Protein 1YW4 (pdb70)

InterPro domains:
  IPR007036 AstE/AspA barrel-sandwich hybrid domain [PF04952] (254-327)
  IPR016681 Succinylglutamate desuccinylase [MF_00767] (1-333)
  IPR016681 Succinylglutamate desuccinylase [NF003706] (4-329)
  IPR016681 Succinylglutamate desuccinylase [PIRSF017020] (3-329)
  IPR016681 Succinylglutamate desuccinylase [TIGR03242] (7-325)
  IPR016681 Succinylglutamate desuccinylase [cd03855] (6-242)
  IPR050178 AspA/AstE family [PTHR15162] (35-318)
  IPR055438 Succinylglutamate desuccinylase/Aspartoacylase, catalytic domain [PF24827] (48-231)

CATH classification: 3.40.630.10

Sequence (620 aa):
THSPSFLQHALSSSDTRAEWPLPGGLAARWLAPGCVELNGDARGADSVLLSCGVHGNETAPIEVVDGLTDIAAGQLALNCRLLVFANLDAIRQGVRYGNYDNRLFNGAHARHPELPESVRAAELETLAAEFFAGARARKLHYDLHTAIRGSVFEKFAIYPFLHRTHKREQLAWLQRCGIEAVLLHTQPANTFSYFTSQYCEADAFTLELGKARPFGQNDLSRFSGIDGALRGLLSNPQANVPDLDEDKLPLFRAKYDLVKHSFKLNLADSVENFTLLPDGLIAATGGEERILFPNPAVKPGLRAGIVVEPARLPSSPSFLQHALSSSDTRAEWPLPGGLAARWLAPGCVELNGDARGADSVLLSCGVHGNETAPIEVVDGLTDIAAGQLALNCRLLVFANLDAIRQGVRYGNYDNRLFNGAHARHPELPESVRAAELETLAAEFFAGARARKLHYDLHTAIRGSVFEKFAIYPFLHDGRTHKREQLAWLQRCGIEAVLLHTQPANTFSYFTSQYCEADAFTLELGKARPFGQNDLSRFSGIDGALRGLLSNPQANVPDLDEDKLPLFRAKYDLVLNLADSVENFTLLPDGLIARYQATGGEERILFPNPAGIVVEPARLP

Foldseek 3Di:
DADLFLLVCLLVVPDFFDKDAWPPRWIWTRPGRFKIKTNLVQAPFAEEEEEEQLFQQQCLVVVLVRVNSCRRVVNFPFRHTYMYHQQSVRNNVNGGDDPDHLQQAPPNLVVPVVDPSSVSNVVVLVVLLVSLVRHDYAYEYEYEGEEAFAAPFFKAKEFAADPVPQDQQVVLLCVQQRHQEYEYENDHGRHPQSSCCPVVVHRGMYIHQHHGHRPPPDPNVSRVRNSVSVSCCRRPVPPGGPGGDCVRYWYKYFDDFAFAEPDDDPDPPRDHAQQFDAADVPCPHDRFKGWHQAARPVRDRGGRTTIMGTDDDPD/DLFLLVCLLVVPDAFDWAQFPPRKIWTRPGRFKIKIPLVLQAFAAEEEEEQLFQQFCLVVVLVRVNSCRRVVNFAFRHTYMYHQQSVRVVVNGGHDPDHLQLAPPVLVVVVPDPSNVSNVVVLVVLLVSLVSYNYAFEYEYEGAEAFAAPFQKAKEFQCEPLCPVPDQLVVLLVVQLVHQEYEYEPDAGRHPQSSCCPVSVHRGMYIHQHHGHRPPPDPNVSRCSVSVSVSCCRRDVPDGGPGHPVVRYWYKYFDDDPFPPDDPRDHAFQFQQAFVGCVDTDHDRAWGWHPVVCNTTIMGTDDRD

Structure (mmCIF, N/CA/C/O backbone):
data_1YW4
#
_entry.id   1YW4
#
_cell.length_a   62.950
_cell.length_b   39.435
_cell.length_c   131.585
_cell.angle_alpha   90.00
_cell.angle_beta   94.74
_cell.angle_gamma   90.00
#
_symmetry.space_group_name_H-M   'P 1 21 1'
#
loop_
_entity.id
_entity.type
_entity.pdbx_description
1 polymer 'Succinylglutamate desuccinylase'
2 non-polymer 'ZINC ION'
3 water water
#
loop_
_atom_site.group_PDB
_atom_site.id
_atom_site.type_symbol
_atom_site.label_atom_id
_atom_site.label_alt_id
_atom_site.label_comp_id
_atom_site.label_asym_id
_atom_site.label_entity_id
_atom_site.label_seq_id
_atom_site.pdbx_PDB_ins_code
_atom_site.Cartn_x
_atom_site.Cartn_y
_atom_site.Cartn_z
_atom_site.occupancy
_atom_site.B_iso_or_equiv
_atom_site.auth_seq_id
_atom_site.auth_comp_id
_atom_site.auth_asym_id
_atom_site.auth_atom_id
_atom_site.pdbx_PDB_model_num
ATOM 1 N N . THR A 1 2 ? 15.968 17.003 137.956 1.00 26.82 2 THR A N 1
ATOM 2 C CA . THR A 1 2 ? 16.158 17.083 136.479 1.00 28.04 2 THR A CA 1
ATOM 3 C C . THR A 1 2 ? 17.657 17.032 136.162 1.00 26.95 2 THR A C 1
ATOM 4 O O . THR A 1 2 ? 18.484 16.988 137.075 1.00 24.78 2 THR A O 1
ATOM 8 N N . HIS A 1 3 ? 18.004 17.036 134.877 1.00 26.43 3 HIS A N 1
ATOM 9 C CA . HIS A 1 3 ? 19.406 17.007 134.466 1.00 25.90 3 HIS A CA 1
ATOM 10 C C . HIS A 1 3 ? 19.703 18.136 133.486 1.00 25.63 3 HIS A C 1
ATOM 11 O O . HIS A 1 3 ? 18.799 18.667 132.841 1.00 26.19 3 HIS A O 1
ATOM 18 N N . SER A 1 4 ? 20.978 18.492 133.377 1.00 24.23 4 SER A N 1
ATOM 19 C CA . SER A 1 4 ? 21.410 19.564 132.489 1.00 23.63 4 SER A CA 1
ATOM 20 C C . SER A 1 4 ? 21.054 19.294 131.033 1.00 23.96 4 SER A C 1
ATOM 21 O O . SER A 1 4 ? 21.135 18.159 130.560 1.00 24.12 4 SER A O 1
ATOM 24 N N . PRO A 1 5 ? 20.639 20.342 130.303 1.00 23.91 5 PRO A N 1
ATOM 25 C CA . PRO A 1 5 ? 20.281 20.182 128.888 1.00 22.29 5 PRO A CA 1
ATOM 26 C C . PRO A 1 5 ? 21.551 19.962 128.066 1.00 22.23 5 PRO A C 1
ATOM 27 O O . PRO A 1 5 ? 21.507 19.517 126.916 1.00 22.07 5 PRO A O 1
ATOM 31 N N . SER A 1 6 ? 22.684 20.277 128.687 1.00 18.91 6 SER A N 1
ATOM 32 C CA . SER A 1 6 ? 23.987 20.119 128.066 1.00 16.81 6 SER A CA 1
ATOM 33 C C . SER A 1 6 ? 24.641 18.815 128.515 1.00 15.29 6 SER A C 1
ATOM 34 O O . SER A 1 6 ? 24.871 18.604 129.706 1.00 15.59 6 SER A O 1
ATOM 37 N N . PHE A 1 7 ? 24.947 17.953 127.551 1.00 15.20 7 PHE A N 1
ATOM 38 C CA . PHE A 1 7 ? 25.594 16.684 127.836 1.00 13.52 7 PHE A CA 1
ATOM 39 C C . PHE A 1 7 ? 26.977 16.984 128.410 1.00 13.75 7 PHE A C 1
ATOM 40 O O . PHE A 1 7 ? 27.416 16.349 129.368 1.00 13.50 7 PHE A O 1
ATOM 48 N N . LEU A 1 8 ? 27.644 17.980 127.836 1.00 13.17 8 LEU A N 1
ATOM 49 C CA . LEU A 1 8 ? 28.975 18.364 128.276 1.00 14.55 8 LEU A CA 1
ATOM 50 C C . LEU A 1 8 ? 29.009 18.782 129.742 1.00 13.77 8 LEU A C 1
ATOM 51 O O . LEU A 1 8 ? 29.836 18.295 130.518 1.00 11.99 8 LEU A O 1
ATOM 56 N N . GLN A 1 9 ? 28.099 19.671 130.127 1.00 13.85 9 GLN A N 1
ATOM 57 C CA . GLN A 1 9 ? 28.050 20.154 131.502 1.00 15.15 9 GLN A CA 1
ATOM 58 C C . GLN A 1 9 ? 27.724 19.029 132.482 1.00 15.48 9 GLN A C 1
ATOM 59 O O . GLN A 1 9 ? 28.220 19.007 133.610 1.00 14.64 9 GLN A O 1
ATOM 65 N N . HIS A 1 10 ? 26.876 18.100 132.057 1.00 14.40 10 HIS A N 1
ATOM 66 C CA . HIS A 1 10 ? 26.525 16.980 132.915 1.00 16.16 10 HIS A CA 1
ATOM 67 C C . HIS A 1 10 ? 27.799 16.200 133.215 1.00 15.40 10 HIS A C 1
ATOM 68 O O . HIS A 1 10 ? 28.051 15.829 134.356 1.00 16.74 10 HIS A O 1
ATOM 75 N N . ALA A 1 11 ? 28.587 15.958 132.167 1.00 17.21 11 ALA A N 1
ATOM 76 C CA . ALA A 1 11 ? 29.849 15.226 132.262 1.00 18.29 11 ALA A CA 1
ATOM 77 C C . ALA A 1 11 ? 30.854 15.944 133.161 1.00 20.42 11 ALA A C 1
ATOM 78 O O . ALA A 1 11 ? 31.552 15.312 133.955 1.00 20.18 11 ALA A O 1
ATOM 80 N N . LEU A 1 12 ? 30.933 17.263 133.026 1.00 18.95 12 LEU A N 1
ATOM 81 C CA . LEU A 1 12 ? 31.853 18.044 133.843 1.00 23.60 12 LEU A CA 1
ATOM 82 C C . LEU A 1 12 ? 31.369 18.151 135.284 1.00 25.94 12 LEU A C 1
ATOM 83 O O . LEU A 1 12 ? 32.150 17.985 136.220 1.00 23.80 12 LEU A O 1
ATOM 88 N N . SER A 1 13 ? 30.080 18.427 135.457 1.00 28.69 13 SER A N 1
ATOM 89 C CA . SER A 1 13 ? 29.501 18.571 136.791 1.00 35.27 13 SER A CA 1
ATOM 90 C C . SER A 1 13 ? 29.203 17.226 137.431 1.00 39.10 13 SER A C 1
ATOM 91 O O . SER A 1 13 ? 28.707 17.161 138.556 1.00 39.67 13 SER A O 1
ATOM 94 N N . SER A 1 14 ? 29.514 16.162 136.695 1.00 44.02 14 SER A N 1
ATOM 95 C CA . SER A 1 14 ? 29.315 14.789 137.150 1.00 47.65 14 SER A CA 1
ATOM 96 C C . SER A 1 14 ? 28.092 14.641 138.043 1.00 49.81 14 SER A C 1
ATOM 97 O O . SER A 1 14 ? 28.193 14.156 139.170 1.00 49.81 14 SER A O 1
ATOM 100 N N . SER A 1 15 ? 26.936 15.060 137.539 1.00 52.72 15 SER A N 1
ATOM 101 C CA . SER A 1 15 ? 25.704 14.964 138.310 1.00 55.99 15 SER A CA 1
ATOM 102 C C . SER A 1 15 ? 25.467 13.531 138.768 1.00 56.72 15 SER A C 1
ATOM 103 O O . SER A 1 15 ? 25.130 13.287 139.929 1.00 58.13 15 SER A O 1
ATOM 106 N N . ASP A 1 16 ? 25.651 12.584 137.856 1.00 56.61 16 ASP A N 1
ATOM 107 C CA . ASP A 1 16 ? 25.468 11.173 138.176 1.00 55.53 16 ASP A CA 1
ATOM 108 C C . ASP A 1 16 ? 26.712 10.410 137.736 1.00 54.34 16 ASP A C 1
ATOM 109 O O . ASP A 1 16 ? 27.832 10.800 138.071 1.00 54.35 16 ASP A O 1
ATOM 114 N N . THR A 1 17 ? 26.509 9.329 136.987 1.00 51.42 17 THR A N 1
ATOM 115 C CA . THR A 1 17 ? 27.608 8.508 136.489 1.00 48.77 17 THR A CA 1
ATOM 116 C C . THR A 1 17 ? 27.194 7.614 135.315 1.00 45.98 17 THR A C 1
ATOM 117 O O . THR A 1 17 ? 27.725 7.744 134.211 1.00 45.41 17 THR A O 1
ATOM 121 N N . ARG A 1 18 ? 26.254 6.707 135.559 1.00 42.13 18 ARG A N 1
ATOM 122 C CA . ARG A 1 18 ? 25.777 5.791 134.528 1.00 39.23 18 ARG A CA 1
ATOM 123 C C . ARG A 1 18 ? 24.270 5.894 134.319 1.00 35.33 18 ARG A C 1
ATOM 124 O O . ARG A 1 18 ? 23.592 4.895 134.076 1.00 34.40 18 ARG A O 1
ATOM 132 N N . ALA A 1 19 ? 23.749 7.110 134.409 1.00 32.07 19 ALA A N 1
ATOM 133 C CA . ALA A 1 19 ? 22.320 7.343 134.234 1.00 27.39 19 ALA A CA 1
ATOM 134 C C . ALA A 1 19 ? 21.914 7.209 132.770 1.00 23.73 19 ALA A C 1
ATOM 135 O O . ALA A 1 19 ? 22.755 7.270 131.872 1.00 20.34 19 ALA A O 1
ATOM 137 N N . GLU A 1 20 ? 20.622 7.004 132.535 1.00 20.97 20 GLU A N 1
ATOM 138 C CA . GLU A 1 20 ? 20.104 6.904 131.174 1.00 18.72 20 GLU A CA 1
ATOM 139 C C . GLU A 1 20 ? 19.025 7.962 131.001 1.00 18.86 20 GLU A C 1
ATOM 140 O O . GLU A 1 20 ? 18.161 8.123 131.865 1.00 17.40 20 GLU A O 1
ATOM 146 N N . TRP A 1 21 ? 19.088 8.682 129.884 1.00 16.97 21 TRP A N 1
ATOM 147 C CA . TRP A 1 21 ? 18.121 9.730 129.580 1.00 19.08 21 TRP A CA 1
ATOM 148 C C . TRP A 1 21 ? 17.251 9.319 128.401 1.00 20.97 21 TRP A C 1
ATOM 149 O O . TRP A 1 21 ? 17.742 8.786 127.404 1.00 20.96 21 TRP A O 1
ATOM 160 N N . PRO A 1 22 ? 15.942 9.563 128.496 1.00 22.86 22 PRO A N 1
ATOM 161 C CA . PRO A 1 22 ? 15.065 9.195 127.384 1.00 24.47 22 PRO A CA 1
ATOM 162 C C . PRO A 1 22 ? 15.278 10.131 126.193 1.00 25.39 22 PRO A C 1
ATOM 163 O O . PRO A 1 22 ? 15.499 11.333 126.365 1.00 26.50 22 PRO A O 1
ATOM 167 N N . LEU A 1 23 ? 15.227 9.574 124.989 1.00 26.48 23 LEU A N 1
ATOM 168 C CA . LEU A 1 23 ? 15.379 10.362 123.771 1.00 28.10 23 LEU A CA 1
ATOM 169 C C . LEU A 1 23 ? 14.099 10.271 122.951 1.00 30.05 23 LEU A C 1
ATOM 170 O O . LEU A 1 23 ? 13.425 9.240 122.946 1.00 29.81 23 LEU A O 1
ATOM 175 N N . PRO A 1 24 ? 13.752 11.348 122.240 1.00 30.58 24 PRO A N 1
ATOM 176 C CA . PRO A 1 24 ? 12.536 11.337 121.426 1.00 32.39 24 PRO A CA 1
ATOM 177 C C . PRO A 1 24 ? 12.532 10.160 120.455 1.00 31.77 24 PRO A C 1
ATOM 178 O O . PRO A 1 24 ? 13.529 9.893 119.784 1.00 33.30 24 PRO A O 1
ATOM 182 N N . GLY A 1 25 ? 11.411 9.448 120.402 1.00 31.68 25 GLY A N 1
ATOM 183 C CA . GLY A 1 25 ? 11.306 8.301 119.519 1.00 29.87 25 GLY A CA 1
ATOM 184 C C . GLY A 1 25 ? 11.486 6.998 120.274 1.00 28.28 25 GLY A C 1
ATOM 185 O O . GLY A 1 25 ? 11.618 5.936 119.667 1.00 29.01 25 GLY A O 1
ATOM 186 N N . GLY A 1 26 ? 11.488 7.083 121.601 1.00 28.63 26 GLY A N 1
ATOM 187 C CA . GLY A 1 26 ? 11.654 5.902 122.434 1.00 27.60 26 GLY A CA 1
ATOM 188 C C . GLY A 1 26 ? 13.102 5.471 122.590 1.00 26.94 26 GLY A C 1
ATOM 189 O O . GLY A 1 26 ? 13.396 4.439 123.205 1.00 28.10 26 GLY A O 1
ATOM 190 N N . LEU A 1 27 ? 14.011 6.267 122.040 1.00 23.73 27 LEU A N 1
ATOM 191 C CA . LEU A 1 27 ? 15.429 5.963 122.103 1.00 22.38 27 LEU A CA 1
ATOM 192 C C . LEU A 1 27 ? 16.009 6.374 123.456 1.00 21.92 27 LEU A C 1
ATOM 193 O O . LEU A 1 27 ? 15.313 6.957 124.293 1.00 21.87 27 LEU A O 1
ATOM 198 N N . ALA A 1 28 ? 17.279 6.073 123.685 1.00 19.37 28 ALA A N 1
ATOM 199 C CA . ALA A 1 28 ? 17.864 6.426 124.967 1.00 19.94 28 ALA A CA 1
ATOM 200 C C . ALA A 1 28 ? 19.338 6.791 124.891 1.00 18.16 28 ALA A C 1
ATOM 201 O O . ALA A 1 28 ? 20.055 6.369 123.987 1.00 15.18 28 ALA A O 1
ATOM 203 N N . ALA A 1 29 ? 19.777 7.582 125.859 1.00 17.58 29 ALA A N 1
ATOM 204 C CA . ALA A 1 29 ? 21.169 7.991 125.936 1.00 17.50 29 ALA A CA 1
ATOM 205 C C . ALA A 1 29 ? 21.691 7.355 127.218 1.00 15.76 29 ALA A C 1
ATOM 206 O O . ALA A 1 29 ? 21.160 7.607 128.304 1.00 17.22 29 ALA A O 1
ATOM 208 N N . ARG A 1 30 ? 22.714 6.514 127.084 1.00 12.77 30 ARG A N 1
ATOM 209 C CA . ARG A 1 30 ? 23.289 5.818 128.229 1.00 13.05 30 ARG A CA 1
ATOM 210 C C . ARG A 1 30 ? 24.689 6.297 128.559 1.00 12.23 30 ARG A C 1
ATOM 211 O O . ARG A 1 30 ? 25.577 6.266 127.710 1.00 11.51 30 ARG A O 1
ATOM 219 N N . TRP A 1 31 ? 24.881 6.766 129.788 1.00 13.34 31 TRP A N 1
ATOM 220 C CA . TRP A 1 31 ? 26.205 7.192 130.217 1.00 13.86 31 TRP A CA 1
ATOM 221 C C . TRP A 1 31 ? 26.940 5.925 130.615 1.00 14.73 31 TRP A C 1
ATOM 222 O O . TRP A 1 31 ? 26.564 5.256 131.582 1.00 19.25 31 TRP A O 1
ATOM 233 N N . LEU A 1 32 ? 27.975 5.594 129.852 1.00 14.88 32 LEU A N 1
ATOM 234 C CA . LEU A 1 32 ? 28.757 4.386 130.076 1.00 15.66 32 LEU A CA 1
ATOM 235 C C . LEU A 1 32 ? 29.907 4.607 131.041 1.00 16.71 32 LEU A C 1
ATOM 236 O O . LEU A 1 32 ? 30.409 3.659 131.633 1.00 19.36 32 LEU A O 1
ATOM 241 N N . ALA A 1 33 ? 30.319 5.862 131.186 1.00 15.12 33 ALA A N 1
ATOM 242 C CA . ALA A 1 33 ? 31.415 6.241 132.076 1.00 16.28 33 ALA A CA 1
ATOM 243 C C . ALA A 1 33 ? 31.415 7.757 132.090 1.00 15.46 33 ALA A C 1
ATOM 244 O O . ALA A 1 33 ? 30.617 8.371 131.390 1.00 15.74 33 ALA A O 1
ATOM 246 N N . PRO A 1 34 ? 32.291 8.380 132.897 1.00 16.88 34 PRO A N 1
ATOM 247 C CA . PRO A 1 34 ? 32.319 9.843 132.930 1.00 15.57 34 PRO A CA 1
ATOM 248 C C . PRO A 1 34 ? 32.595 10.390 131.538 1.00 14.65 34 PRO A C 1
ATOM 249 O O . PRO A 1 34 ? 33.516 9.947 130.856 1.00 15.86 34 PRO A O 1
ATOM 253 N N . GLY A 1 35 ? 31.779 11.340 131.099 1.00 11.44 35 GLY A N 1
ATOM 254 C CA . GLY A 1 35 ? 31.984 11.907 129.779 1.00 11.21 35 GLY A CA 1
ATOM 255 C C . GLY A 1 35 ? 31.788 10.977 128.592 1.00 8.66 35 GLY A C 1
ATOM 256 O O . GLY A 1 35 ? 32.124 11.356 127.471 1.00 11.22 35 GLY A O 1
ATOM 257 N N . CYS A 1 36 ? 31.272 9.768 128.807 1.00 9.10 36 CYS A N 1
ATOM 258 C CA . CYS A 1 36 ? 31.033 8.857 127.689 1.00 10.26 36 CYS A CA 1
ATOM 259 C C . CYS A 1 36 ? 29.554 8.520 127.652 1.00 10.02 36 CYS A C 1
ATOM 260 O O . CYS A 1 36 ? 29.026 7.958 128.610 1.00 8.50 36 CYS A O 1
ATOM 263 N N . VAL A 1 37 ? 28.896 8.856 126.542 1.00 11.64 37 VAL A N 1
ATOM 264 C CA . VAL A 1 37 ? 27.468 8.611 126.395 1.00 12.40 37 VAL A CA 1
ATOM 265 C C . VAL A 1 37 ? 27.113 7.993 125.032 1.00 14.37 37 VAL A C 1
ATOM 266 O O . VAL A 1 37 ? 27.529 8.470 123.969 1.00 13.46 37 VAL A O 1
ATOM 270 N N . GLU A 1 38 ? 26.355 6.905 125.092 1.00 12.51 38 GLU A N 1
ATOM 271 C CA . GLU A 1 38 ? 25.939 6.176 123.908 1.00 12.65 38 GLU A CA 1
ATOM 272 C C . GLU A 1 38 ? 24.463 6.435 123.614 1.00 12.00 38 GLU A C 1
ATOM 273 O O . GLU A 1 38 ? 23.614 6.261 124.491 1.00 12.00 38 GLU A O 1
ATOM 279 N N . LEU A 1 39 ? 24.162 6.844 122.384 1.00 12.93 39 LEU A N 1
ATOM 280 C CA . LEU A 1 39 ? 22.782 7.124 121.987 1.00 13.72 39 LEU A CA 1
ATOM 281 C C . LEU A 1 39 ? 22.363 6.177 120.862 1.00 10.54 39 LEU A C 1
ATOM 282 O O . LEU A 1 39 ? 23.139 5.917 119.947 1.00 12.07 39 LEU A O 1
ATOM 287 N N . ASN A 1 40 ? 21.146 5.647 120.946 1.00 14.39 40 ASN A N 1
ATOM 288 C CA . ASN A 1 40 ? 20.624 4.735 119.920 1.00 15.11 40 ASN A CA 1
ATOM 289 C C . ASN A 1 40 ? 21.537 3.521 119.731 1.00 17.35 40 ASN A C 1
ATOM 290 O O . ASN A 1 40 ? 21.639 2.961 118.634 1.00 15.75 40 ASN A O 1
ATOM 295 N N . GLY A 1 41 ? 22.201 3.118 120.809 1.00 17.28 41 GLY A N 1
ATOM 296 C CA . GLY A 1 41 ? 23.097 1.975 120.744 1.00 18.61 41 GLY A CA 1
ATOM 297 C C . GLY A 1 41 ? 22.435 0.666 120.330 1.00 19.29 41 GLY A C 1
ATOM 298 O O . GLY A 1 41 ? 23.066 -0.181 119.696 1.00 13.82 41 GLY A O 1
ATOM 299 N N . ASP A 1 42 ? 21.165 0.493 120.687 1.00 21.53 42 ASP A N 1
ATOM 300 C CA . ASP A 1 42 ? 20.443 -0.726 120.345 1.00 24.45 42 ASP A CA 1
ATOM 301 C C . ASP A 1 42 ? 20.015 -0.815 118.881 1.00 26.02 42 ASP A C 1
ATOM 302 O O . ASP A 1 42 ? 19.394 -1.799 118.477 1.00 26.07 42 ASP A O 1
ATOM 307 N N . ALA A 1 43 ? 20.351 0.202 118.088 1.00 26.77 43 ALA A N 1
ATOM 308 C CA . ALA A 1 43 ? 19.995 0.225 116.667 1.00 28.83 43 ALA A CA 1
ATOM 309 C C . ALA A 1 43 ? 20.818 -0.777 115.867 1.00 31.50 43 ALA A C 1
ATOM 310 O O . ALA A 1 43 ? 21.882 -0.448 115.335 1.00 30.28 43 ALA A O 1
ATOM 312 N N . ARG A 1 44 ? 20.315 -2.004 115.783 1.00 34.26 44 ARG A N 1
ATOM 313 C CA . ARG A 1 44 ? 20.995 -3.061 115.045 1.00 36.90 44 ARG A CA 1
ATOM 314 C C . ARG A 1 44 ? 21.048 -2.766 113.550 1.00 36.95 44 ARG A C 1
ATOM 315 O O . ARG A 1 44 ? 20.109 -2.204 112.985 1.00 39.10 44 ARG A O 1
ATOM 323 N N . GLY A 1 45 ? 22.154 -3.145 112.919 1.00 36.44 45 GLY A N 1
ATOM 324 C CA . GLY A 1 45 ? 22.303 -2.924 111.496 1.00 34.15 45 GLY A CA 1
ATOM 325 C C . GLY A 1 45 ? 22.581 -1.492 111.080 1.00 32.63 45 GLY A C 1
ATOM 326 O O . GLY A 1 45 ? 22.813 -1.229 109.901 1.00 34.57 45 GLY A O 1
ATOM 327 N N . ALA A 1 46 ? 22.559 -0.561 112.029 1.00 30.38 46 ALA A N 1
ATOM 328 C CA . ALA A 1 46 ? 22.817 0.843 111.709 1.00 27.90 46 ALA A CA 1
ATOM 329 C C . ALA A 1 46 ? 24.311 1.162 111.763 1.00 26.32 46 ALA A C 1
ATOM 330 O O . ALA A 1 46 ? 25.070 0.499 112.469 1.00 27.36 46 ALA A O 1
ATOM 332 N N . ASP A 1 47 ? 24.738 2.169 111.006 1.00 25.80 47 ASP A N 1
ATOM 333 C CA . ASP A 1 47 ? 26.147 2.553 111.011 1.00 23.77 47 ASP A CA 1
ATOM 334 C C . ASP A 1 47 ? 26.518 3.000 112.411 1.00 21.93 47 ASP A C 1
ATOM 335 O O . ASP A 1 47 ? 25.704 3.595 113.111 1.00 22.11 47 ASP A O 1
ATOM 340 N N . SER A 1 48 ? 27.754 2.724 112.812 1.00 20.95 48 SER A N 1
ATOM 341 C CA . SER A 1 48 ? 28.215 3.091 114.142 1.00 17.52 48 SER A CA 1
ATOM 342 C C . SER A 1 48 ? 29.202 4.241 114.072 1.00 17.45 48 SER A C 1
ATOM 343 O O . SER A 1 48 ? 30.215 4.166 113.378 1.00 17.02 48 SER A O 1
ATOM 346 N N . VAL A 1 49 ? 28.904 5.306 114.804 1.00 14.36 49 VAL A N 1
ATOM 347 C CA . VAL A 1 49 ? 29.754 6.482 114.790 1.00 13.99 49 VAL A CA 1
ATOM 348 C C . VAL A 1 49 ? 30.337 6.821 116.150 1.00 11.41 49 VAL A C 1
ATOM 349 O O . VAL A 1 49 ? 29.617 6.897 117.134 1.00 11.26 49 VAL A O 1
ATOM 353 N N . LEU A 1 50 ? 31.657 6.997 116.195 1.00 12.08 50 LEU A N 1
ATOM 354 C CA . LEU A 1 50 ? 32.350 7.367 117.425 1.00 10.67 50 LEU A CA 1
ATOM 355 C C . LEU A 1 50 ? 32.906 8.773 117.239 1.00 10.64 50 LEU A C 1
ATOM 356 O O . LEU A 1 50 ? 33.713 9.007 116.342 1.00 12.45 50 LEU A O 1
ATOM 361 N N . LEU A 1 51 ? 32.450 9.713 118.057 1.00 9.96 51 LEU A N 1
ATOM 362 C CA . LEU A 1 51 ? 32.958 11.075 117.991 1.00 8.81 51 LEU A CA 1
ATOM 363 C C . LEU A 1 51 ? 33.658 11.356 119.318 1.00 10.81 51 LEU A C 1
ATOM 364 O O . LEU A 1 51 ? 33.043 11.310 120.385 1.00 11.81 51 LEU A O 1
ATOM 369 N N . SER A 1 52 ? 34.949 11.627 119.253 1.00 10.22 52 SER A N 1
ATOM 370 C CA . SER A 1 52 ? 35.673 11.938 120.466 1.00 10.37 52 SER A CA 1
ATOM 371 C C . SER A 1 52 ? 36.182 13.369 120.333 1.00 9.78 52 SER A C 1
ATOM 372 O O . SER A 1 52 ? 36.578 13.804 119.249 1.00 10.14 52 SER A O 1
ATOM 375 N N . CYS A 1 53 ? 36.118 14.115 121.430 1.00 9.93 53 CYS A N 1
ATOM 376 C CA . CYS A 1 53 ? 36.575 15.498 121.438 1.00 10.98 53 CYS A CA 1
ATOM 377 C C . CYS A 1 53 ? 37.168 15.785 122.800 1.00 11.40 53 CYS A C 1
ATOM 378 O O . CYS A 1 53 ? 36.949 15.028 123.741 1.00 10.53 53 CYS A O 1
ATOM 381 N N . GLY A 1 54 ? 37.932 16.864 122.916 1.00 11.38 54 GLY A N 1
ATOM 382 C CA . GLY A 1 54 ? 38.512 17.164 124.207 1.00 11.17 54 GLY A CA 1
ATOM 383 C C . GLY A 1 54 ? 39.612 16.199 124.619 1.00 12.89 54 GLY A C 1
ATOM 384 O O . GLY A 1 54 ? 39.866 16.045 125.810 1.00 12.50 54 GLY A O 1
ATOM 385 N N . VAL A 1 55 ? 40.233 15.510 123.661 1.00 13.29 55 VAL A N 1
ATOM 386 C CA . VAL A 1 55 ? 41.354 14.633 123.999 1.00 13.51 55 VAL A CA 1
ATOM 387 C C . VAL A 1 55 ? 42.360 15.610 124.613 1.00 12.39 55 VAL A C 1
ATOM 388 O O . VAL A 1 55 ? 43.081 15.282 125.563 1.00 11.82 55 VAL A O 1
ATOM 392 N N . HIS A 1 56 ? 42.380 16.817 124.048 1.00 8.66 56 HIS A N 1
ATOM 393 C CA . HIS A 1 56 ? 43.201 17.918 124.536 1.00 11.99 56 HIS A CA 1
ATOM 394 C C . HIS A 1 56 ? 42.150 18.902 125.071 1.00 11.19 56 HIS A C 1
ATOM 395 O O . HIS A 1 56 ? 41.268 19.348 124.335 1.00 11.05 56 HIS A O 1
ATOM 402 N N . GLY A 1 57 ? 42.217 19.184 126.370 1.00 12.61 57 GLY A N 1
ATOM 403 C CA . GLY A 1 57 ? 41.244 20.053 127.017 1.00 11.71 57 GLY A CA 1
ATOM 404 C C . GLY A 1 57 ? 41.104 21.496 126.578 1.00 13.97 57 GLY A C 1
ATOM 405 O O . GLY A 1 57 ? 40.089 22.130 126.879 1.00 15.45 57 GLY A O 1
ATOM 406 N N . ASN A 1 58 ? 42.096 22.021 125.867 1.00 13.92 58 ASN A N 1
ATOM 407 C CA . ASN A 1 58 ? 42.058 23.412 125.415 1.00 14.27 58 ASN A CA 1
ATOM 408 C C . ASN A 1 58 ? 41.487 23.565 124.005 1.00 14.20 58 ASN A C 1
ATOM 409 O O . ASN A 1 58 ? 41.354 24.681 123.514 1.00 13.76 58 ASN A O 1
ATOM 414 N N . GLU A 1 59 ? 41.148 22.452 123.356 1.00 13.24 59 GLU A N 1
ATOM 415 C CA . GLU A 1 59 ? 40.596 22.496 121.992 1.00 12.92 59 GLU A CA 1
ATOM 416 C C . GLU A 1 59 ? 39.081 22.340 122.122 1.00 11.86 59 GLU A C 1
ATOM 417 O O . GLU A 1 59 ? 38.519 21.279 121.860 1.00 12.47 59 GLU A O 1
ATOM 423 N N . THR A 1 60 ? 38.434 23.438 122.507 1.00 12.62 60 THR A N 1
ATOM 424 C CA . THR A 1 60 ? 37.004 23.461 122.784 1.00 13.55 60 THR A CA 1
ATOM 425 C C . THR A 1 60 ? 36.013 23.598 121.633 1.00 13.87 60 THR A C 1
ATOM 426 O O . THR A 1 60 ? 34.864 23.205 121.777 1.00 16.43 60 THR A O 1
ATOM 430 N N . ALA A 1 61 ? 36.437 24.146 120.501 1.00 13.47 61 ALA A N 1
ATOM 431 C CA . ALA A 1 61 ? 35.524 24.303 119.377 1.00 12.75 61 ALA A CA 1
ATOM 432 C C . ALA A 1 61 ? 34.773 22.997 119.074 1.00 12.22 61 ALA A C 1
ATOM 433 O O . ALA A 1 61 ? 33.539 22.971 119.078 1.00 12.07 61 ALA A O 1
ATOM 435 N N . PRO A 1 62 ? 35.498 21.892 118.812 1.00 10.84 62 PRO A N 1
ATOM 436 C CA . PRO A 1 62 ? 34.787 20.639 118.521 1.00 12.63 62 PRO A CA 1
ATOM 437 C C . PRO A 1 62 ? 33.856 20.203 119.654 1.00 14.02 62 PRO A C 1
ATOM 438 O O . PRO A 1 62 ? 32.805 19.600 119.415 1.00 12.76 62 PRO A O 1
ATOM 442 N N . ILE A 1 63 ? 34.252 20.502 120.891 1.00 14.77 63 ILE A N 1
ATOM 443 C CA . ILE A 1 63 ? 33.455 20.152 122.070 1.00 14.51 63 ILE A CA 1
ATOM 444 C C . ILE A 1 63 ? 32.075 20.828 122.020 1.00 14.11 63 ILE A C 1
ATOM 445 O O . ILE A 1 63 ? 31.046 20.174 122.226 1.00 14.17 63 ILE A O 1
ATOM 450 N N . GLU A 1 64 ? 32.054 22.130 121.733 1.00 14.59 64 GLU A N 1
ATOM 451 C CA . GLU A 1 64 ? 30.796 22.876 121.651 1.00 14.20 64 GLU A CA 1
ATOM 452 C C . GLU A 1 64 ? 29.936 22.372 120.493 1.00 13.75 64 GLU A C 1
ATOM 453 O O . GLU A 1 64 ? 28.719 22.287 120.625 1.00 16.14 64 GLU A O 1
ATOM 459 N N . VAL A 1 65 ? 30.565 22.036 119.366 1.00 14.05 65 VAL A N 1
ATOM 460 C CA . VAL A 1 65 ? 29.829 21.540 118.202 1.00 14.12 65 VAL A CA 1
ATOM 461 C C . VAL A 1 65 ? 29.175 20.191 118.504 1.00 15.35 65 VAL A C 1
ATOM 462 O O . VAL A 1 65 ? 28.027 19.944 118.127 1.00 14.41 65 VAL A O 1
ATOM 466 N N . VAL A 1 66 ? 29.907 19.318 119.187 1.00 16.36 66 VAL A N 1
ATOM 467 C CA . VAL A 1 66 ? 29.355 18.019 119.541 1.00 16.32 66 VAL A CA 1
ATOM 468 C C . VAL A 1 66 ? 28.221 18.214 120.541 1.00 15.87 66 VAL A C 1
ATOM 469 O O . VAL A 1 66 ? 27.121 17.699 120.350 1.00 18.25 66 VAL A O 1
ATOM 473 N N . ASP A 1 67 ? 28.486 18.970 121.598 1.00 14.90 67 ASP A N 1
ATOM 474 C CA . ASP A 1 67 ? 27.477 19.208 122.620 1.00 15.50 67 ASP A CA 1
ATOM 475 C C . ASP A 1 67 ? 26.191 19.810 122.035 1.00 16.19 67 ASP A C 1
ATOM 476 O O . ASP A 1 67 ? 25.091 19.462 122.464 1.00 17.05 67 ASP A O 1
ATOM 481 N N . GLY A 1 68 ? 26.335 20.708 121.064 1.00 16.14 68 GLY A N 1
ATOM 482 C CA . GLY A 1 68 ? 25.172 21.310 120.436 1.00 17.18 68 GLY A CA 1
ATOM 483 C C . GLY A 1 68 ? 24.320 20.262 119.732 1.00 16.92 68 GLY A C 1
ATOM 484 O O . GLY A 1 68 ? 23.090 20.289 119.814 1.00 17.46 68 GLY A O 1
ATOM 493 N N . LEU A 1 70 ? 24.173 17.034 120.440 1.00 17.18 70 LEU A N 1
ATOM 494 C CA . LEU A 1 70 ? 23.515 16.188 121.435 1.00 17.32 70 LEU A CA 1
ATOM 495 C C . LEU A 1 70 ? 22.268 16.857 122.006 1.00 18.43 70 LEU A C 1
ATOM 496 O O . LEU A 1 70 ? 21.239 16.210 122.210 1.00 18.44 70 LEU A O 1
ATOM 501 N N . THR A 1 71 ? 22.359 18.155 122.268 1.00 18.60 71 THR A N 1
ATOM 502 C CA . THR A 1 71 ? 21.212 18.875 122.801 1.00 19.86 71 THR A CA 1
ATOM 503 C C . THR A 1 71 ? 20.072 18.876 121.780 1.00 20.57 71 THR A C 1
ATOM 504 O O . THR A 1 71 ? 18.905 18.711 122.142 1.00 21.27 71 THR A O 1
ATOM 508 N N . ASP A 1 72 ? 20.405 19.041 120.502 1.00 22.57 72 ASP A N 1
ATOM 509 C CA . ASP A 1 72 ? 19.371 19.035 119.467 1.00 23.61 72 ASP A CA 1
ATOM 510 C C . ASP A 1 72 ? 18.706 17.672 119.347 1.00 23.79 72 ASP A C 1
ATOM 511 O O . ASP A 1 72 ? 17.497 17.577 119.121 1.00 21.99 72 ASP A O 1
ATOM 516 N N . ILE A 1 73 ? 19.494 16.615 119.501 1.00 23.57 73 ILE A N 1
ATOM 517 C CA . ILE A 1 73 ? 18.947 15.268 119.419 1.00 23.74 73 ILE A CA 1
ATOM 518 C C . ILE A 1 73 ? 17.977 15.044 120.575 1.00 25.09 73 ILE A C 1
ATOM 519 O O . ILE A 1 73 ? 16.857 14.567 120.378 1.00 25.58 73 ILE A O 1
ATOM 524 N N . ALA A 1 74 ? 18.412 15.398 121.780 1.00 24.83 74 ALA A N 1
ATOM 525 C CA . ALA A 1 74 ? 17.588 15.243 122.972 1.00 27.12 74 ALA A CA 1
ATOM 526 C C . ALA A 1 74 ? 16.372 16.169 122.936 1.00 30.03 74 ALA A C 1
ATOM 527 O O . ALA A 1 74 ? 15.394 15.953 123.652 1.00 29.77 74 ALA A O 1
ATOM 529 N N . ALA A 1 75 ? 16.441 17.202 122.103 1.00 31.56 75 ALA A N 1
ATOM 530 C CA . ALA A 1 75 ? 15.346 18.156 121.977 1.00 33.41 75 ALA A CA 1
ATOM 531 C C . ALA A 1 75 ? 14.377 17.730 120.875 1.00 34.33 75 ALA A C 1
ATOM 532 O O . ALA A 1 75 ? 13.220 18.145 120.863 1.00 36.85 75 ALA A O 1
ATOM 534 N N . GLY A 1 76 ? 14.852 16.895 119.957 1.00 34.25 76 GLY A N 1
ATOM 535 C CA . GLY A 1 76 ? 14.009 16.444 118.866 1.00 35.21 76 GLY A CA 1
ATOM 536 C C . GLY A 1 76 ? 14.204 17.303 117.632 1.00 36.00 76 GLY A C 1
ATOM 537 O O . GLY A 1 76 ? 13.457 17.191 116.661 1.00 36.07 76 GLY A O 1
ATOM 538 N N . GLN A 1 77 ? 15.217 18.164 117.680 1.00 36.69 77 GLN A N 1
ATOM 539 C CA . GLN A 1 77 ? 15.549 19.066 116.581 1.00 37.98 77 GLN A CA 1
ATOM 540 C C . GLN A 1 77 ? 16.366 18.326 115.523 1.00 38.09 77 GLN A C 1
ATOM 541 O O . GLN A 1 77 ? 16.343 18.680 114.343 1.00 38.24 77 GLN A O 1
ATOM 547 N N . LEU A 1 78 ? 17.102 17.306 115.958 1.00 36.97 78 LEU A N 1
ATOM 548 C CA . LEU A 1 78 ? 17.933 16.511 115.059 1.00 34.41 78 LEU A CA 1
ATOM 549 C C . LEU A 1 78 ? 17.594 15.033 115.213 1.00 34.30 78 LEU A C 1
ATOM 550 O O . LEU A 1 78 ? 17.426 14.536 116.327 1.00 35.33 78 LEU A O 1
ATOM 555 N N . ALA A 1 79 ? 17.490 14.335 114.089 1.00 32.68 79 ALA A N 1
ATOM 556 C CA . ALA A 1 79 ? 17.167 12.915 114.104 1.00 31.70 79 ALA A CA 1
ATOM 557 C C . ALA A 1 79 ? 18.439 12.078 114.180 1.00 30.30 79 ALA A C 1
ATOM 558 O O . ALA A 1 79 ? 19.475 12.455 113.630 1.00 30.11 79 ALA A O 1
ATOM 560 N N . LEU A 1 80 ? 18.353 10.941 114.861 1.00 28.40 80 LEU A N 1
ATOM 561 C CA . LEU A 1 80 ? 19.499 10.050 115.003 1.00 27.53 80 LEU A CA 1
ATOM 562 C C . LEU A 1 80 ? 19.177 8.664 114.468 1.00 28.01 80 LEU A C 1
ATOM 563 O O . LEU A 1 80 ? 18.294 7.979 114.987 1.00 27.20 80 LEU A O 1
ATOM 568 N N . ASN A 1 81 ? 19.896 8.252 113.428 1.00 28.45 81 ASN A N 1
ATOM 569 C CA . ASN A 1 81 ? 19.682 6.942 112.830 1.00 28.95 81 ASN A CA 1
ATOM 570 C C . ASN A 1 81 ? 20.946 6.103 112.769 1.00 28.23 81 ASN A C 1
ATOM 571 O O . ASN A 1 81 ? 21.096 5.250 111.899 1.00 29.47 81 ASN A O 1
ATOM 576 N N . CYS A 1 82 ? 21.858 6.348 113.701 1.00 26.94 82 CYS A N 1
ATOM 577 C CA . CYS A 1 82 ? 23.098 5.588 113.768 1.00 25.96 82 CYS A CA 1
ATOM 578 C C . CYS A 1 82 ? 23.384 5.257 115.223 1.00 22.64 82 CYS A C 1
ATOM 579 O O . CYS A 1 82 ? 22.806 5.851 116.131 1.00 19.80 82 CYS A O 1
ATOM 582 N N . ARG A 1 83 ? 24.276 4.298 115.437 1.00 21.03 83 ARG A N 1
ATOM 583 C CA . ARG A 1 83 ? 24.700 3.959 116.786 1.00 20.51 83 ARG A CA 1
ATOM 584 C C . ARG A 1 83 ? 25.750 5.036 117.037 1.00 18.19 83 ARG A C 1
ATOM 585 O O . ARG A 1 83 ? 26.756 5.086 116.338 1.00 19.83 83 ARG A O 1
ATOM 593 N N . LEU A 1 84 ? 25.513 5.890 118.027 1.00 17.38 84 LEU A N 1
ATOM 594 C CA . LEU A 1 84 ? 26.426 6.981 118.333 1.00 14.08 84 LEU A CA 1
ATOM 595 C C . LEU A 1 84 ? 27.043 6.937 119.726 1.00 14.27 84 LEU A C 1
ATOM 596 O O . LEU A 1 84 ? 26.340 6.831 120.731 1.00 15.32 84 LEU A O 1
ATOM 601 N N . LEU A 1 85 ? 28.363 7.028 119.780 1.00 11.58 85 LEU A N 1
ATOM 602 C CA . LEU A 1 85 ? 29.059 7.084 121.057 1.00 11.24 85 LEU A CA 1
ATOM 603 C C . LEU A 1 85 ? 29.848 8.396 121.088 1.00 10.05 85 LEU A C 1
ATOM 604 O O . LEU A 1 85 ? 30.699 8.628 120.240 1.00 13.26 85 LEU A O 1
ATOM 609 N N . VAL A 1 86 ? 29.539 9.258 122.052 1.00 12.21 86 VAL A N 1
ATOM 610 C CA . VAL A 1 86 ? 30.244 10.523 122.203 1.00 11.54 86 VAL A CA 1
ATOM 611 C C . VAL A 1 86 ? 31.171 10.425 123.410 1.00 11.99 86 VAL A C 1
ATOM 612 O O . VAL A 1 86 ? 30.770 9.952 124.482 1.00 10.34 86 VAL A O 1
ATOM 624 N N . PHE A 1 88 ? 33.841 12.753 125.721 1.00 9.41 88 PHE A N 1
ATOM 625 C CA . PHE A 1 88 ? 34.488 13.997 126.120 1.00 10.79 88 PHE A CA 1
ATOM 626 C C . PHE A 1 88 ? 35.697 13.334 126.789 1.00 12.29 88 PHE A C 1
ATOM 627 O O . PHE A 1 88 ? 35.649 12.953 127.957 1.00 10.61 88 PHE A O 1
ATOM 635 N N . ALA A 1 89 ? 36.761 13.183 126.008 1.00 12.56 89 ALA A N 1
ATOM 636 C CA . ALA A 1 89 ? 37.964 12.455 126.404 1.00 10.31 89 ALA A CA 1
ATOM 637 C C . ALA A 1 89 ? 38.736 12.784 127.662 1.00 10.50 89 ALA A C 1
ATOM 638 O O . ALA A 1 89 ? 38.783 11.969 128.590 1.00 12.57 89 ALA A O 1
ATOM 640 N N . ASN A 1 90 ? 39.366 13.945 127.700 1.00 12.68 90 ASN A N 1
ATOM 641 C CA . ASN A 1 90 ? 40.142 14.307 128.869 1.00 14.94 90 ASN A CA 1
ATOM 642 C C . ASN A 1 90 ? 39.331 15.280 129.710 1.00 14.89 90 ASN A C 1
ATOM 643 O O . ASN A 1 90 ? 39.507 16.489 129.606 1.00 16.93 90 ASN A O 1
ATOM 648 N N . LEU A 1 91 ? 38.449 14.750 130.555 1.00 17.95 91 LEU A N 1
ATOM 649 C CA . LEU A 1 91 ? 37.585 15.591 131.387 1.00 19.44 91 LEU A CA 1
ATOM 650 C C . LEU A 1 91 ? 38.299 16.593 132.279 1.00 18.89 91 LEU A C 1
ATOM 651 O O . LEU A 1 91 ? 37.927 17.770 132.321 1.00 15.77 91 LEU A O 1
ATOM 656 N N . ASP A 1 92 ? 39.308 16.127 133.006 1.00 19.86 92 ASP A N 1
ATOM 657 C CA . ASP A 1 92 ? 40.067 16.998 133.895 1.00 21.36 92 ASP A CA 1
ATOM 658 C C . ASP A 1 92 ? 40.703 18.143 133.124 1.00 19.07 92 ASP A C 1
ATOM 659 O O . ASP A 1 92 ? 40.646 19.301 133.554 1.00 19.73 92 ASP A O 1
ATOM 664 N N . ALA A 1 93 ? 41.294 17.822 131.975 1.00 16.22 93 ALA A N 1
ATOM 665 C CA . ALA A 1 93 ? 41.929 18.840 131.148 1.00 13.83 93 ALA A CA 1
ATOM 666 C C . ALA A 1 93 ? 40.885 19.820 130.618 1.00 12.32 93 ALA A C 1
ATOM 667 O O . ALA A 1 93 ? 41.133 21.024 130.534 1.00 13.31 93 ALA A O 1
ATOM 669 N N . ILE A 1 94 ? 39.717 19.309 130.250 1.00 11.91 94 ILE A N 1
ATOM 670 C CA . ILE A 1 94 ? 38.661 20.189 129.752 1.00 10.46 94 ILE A CA 1
ATOM 671 C C . ILE A 1 94 ? 38.224 21.130 130.871 1.00 12.70 94 ILE A C 1
ATOM 672 O O . ILE A 1 94 ? 38.167 22.344 130.689 1.00 14.12 94 ILE A O 1
ATOM 677 N N . ARG A 1 95 ? 37.931 20.571 132.036 1.00 15.26 95 ARG A N 1
ATOM 678 C CA . ARG A 1 95 ? 37.509 21.383 133.161 1.00 19.10 95 ARG A CA 1
ATOM 679 C C . ARG A 1 95 ? 38.573 22.450 133.514 1.00 21.07 95 ARG A C 1
ATOM 680 O O . ARG A 1 95 ? 38.225 23.566 133.902 1.00 19.53 95 ARG A O 1
ATOM 688 N N . GLN A 1 96 ? 39.855 22.126 133.333 1.00 22.06 96 GLN A N 1
ATOM 689 C CA . GLN A 1 96 ? 40.941 23.071 133.640 1.00 24.08 96 GLN A CA 1
ATOM 690 C C . GLN A 1 96 ? 41.337 23.987 132.474 1.00 23.08 96 GLN A C 1
ATOM 691 O O . GLN A 1 96 ? 42.046 24.980 132.665 1.00 21.77 96 GLN A O 1
ATOM 697 N N . GLY A 1 97 ? 40.882 23.654 131.272 1.00 21.58 97 GLY A N 1
ATOM 698 C CA . GLY A 1 97 ? 41.211 24.453 130.107 1.00 20.11 97 GLY A CA 1
ATOM 699 C C . GLY A 1 97 ? 42.639 24.258 129.622 1.00 19.77 97 GLY A C 1
ATOM 700 O O . GLY A 1 97 ? 43.208 25.131 128.959 1.00 18.74 97 GLY A O 1
ATOM 701 N N . VAL A 1 98 ? 43.225 23.109 129.939 1.00 17.94 98 VAL A N 1
ATOM 702 C CA . VAL A 1 98 ? 44.597 22.831 129.532 1.00 17.39 98 VAL A CA 1
ATOM 703 C C . VAL A 1 98 ? 44.685 21.663 128.545 1.00 15.99 98 VAL A C 1
ATOM 704 O O . VAL A 1 98 ? 43.779 20.848 128.468 1.00 11.21 98 VAL A O 1
ATOM 708 N N . ARG A 1 99 ? 45.785 21.596 127.798 1.00 15.01 99 ARG A N 1
ATOM 709 C CA . ARG A 1 99 ? 45.988 20.530 126.826 1.00 16.92 99 ARG A CA 1
ATOM 710 C C . ARG A 1 99 ? 45.989 19.184 127.551 1.00 17.03 99 ARG A C 1
ATOM 711 O O . ARG A 1 99 ? 45.363 18.218 127.100 1.00 12.60 99 ARG A O 1
ATOM 719 N N . TYR A 1 100 ? 46.696 19.132 128.678 1.00 16.10 100 TYR A N 1
ATOM 720 C CA . TYR A 1 100 ? 46.770 17.927 129.504 1.00 16.63 100 TYR A CA 1
ATOM 721 C C . TYR A 1 100 ? 47.328 18.273 130.876 1.00 18.73 100 TYR A C 1
ATOM 722 O O . TYR A 1 100 ? 47.927 19.331 131.056 1.00 18.29 100 TYR A O 1
ATOM 731 N N . GLY A 1 101 ? 47.121 17.385 131.843 1.00 20.36 101 GLY A N 1
ATOM 732 C CA . GLY A 1 101 ? 47.610 17.638 133.183 1.00 22.05 101 GLY A CA 1
ATOM 733 C C . GLY A 1 101 ? 49.014 17.117 133.432 1.00 23.34 101 GLY A C 1
ATOM 734 O O . GLY A 1 101 ? 49.884 17.857 133.884 1.00 26.19 101 GLY A O 1
ATOM 735 N N . ASN A 1 102 ? 49.241 15.846 133.123 1.00 23.52 102 ASN A N 1
ATOM 736 C CA . ASN A 1 102 ? 50.540 15.228 133.346 1.00 24.06 102 ASN A CA 1
ATOM 737 C C . ASN A 1 102 ? 51.204 14.738 132.072 1.00 23.74 102 ASN A C 1
ATOM 738 O O . ASN A 1 102 ? 52.411 14.885 131.902 1.00 23.50 102 ASN A O 1
ATOM 743 N N . TYR A 1 103 ? 50.402 14.159 131.182 1.00 21.88 103 TYR A N 1
ATOM 744 C CA . TYR A 1 103 ? 50.902 13.606 129.928 1.00 19.76 103 TYR A CA 1
ATOM 745 C C . TYR A 1 103 ? 49.855 13.736 128.812 1.00 18.52 103 TYR A C 1
ATOM 746 O O . TYR A 1 103 ? 48.654 13.584 129.055 1.00 16.21 103 TYR A O 1
ATOM 755 N N . ASP A 1 104 ? 50.326 14.023 127.602 1.00 17.42 104 ASP A N 1
ATOM 756 C CA . ASP A 1 104 ? 49.474 14.168 126.421 1.00 17.43 104 ASP A CA 1
ATOM 757 C C . ASP A 1 104 ? 48.701 12.862 126.205 1.00 17.56 104 ASP A C 1
ATOM 758 O O . ASP A 1 104 ? 49.290 11.833 125.860 1.00 16.04 104 ASP A O 1
ATOM 771 N N . ASN A 1 106 ? 46.828 11.987 123.823 1.00 16.81 106 ASN A N 1
ATOM 772 C CA . ASN A 1 106 ? 46.911 11.424 122.488 1.00 17.43 106 ASN A CA 1
ATOM 773 C C . ASN A 1 106 ? 48.272 10.823 122.193 1.00 18.40 106 ASN A C 1
ATOM 774 O O . ASN A 1 106 ? 48.660 10.642 121.040 1.00 18.48 106 ASN A O 1
ATOM 779 N N . ARG A 1 107 ? 48.994 10.526 123.263 1.00 19.24 107 ARG A N 1
ATOM 780 C CA . ARG A 1 107 ? 50.283 9.864 123.163 1.00 20.28 107 ARG A CA 1
ATOM 781 C C . ARG A 1 107 ? 50.172 8.639 124.076 1.00 18.52 107 ARG A C 1
ATOM 782 O O . ARG A 1 107 ? 51.139 7.899 124.254 1.00 19.71 107 ARG A O 1
ATOM 790 N N . LEU A 1 108 ? 48.989 8.429 124.654 1.00 15.12 108 LEU A N 1
ATOM 791 C CA . LEU A 1 108 ? 48.779 7.298 125.562 1.00 15.78 108 LEU A CA 1
ATOM 792 C C . LEU A 1 108 ? 47.885 6.169 125.046 1.00 14.97 108 LEU A C 1
ATOM 793 O O . LEU A 1 108 ? 47.609 5.207 125.775 1.00 14.16 108 LEU A O 1
ATOM 798 N N . PHE A 1 109 ? 47.422 6.287 123.806 1.00 12.11 109 PHE A N 1
ATOM 799 C CA . PHE A 1 109 ? 46.594 5.247 123.216 1.00 14.42 109 PHE A CA 1
ATOM 800 C C . PHE A 1 109 ? 47.476 4.184 122.553 1.00 16.44 109 PHE A C 1
ATOM 801 O O . PHE A 1 109 ? 48.707 4.265 122.604 1.00 15.25 109 PHE A O 1
ATOM 809 N N . ASN A 1 110 ? 46.837 3.196 121.930 1.00 17.49 110 ASN A N 1
ATOM 810 C CA . ASN A 1 110 ? 47.541 2.090 121.280 1.00 18.96 110 ASN A CA 1
ATOM 811 C C . ASN A 1 110 ? 48.328 1.318 122.332 1.00 18.80 110 ASN A C 1
ATOM 812 O O . ASN A 1 110 ? 49.369 0.729 122.042 1.00 17.35 110 ASN A O 1
ATOM 817 N N . GLY A 1 111 ? 47.819 1.341 123.562 1.00 18.58 111 GLY A N 1
ATOM 818 C CA . GLY A 1 111 ? 48.454 0.626 124.657 1.00 20.56 111 GLY A CA 1
ATOM 819 C C . GLY A 1 111 ? 49.576 1.358 125.370 1.00 21.09 111 GLY A C 1
ATOM 820 O O . GLY A 1 111 ? 50.084 0.872 126.376 1.00 19.88 111 GLY A O 1
ATOM 821 N N . ALA A 1 112 ? 49.960 2.524 124.861 1.00 21.02 112 ALA A N 1
ATOM 822 C CA . ALA A 1 112 ? 51.039 3.302 125.453 1.00 21.97 112 ALA A CA 1
ATOM 823 C C . ALA A 1 112 ? 50.785 3.727 126.901 1.00 23.05 112 ALA A C 1
ATOM 824 O O . ALA A 1 112 ? 51.723 4.084 127.626 1.00 22.50 112 ALA A O 1
ATOM 826 N N . HIS A 1 113 ? 49.523 3.691 127.324 1.00 22.45 113 HIS A N 1
ATOM 827 C CA . HIS A 1 113 ? 49.167 4.067 128.688 1.00 22.27 113 HIS A CA 1
ATOM 828 C C . HIS A 1 113 ? 49.831 3.125 129.703 1.00 24.42 113 HIS A C 1
ATOM 829 O O . HIS A 1 113 ? 50.056 3.493 130.855 1.00 23.13 113 HIS A O 1
ATOM 836 N N . ALA A 1 114 ? 50.147 1.909 129.270 1.00 26.20 114 ALA A N 1
ATOM 837 C CA . ALA A 1 114 ? 50.778 0.939 130.157 1.00 29.50 114 ALA A CA 1
ATOM 838 C C . ALA A 1 114 ? 52.111 1.449 130.705 1.00 31.50 114 ALA A C 1
ATOM 839 O O . ALA A 1 114 ? 52.452 1.181 131.856 1.00 32.89 114 ALA A O 1
ATOM 841 N N . ARG A 1 115 ? 52.853 2.192 129.888 1.00 33.30 115 ARG A N 1
ATOM 842 C CA . ARG A 1 115 ? 54.147 2.737 130.299 1.00 34.90 115 ARG A CA 1
ATOM 843 C C . ARG A 1 115 ? 54.066 3.728 131.460 1.00 35.73 115 ARG A C 1
ATOM 844 O O . ARG A 1 115 ? 55.057 3.956 132.157 1.00 35.11 115 ARG A O 1
ATOM 852 N N . HIS A 1 116 ? 52.893 4.320 131.669 1.00 33.47 116 HIS A N 1
ATOM 853 C CA . HIS A 1 116 ? 52.719 5.290 132.747 1.00 32.11 116 HIS A CA 1
ATOM 854 C C . HIS A 1 116 ? 51.455 5.004 133.553 1.00 30.36 116 HIS A C 1
ATOM 855 O O . HIS A 1 116 ? 50.570 5.851 133.652 1.00 26.53 116 HIS A O 1
ATOM 862 N N . PRO A 1 117 ? 51.373 3.814 134.171 1.00 30.51 117 PRO A N 1
ATOM 863 C CA . PRO A 1 117 ? 50.203 3.428 134.963 1.00 31.11 117 PRO A CA 1
ATOM 864 C C . PRO A 1 117 ? 49.920 4.335 136.152 1.00 31.11 117 PRO A C 1
ATOM 865 O O . PRO A 1 117 ? 48.813 4.339 136.689 1.00 31.68 117 PRO A O 1
ATOM 869 N N . GLU A 1 118 ? 50.918 5.113 136.551 1.00 32.55 118 GLU A N 1
ATOM 870 C CA . GLU A 1 118 ? 50.766 6.018 137.685 1.00 33.55 118 GLU A CA 1
ATOM 871 C C . GLU A 1 118 ? 50.008 7.291 137.306 1.00 31.82 118 GLU A C 1
ATOM 872 O O . GLU A 1 118 ? 49.744 8.139 138.165 1.00 33.31 118 GLU A O 1
ATOM 878 N N . LEU A 1 119 ? 49.654 7.425 136.029 1.00 27.65 119 LEU A N 1
ATOM 879 C CA . LEU A 1 119 ? 48.949 8.620 135.570 1.00 25.01 119 LEU A CA 1
ATOM 880 C C . LEU A 1 119 ? 47.457 8.422 135.337 1.00 23.05 119 LEU A C 1
ATOM 881 O O . LEU A 1 119 ? 47.039 7.486 134.667 1.00 21.38 119 LEU A O 1
ATOM 886 N N . PRO A 1 120 ? 46.634 9.317 135.897 1.00 23.70 120 PRO A N 1
ATOM 887 C CA . PRO A 1 120 ? 45.180 9.241 135.740 1.00 22.38 120 PRO A CA 1
ATOM 888 C C . PRO A 1 120 ? 44.811 9.301 134.256 1.00 21.45 120 PRO A C 1
ATOM 889 O O . PRO A 1 120 ? 43.832 8.688 133.825 1.00 21.55 120 PRO A O 1
ATOM 893 N N . GLU A 1 121 ? 45.600 10.034 133.469 1.00 19.67 121 GLU A N 1
ATOM 894 C CA . GLU A 1 121 ? 45.326 10.131 132.034 1.00 17.28 121 GLU A CA 1
ATOM 895 C C . GLU A 1 121 ? 45.577 8.801 131.321 1.00 15.77 121 GLU A C 1
ATOM 896 O O . GLU A 1 121 ? 45.015 8.540 130.245 1.00 11.34 121 GLU A O 1
ATOM 902 N N . SER A 1 122 ? 46.396 7.948 131.935 1.00 13.31 122 SER A N 1
ATOM 903 C CA . SER A 1 122 ? 46.684 6.630 131.376 1.00 14.48 122 SER A CA 1
ATOM 904 C C . SER A 1 122 ? 45.517 5.699 131.690 1.00 13.02 122 SER A C 1
ATOM 905 O O . SER A 1 122 ? 45.114 4.890 130.861 1.00 15.51 122 SER A O 1
ATOM 908 N N . VAL A 1 123 ? 44.985 5.808 132.902 1.00 15.11 123 VAL A N 1
ATOM 909 C CA . VAL A 1 123 ? 43.847 4.986 133.287 1.00 14.20 123 VAL A CA 1
ATOM 910 C C . VAL A 1 123 ? 42.657 5.366 132.393 1.00 15.26 123 VAL A C 1
ATOM 911 O O . VAL A 1 123 ? 41.915 4.506 131.920 1.00 12.67 123 VAL A O 1
ATOM 915 N N . ARG A 1 124 ? 42.490 6.664 132.165 1.00 13.69 124 ARG A N 1
ATOM 916 C CA . ARG A 1 124 ? 41.401 7.154 131.339 1.00 12.72 124 ARG A CA 1
ATOM 917 C C . ARG A 1 124 ? 41.557 6.691 129.887 1.00 12.17 124 ARG A C 1
ATOM 918 O O . ARG A 1 124 ? 40.595 6.260 129.251 1.00 12.75 124 ARG A O 1
ATOM 926 N N . ALA A 1 125 ? 42.772 6.774 129.359 1.00 11.03 125 ALA A N 1
ATOM 927 C CA . ALA A 1 125 ? 43.024 6.335 127.999 1.00 10.82 125 ALA A CA 1
ATOM 928 C C . ALA A 1 125 ? 42.640 4.855 127.834 1.00 13.22 125 ALA A C 1
ATOM 929 O O . ALA A 1 125 ? 42.006 4.479 126.841 1.00 10.54 125 ALA A O 1
ATOM 931 N N . ALA A 1 126 ? 43.031 4.014 128.797 1.00 12.55 126 ALA A N 1
ATOM 932 C CA . ALA A 1 126 ? 42.717 2.582 128.732 1.00 12.85 126 ALA A CA 1
ATOM 933 C C . ALA A 1 126 ? 41.211 2.338 128.785 1.00 11.50 126 ALA A C 1
ATOM 934 O O . ALA A 1 126 ? 40.684 1.458 128.104 1.00 10.53 126 ALA A O 1
ATOM 936 N N . GLU A 1 127 ? 40.521 3.139 129.588 1.00 12.78 127 GLU A N 1
ATOM 937 C CA . GLU A 1 127 ? 39.073 3.021 129.705 1.00 13.72 127 GLU A CA 1
ATOM 938 C C . GLU A 1 127 ? 38.413 3.374 128.367 1.00 13.09 127 GLU A C 1
ATOM 939 O O . GLU A 1 127 ? 37.487 2.693 127.918 1.00 11.20 127 GLU A O 1
ATOM 945 N N . LEU A 1 128 ? 38.900 4.434 127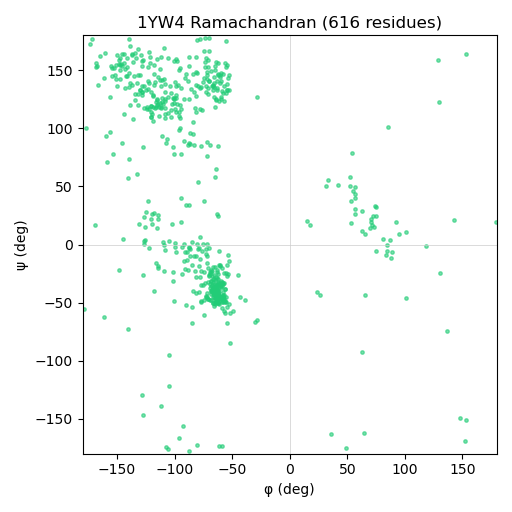.729 1.00 13.48 128 LEU A N 1
ATOM 946 C CA . LEU A 1 128 ? 38.352 4.875 126.449 1.00 12.32 128 LEU A CA 1
ATOM 947 C C . LEU A 1 128 ? 38.600 3.845 125.344 1.00 12.32 128 LEU A C 1
ATOM 948 O O . LEU A 1 128 ? 37.756 3.662 124.455 1.00 13.94 128 LEU A O 1
ATOM 953 N N . GLU A 1 129 ? 39.762 3.194 125.383 1.00 12.29 129 GLU A N 1
ATOM 954 C CA . GLU A 1 129 ? 40.096 2.159 124.399 1.00 11.85 129 GLU A CA 1
ATOM 955 C C . GLU A 1 129 ? 39.093 1.020 124.543 1.00 9.61 129 GLU A C 1
ATOM 956 O O . GLU A 1 129 ? 38.479 0.571 123.578 1.00 11.42 129 GLU A O 1
ATOM 962 N N . THR A 1 130 ? 38.922 0.561 125.773 1.00 11.19 130 THR A N 1
ATOM 963 C CA . THR A 1 130 ? 38.003 -0.538 126.052 1.00 12.16 130 THR A CA 1
ATOM 964 C C . THR A 1 130 ? 36.572 -0.216 125.611 1.00 11.32 130 THR A C 1
ATOM 965 O O . THR A 1 130 ? 35.938 -1.017 124.931 1.00 11.56 130 THR A O 1
ATOM 969 N N . LEU A 1 131 ? 36.067 0.952 126.008 1.00 12.42 131 LEU A N 1
ATOM 970 C CA . LEU A 1 131 ? 34.724 1.368 125.626 1.00 12.43 131 LEU A CA 1
ATOM 971 C C . LEU A 1 131 ? 34.570 1.401 124.104 1.00 12.86 131 LEU A C 1
ATOM 972 O O . LEU A 1 131 ? 33.585 0.906 123.571 1.00 13.80 131 LEU A O 1
ATOM 977 N N . ALA A 1 132 ? 35.545 1.979 123.408 1.00 13.42 132 ALA A N 1
ATOM 978 C CA . ALA A 1 132 ? 35.504 2.048 121.956 1.00 12.13 132 ALA A CA 1
ATOM 979 C C . ALA A 1 132 ? 35.522 0.645 121.379 1.00 13.12 132 ALA A C 1
ATOM 980 O O . ALA A 1 132 ? 34.769 0.348 120.457 1.00 11.88 132 ALA A O 1
ATOM 982 N N . ALA A 1 133 ? 36.374 -0.225 121.920 1.00 14.00 133 ALA A N 1
ATOM 983 C CA . ALA A 1 133 ? 36.446 -1.595 121.422 1.00 15.47 133 ALA A CA 1
ATOM 984 C C . ALA A 1 133 ? 35.100 -2.310 121.569 1.00 15.82 133 ALA A C 1
ATOM 985 O O . ALA A 1 133 ? 34.640 -2.962 120.634 1.00 15.63 133 ALA A O 1
ATOM 987 N N . GLU A 1 134 ? 34.471 -2.185 122.734 1.00 14.79 134 GLU A N 1
ATOM 988 C CA . GLU A 1 134 ? 33.189 -2.845 122.966 1.00 16.00 134 GLU A CA 1
ATOM 989 C C . GLU A 1 134 ? 32.098 -2.238 122.089 1.00 15.61 134 GLU A C 1
ATOM 990 O O . GLU A 1 134 ? 31.202 -2.936 121.620 1.00 13.39 134 GLU A O 1
ATOM 996 N N . PHE A 1 135 ? 32.186 -0.933 121.861 1.00 15.19 135 PHE A N 1
ATOM 997 C CA . PHE A 1 135 ? 31.215 -0.248 121.024 1.00 14.50 135 PHE A CA 1
ATOM 998 C C . PHE A 1 135 ? 31.272 -0.745 119.586 1.00 14.62 135 PHE A C 1
ATOM 999 O O . PHE A 1 135 ? 30.246 -1.060 118.982 1.00 13.99 135 PHE A O 1
ATOM 1007 N N . PHE A 1 136 ? 32.472 -0.799 119.027 1.00 14.59 136 PHE A N 1
ATOM 1008 C CA . PHE A 1 136 ? 32.596 -1.231 117.652 1.00 16.37 136 PHE A CA 1
ATOM 1009 C C . PHE A 1 136 ? 32.410 -2.725 117.451 1.00 16.97 136 PHE A C 1
ATOM 1010 O O . PHE A 1 136 ? 32.050 -3.167 116.361 1.00 16.24 136 PHE A O 1
ATOM 1018 N N . ALA A 1 137 ? 32.646 -3.503 118.498 1.00 18.76 137 ALA A N 1
ATOM 1019 C CA . ALA A 1 137 ? 32.488 -4.946 118.397 1.00 20.56 137 ALA A CA 1
ATOM 1020 C C . ALA A 1 137 ? 31.024 -5.280 118.094 1.00 21.34 137 ALA A C 1
ATOM 1021 O O . ALA A 1 137 ? 30.728 -6.297 117.463 1.00 21.94 137 ALA A O 1
ATOM 1023 N N . GLY A 1 138 ? 30.119 -4.413 118.541 1.00 21.14 138 GLY A N 1
ATOM 1024 C CA . GLY A 1 138 ? 28.699 -4.626 118.316 1.00 20.68 138 GLY A CA 1
ATOM 1025 C C . GLY A 1 138 ? 28.207 -4.067 116.998 1.00 21.95 138 GLY A C 1
ATOM 1026 O O . GLY A 1 138 ? 27.041 -4.227 116.637 1.00 22.86 138 GLY A O 1
ATOM 1027 N N . ALA A 1 139 ? 29.099 -3.415 116.265 1.00 22.68 139 ALA A N 1
ATOM 1028 C CA . ALA A 1 139 ? 28.740 -2.821 114.984 1.00 24.05 139 ALA A CA 1
ATOM 1029 C C . ALA A 1 139 ? 28.528 -3.868 113.890 1.00 25.13 139 ALA A C 1
ATOM 1030 O O . ALA A 1 139 ? 29.309 -4.808 113.756 1.00 24.37 139 ALA A O 1
ATOM 1032 N N . ARG A 1 140 ? 27.471 -3.696 113.106 1.00 26.57 140 ARG A N 1
ATOM 1033 C CA . ARG A 1 140 ? 27.178 -4.628 112.028 1.00 29.22 140 ARG A CA 1
ATOM 1034 C C . ARG A 1 140 ? 27.264 -3.936 110.679 1.00 29.79 140 ARG A C 1
ATOM 1035 O O . ARG A 1 140 ? 27.339 -4.589 109.641 1.00 31.90 140 ARG A O 1
ATOM 1043 N N . ALA A 1 141 ? 27.257 -2.609 110.706 1.00 28.03 141 ALA A N 1
ATOM 1044 C CA . ALA A 1 141 ? 27.352 -1.820 109.491 1.00 28.10 141 ALA A CA 1
ATOM 1045 C C . ALA A 1 141 ? 28.703 -1.115 109.493 1.00 27.28 141 ALA A C 1
ATOM 1046 O O . ALA A 1 141 ? 29.713 -1.704 109.881 1.00 28.70 141 ALA A O 1
ATOM 1048 N N . ARG A 1 142 ? 28.728 0.143 109.073 1.00 26.20 142 ARG A N 1
ATOM 1049 C CA . ARG A 1 142 ? 29.981 0.886 109.035 1.00 24.83 142 ARG A CA 1
ATOM 1050 C C . ARG A 1 142 ? 30.480 1.263 110.434 1.00 23.97 142 ARG A C 1
ATOM 1051 O O . ARG A 1 142 ? 29.692 1.471 111.354 1.00 21.28 142 ARG A O 1
ATOM 1059 N N . LYS A 1 143 ? 31.799 1.327 110.579 1.00 23.23 143 LYS A N 1
ATOM 1060 C CA . LYS A 1 143 ? 32.441 1.712 111.834 1.00 20.98 143 LYS A CA 1
ATOM 1061 C C . LYS A 1 143 ? 33.246 2.988 111.558 1.00 19.20 143 LYS A C 1
ATOM 1062 O O . LYS A 1 143 ? 34.301 2.945 110.924 1.00 18.08 143 LYS A O 1
ATOM 1068 N N . LEU A 1 144 ? 32.734 4.119 112.038 1.00 16.94 144 LEU A N 1
ATOM 1069 C CA . LEU A 1 144 ? 33.363 5.413 111.802 1.00 15.73 144 LEU A CA 1
ATOM 1070 C C . LEU A 1 144 ? 33.773 6.151 113.073 1.00 14.81 144 LEU A C 1
ATOM 1071 O O . LEU A 1 144 ? 32.983 6.296 114.001 1.00 14.79 144 LEU A O 1
ATOM 1076 N N . HIS A 1 145 ? 35.010 6.631 113.084 1.00 12.93 145 HIS A N 1
ATOM 1077 C CA . HIS A 1 145 ? 35.557 7.356 114.219 1.00 11.84 145 HIS A CA 1
ATOM 1078 C C . HIS A 1 145 ? 36.241 8.654 113.804 1.00 10.16 145 HIS A C 1
ATOM 1079 O O . HIS A 1 145 ? 37.192 8.639 113.029 1.00 11.53 145 HIS A O 1
ATOM 1086 N N . TYR A 1 146 ? 35.746 9.773 114.315 1.00 9.13 146 TYR A N 1
ATOM 1087 C CA . TYR A 1 146 ? 36.343 11.060 114.011 1.00 8.73 146 TYR A CA 1
ATOM 1088 C C . TYR A 1 146 ? 36.773 11.644 115.341 1.00 9.10 146 TYR A C 1
ATOM 1089 O O . TYR A 1 146 ? 35.953 11.913 116.226 1.00 9.45 146 TYR A O 1
ATOM 1098 N N . ASP A 1 147 ? 38.085 11.768 115.492 1.00 10.33 147 ASP A N 1
ATOM 1099 C CA . ASP A 1 147 ? 38.657 12.332 116.695 1.00 11.53 147 ASP A CA 1
ATOM 1100 C C . ASP A 1 147 ? 38.876 13.796 116.306 1.00 10.33 147 ASP A C 1
ATOM 1101 O O . ASP A 1 147 ? 39.718 14.113 115.467 1.00 12.96 147 ASP A O 1
ATOM 1106 N N . LEU A 1 148 ? 38.078 14.669 116.913 1.00 10.56 148 LEU A N 1
ATOM 1107 C CA . LEU A 1 148 ? 38.075 16.104 116.633 1.00 10.57 148 LEU A CA 1
ATOM 1108 C C . LEU A 1 148 ? 39.063 16.945 117.443 1.00 9.89 148 LEU A C 1
ATOM 1109 O O . LEU A 1 148 ? 39.037 16.929 118.665 1.00 9.68 148 LEU A O 1
ATOM 1114 N N . HIS A 1 149 ? 39.900 17.706 116.738 1.00 9.00 149 HIS A N 1
ATOM 1115 C CA . HIS A 1 149 ? 40.916 18.542 117.360 1.00 11.76 149 HIS A CA 1
ATOM 1116 C C . HIS A 1 149 ? 40.971 19.948 116.759 1.00 11.81 149 HIS A C 1
ATOM 1117 O O . HIS A 1 149 ? 40.401 20.209 115.697 1.00 11.64 149 HIS A O 1
ATOM 1124 N N . THR A 1 150 ? 41.637 20.854 117.467 1.00 13.98 150 THR A N 1
ATOM 1125 C CA . THR A 1 150 ? 41.902 22.210 116.981 1.00 14.68 150 THR A CA 1
ATOM 1126 C C . THR A 1 150 ? 43.342 22.433 117.442 1.00 16.60 150 THR A C 1
ATOM 1127 O O . THR A 1 150 ? 43.887 21.609 118.181 1.00 16.59 150 TH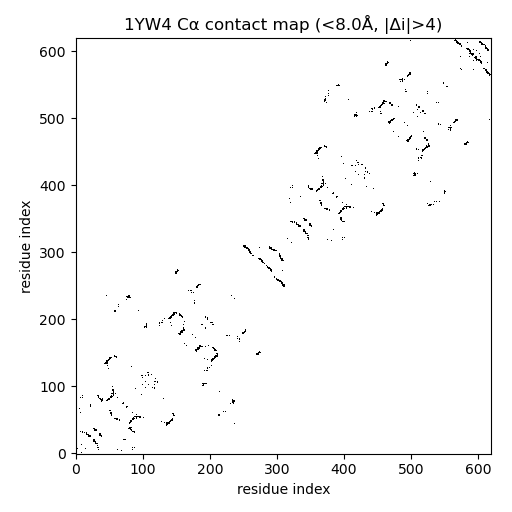R A O 1
ATOM 1131 N N . ALA A 1 151 ? 43.974 23.516 117.004 1.00 17.59 151 ALA A N 1
ATOM 1132 C CA . ALA A 1 151 ? 45.368 23.745 117.373 1.00 15.92 151 ALA A CA 1
ATOM 1133 C C . ALA A 1 151 ? 45.734 25.216 117.495 1.00 16.17 151 ALA A C 1
ATOM 1134 O O . ALA A 1 151 ? 45.060 26.070 116.941 1.00 13.57 151 ALA A O 1
ATOM 1136 N N . ILE A 1 152 ? 46.807 25.499 118.235 1.00 18.75 152 ILE A N 1
ATOM 1137 C CA . ILE A 1 152 ? 47.280 26.867 118.424 1.00 19.39 152 ILE A CA 1
ATOM 1138 C C . ILE A 1 152 ? 48.024 27.328 117.171 1.00 18.89 152 ILE A C 1
ATOM 1139 O O . ILE A 1 152 ? 47.769 28.415 116.662 1.00 18.99 152 ILE A O 1
ATOM 1144 N N . ARG A 1 153 ? 48.950 26.505 116.682 1.00 20.18 153 ARG A N 1
ATOM 1145 C CA . ARG A 1 153 ? 49.725 26.845 115.482 1.00 19.48 153 ARG A CA 1
ATOM 1146 C C . ARG A 1 153 ? 48.823 26.730 114.258 1.00 19.66 153 ARG A C 1
ATOM 1147 O O . ARG A 1 153 ? 48.122 25.731 114.090 1.00 19.67 153 ARG A O 1
ATOM 1155 N N . GLY A 1 154 ? 48.843 27.760 113.415 1.00 19.68 154 GLY A N 1
ATOM 1156 C CA . GLY A 1 154 ? 48.028 27.768 112.213 1.00 18.54 154 GLY A CA 1
ATOM 1157 C C . GLY A 1 154 ? 48.562 26.843 111.137 1.00 19.05 154 GLY A C 1
ATOM 1158 O O . GLY A 1 154 ? 49.615 26.221 111.297 1.00 20.07 154 GLY A O 1
ATOM 1159 N N . SER A 1 155 ? 47.848 26.759 110.024 1.00 18.33 155 SER A N 1
ATOM 1160 C CA . SER A 1 155 ? 48.261 25.880 108.946 1.00 21.32 155 SER A CA 1
ATOM 1161 C C . SER A 1 155 ? 47.896 26.400 107.556 1.00 21.46 155 SER A C 1
ATOM 1162 O O . SER A 1 155 ? 46.907 27.109 107.396 1.00 21.55 155 SER A O 1
ATOM 1165 N N . VAL A 1 156 ? 48.697 26.050 106.553 1.00 24.13 156 VAL A N 1
ATOM 1166 C CA . VAL A 1 156 ? 48.417 26.469 105.181 1.00 25.14 156 VAL A CA 1
ATOM 1167 C C . VAL A 1 156 ? 47.080 25.862 104.775 1.00 24.94 156 VAL A C 1
ATOM 1168 O O . VAL A 1 156 ? 46.316 26.456 104.011 1.00 24.10 156 VAL A O 1
ATOM 1172 N N . PHE A 1 157 ? 46.811 24.666 105.290 1.00 23.55 157 PHE A N 1
ATOM 1173 C CA . PHE A 1 157 ? 45.560 23.977 105.017 1.00 24.41 157 PHE A CA 1
ATOM 1174 C C . PHE A 1 157 ? 44.745 24.060 106.299 1.00 25.32 157 PHE A C 1
ATOM 1175 O O . PHE A 1 157 ? 44.825 23.178 107.152 1.00 26.36 157 PHE A O 1
ATOM 1183 N N . GLU A 1 158 ? 43.997 25.152 106.429 1.00 26.09 158 GLU A N 1
ATOM 1184 C CA . GLU A 1 158 ? 43.148 25.435 107.583 1.00 27.01 158 GLU A CA 1
ATOM 1185 C C . GLU A 1 158 ? 42.650 24.174 108.276 1.00 25.49 158 GLU A C 1
ATOM 1186 O O . GLU A 1 158 ? 42.992 23.902 109.424 1.00 24.51 158 GLU A O 1
ATOM 1192 N N . LYS A 1 159 ? 41.842 23.404 107.563 1.00 23.52 159 LYS A N 1
ATOM 1193 C CA . LYS A 1 159 ? 41.292 22.182 108.109 1.00 23.60 159 LYS A CA 1
ATOM 1194 C C . LYS A 1 159 ? 41.903 20.980 107.402 1.00 22.35 159 LYS A C 1
ATOM 1195 O O . LYS A 1 159 ? 41.887 20.904 106.173 1.00 19.25 159 LYS A O 1
ATOM 1201 N N . PHE A 1 160 ? 42.469 20.054 108.172 1.00 17.86 160 PHE A N 1
ATOM 1202 C CA . PHE A 1 160 ? 43.059 18.872 107.569 1.00 16.92 160 PHE A CA 1
ATOM 1203 C C . PHE A 1 160 ? 42.865 17.628 108.422 1.00 17.01 160 PHE A C 1
ATOM 1204 O O . PHE A 1 160 ? 42.508 17.711 109.598 1.00 15.48 160 PHE A O 1
ATOM 1212 N N . ALA A 1 161 ? 43.072 16.470 107.810 1.00 17.36 161 ALA A N 1
ATOM 1213 C CA . ALA A 1 161 ? 42.901 15.214 108.513 1.00 18.63 161 ALA A CA 1
ATOM 1214 C C . ALA A 1 161 ? 44.181 14.399 108.517 1.00 18.44 161 ALA A C 1
ATOM 1215 O O . ALA A 1 161 ? 45.045 14.564 107.656 1.00 18.06 161 ALA A O 1
ATOM 1217 N N . ILE A 1 162 ? 44.283 13.519 109.505 1.00 18.36 162 ILE A N 1
ATOM 1218 C CA . ILE A 1 162 ? 45.419 12.625 109.640 1.00 19.35 162 ILE A CA 1
ATOM 1219 C C . ILE A 1 162 ? 44.849 11.224 109.477 1.00 20.34 162 ILE A C 1
ATOM 1220 O O . ILE A 1 162 ? 43.941 10.834 110.215 1.00 18.75 162 ILE A O 1
ATOM 1225 N N . TYR A 1 163 ? 45.364 10.483 108.501 1.00 21.00 163 TYR A N 1
ATOM 1226 C CA . TYR A 1 163 ? 44.908 9.121 108.233 1.00 22.88 163 TYR A CA 1
ATOM 1227 C C . TYR A 1 163 ? 45.896 8.162 108.889 1.00 24.28 163 TYR A C 1
ATOM 1228 O O . TYR A 1 163 ? 47.061 8.087 108.497 1.00 25.41 163 TYR A O 1
ATOM 1237 N N . PRO A 1 164 ? 45.441 7.419 109.906 1.00 24.44 164 PRO A 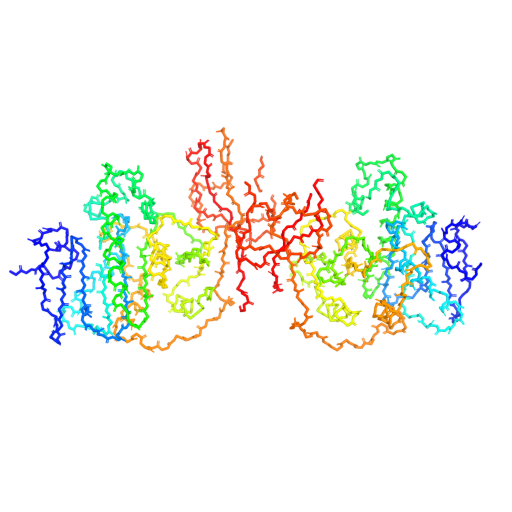N 1
ATOM 1238 C CA . PRO A 1 164 ? 46.293 6.464 110.619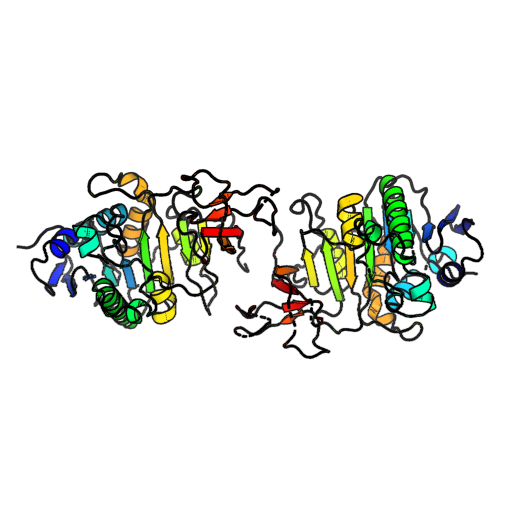 1.00 26.08 164 PRO A CA 1
ATOM 1239 C C . PRO A 1 164 ? 46.977 5.440 109.722 1.00 27.09 164 PRO A C 1
ATOM 1240 O O . PRO A 1 164 ? 46.498 5.126 108.627 1.00 26.11 164 PRO A O 1
ATOM 1244 N N . PHE A 1 165 ? 48.109 4.929 110.194 1.00 29.29 165 PHE A N 1
ATOM 1245 C CA . PHE A 1 165 ? 48.864 3.927 109.454 1.00 32.89 165 PHE A CA 1
ATOM 1246 C C . PHE A 1 165 ? 48.001 2.679 109.264 1.00 34.93 165 PHE A C 1
ATOM 1247 O O . PHE A 1 165 ? 47.508 2.103 110.234 1.00 36.26 165 PHE A O 1
ATOM 1255 N N . LEU A 1 166 ? 47.817 2.270 108.012 1.00 37.48 166 LEU A N 1
ATOM 1256 C CA . LEU A 1 166 ? 47.021 1.086 107.693 1.00 39.43 166 LEU A CA 1
ATOM 1257 C C . LEU A 1 166 ? 47.940 -0.083 107.345 1.00 41.36 166 LEU A C 1
ATOM 1258 O O . LEU A 1 166 ? 48.672 -0.030 106.355 1.00 42.22 166 LEU A O 1
ATOM 1263 N N . HIS A 1 167 ? 47.906 -1.135 108.157 1.00 43.27 167 HIS A N 1
ATOM 1264 C CA . HIS A 1 167 ? 48.744 -2.306 107.907 1.00 44.22 167 HIS A CA 1
ATOM 1265 C C . HIS A 1 167 ? 48.152 -3.169 106.794 1.00 45.70 167 HIS A C 1
ATOM 1266 O O . HIS A 1 167 ? 48.119 -4.400 106.894 1.00 47.63 167 HIS A O 1
ATOM 1273 N N . ARG A 1 170 ? 42.896 -3.519 101.738 1.00 54.78 170 ARG A N 1
ATOM 1274 C CA . ARG A 1 170 ? 41.944 -2.415 101.708 1.00 54.56 170 ARG A CA 1
ATOM 1275 C C . ARG A 1 170 ? 42.583 -1.087 101.327 1.00 53.78 170 ARG A C 1
ATOM 1276 O O . ARG A 1 170 ? 42.021 -0.328 100.536 1.00 54.14 170 ARG A O 1
ATOM 1284 N N . THR A 1 171 ? 43.754 -0.810 101.894 1.00 52.07 171 THR A N 1
ATOM 1285 C CA . THR A 1 171 ? 44.458 0.436 101.622 1.00 50.31 171 THR A CA 1
ATOM 1286 C C . THR A 1 171 ? 43.592 1.572 102.162 1.00 49.30 171 THR A C 1
ATOM 1287 O O . THR A 1 171 ? 42.695 1.336 102.974 1.00 48.91 171 THR A O 1
ATOM 1291 N N . HIS A 1 172 ? 43.848 2.799 101.715 1.00 46.80 172 HIS A N 1
ATOM 1292 C CA . HIS A 1 172 ? 43.069 3.941 102.179 1.00 44.75 172 HIS A CA 1
ATOM 1293 C C . HIS A 1 172 ? 41.744 4.041 101.427 1.00 44.81 172 HIS A C 1
ATOM 1294 O O . HIS A 1 172 ? 41.714 4.041 100.196 1.00 45.31 172 HIS A O 1
ATOM 1301 N N . LYS A 1 173 ? 40.647 4.123 102.172 1.00 45.20 173 LYS A N 1
ATOM 1302 C CA . LYS A 1 173 ? 39.322 4.208 101.568 1.00 44.80 173 LYS A CA 1
ATOM 1303 C C . LYS A 1 173 ? 39.049 5.615 101.054 1.00 44.34 173 LYS A C 1
ATOM 1304 O O . LYS A 1 173 ? 38.993 6.570 101.827 1.00 44.52 173 LYS A O 1
ATOM 1310 N N . ARG A 1 174 ? 38.875 5.739 99.743 1.00 44.02 174 ARG A N 1
ATOM 1311 C CA . ARG A 1 174 ? 38.625 7.041 99.139 1.00 42.84 174 ARG A CA 1
ATOM 1312 C C . ARG A 1 174 ? 37.191 7.525 99.299 1.00 40.33 174 ARG A C 1
ATOM 1313 O O . ARG A 1 174 ? 36.895 8.695 99.060 1.00 39.07 174 ARG A O 1
ATOM 1321 N N . GLU A 1 175 ? 36.303 6.629 99.713 1.00 39.15 175 GLU A N 1
ATOM 1322 C CA . GLU A 1 175 ? 34.909 6.997 99.926 1.00 37.85 175 GLU A CA 1
ATOM 1323 C C . GLU A 1 175 ? 34.879 7.970 101.116 1.00 36.39 175 GLU A C 1
ATOM 1324 O O . GLU A 1 175 ? 34.107 8.929 101.134 1.00 35.99 175 GLU A O 1
ATOM 1330 N N . GLN A 1 176 ? 35.733 7.719 102.105 1.00 33.42 176 GLN A N 1
ATOM 1331 C CA . GLN A 1 176 ? 35.809 8.581 103.279 1.00 31.35 176 GLN A CA 1
ATOM 1332 C C . GLN A 1 176 ? 36.574 9.857 102.950 1.00 29.61 176 GLN A C 1
ATOM 1333 O O . GLN A 1 176 ? 36.269 10.928 103.475 1.00 29.14 176 GLN A O 1
ATOM 1339 N N . LEU A 1 177 ? 37.573 9.741 102.084 1.00 28.03 177 LEU A N 1
ATOM 1340 C CA . LEU A 1 177 ? 38.344 10.907 101.679 1.00 29.07 177 LEU A CA 1
ATOM 1341 C C . LEU A 1 177 ? 37.393 11.873 100.991 1.00 28.14 177 LEU A C 1
ATOM 1342 O O . LEU A 1 177 ? 37.537 13.091 101.095 1.00 28.99 177 LEU A O 1
ATOM 1347 N N . ALA A 1 178 ? 36.408 11.319 100.293 1.00 29.03 178 ALA A N 1
ATOM 1348 C CA . ALA A 1 178 ? 35.428 12.134 99.591 1.00 28.17 178 ALA A CA 1
ATOM 1349 C C . ALA A 1 178 ? 34.580 12.894 100.603 1.00 27.55 178 ALA A C 1
ATOM 1350 O O . ALA A 1 178 ? 34.411 14.110 100.498 1.00 28.02 178 ALA A O 1
ATOM 1352 N N . TRP A 1 179 ? 34.058 12.170 101.590 1.00 27.17 179 TRP A N 1
ATOM 1353 C CA . TRP A 1 179 ? 33.225 12.771 102.632 1.00 24.76 179 TRP A CA 1
ATOM 1354 C C . TRP A 1 179 ? 33.992 13.877 103.346 1.00 25.66 179 TRP A C 1
ATOM 1355 O O . TRP A 1 179 ? 33.438 14.927 103.675 1.00 24.76 179 TRP A O 1
ATOM 1366 N N . LEU A 1 180 ? 35.267 13.617 103.608 1.00 24.73 180 LEU A N 1
ATOM 1367 C CA . LEU A 1 180 ? 36.117 14.590 104.274 1.00 28.02 180 LEU A CA 1
ATOM 1368 C C . LEU A 1 180 ? 36.283 15.815 103.381 1.00 29.74 180 LEU A C 1
ATOM 1369 O O . LEU A 1 180 ? 36.157 16.955 103.841 1.00 29.24 180 LEU A O 1
ATOM 1374 N N . GLN A 1 181 ? 36.552 15.572 102.102 1.00 32.34 181 GLN A N 1
ATOM 1375 C CA . GLN A 1 181 ? 36.736 16.653 101.137 1.00 36.09 181 GLN A CA 1
ATOM 1376 C C . GLN A 1 181 ? 35.510 17.558 101.134 1.00 37.06 181 GLN A C 1
ATOM 1377 O O . GLN A 1 181 ? 35.615 18.758 101.385 1.00 37.05 181 GLN A O 1
ATOM 1383 N N . ARG A 1 182 ? 34.350 16.983 100.839 1.00 40.04 182 ARG A N 1
ATOM 1384 C CA . ARG A 1 182 ? 33.118 17.758 100.828 1.00 42.74 182 ARG A CA 1
ATOM 1385 C C . ARG A 1 182 ? 32.636 17.929 102.264 1.00 43.26 182 ARG A C 1
ATOM 1386 O O . ARG A 1 182 ? 31.498 17.606 102.599 1.00 45.37 182 ARG A O 1
ATOM 1394 N N . CYS A 1 183 ? 33.527 18.433 103.108 1.00 42.44 183 CYS A N 1
ATOM 1395 C CA . CYS A 1 183 ? 33.231 18.661 104.514 1.00 41.48 183 CYS A CA 1
ATOM 1396 C C . CYS A 1 183 ? 34.035 19.862 104.993 1.00 39.26 183 CYS A C 1
ATOM 1397 O O . CYS A 1 183 ? 33.697 20.501 105.992 1.00 40.22 183 CYS A O 1
ATOM 1400 N N . GLY A 1 184 ? 35.110 20.156 104.271 1.00 36.23 184 GLY A N 1
ATOM 1401 C CA . GLY A 1 184 ? 35.958 21.275 104.625 1.00 32.85 184 GLY A CA 1
ATOM 1402 C C . GLY A 1 184 ? 37.427 20.902 104.668 1.00 29.67 184 GLY A C 1
ATOM 1403 O O . GLY A 1 184 ? 38.288 21.764 104.512 1.00 29.73 184 GLY A O 1
ATOM 1404 N N . ILE A 1 185 ? 37.722 19.622 104.888 1.00 27.40 185 ILE A N 1
ATOM 1405 C CA . ILE A 1 185 ? 39.108 19.172 104.941 1.00 24.06 185 ILE A CA 1
ATOM 1406 C C . ILE A 1 185 ? 39.781 19.585 103.637 1.00 24.90 185 ILE A C 1
ATOM 1407 O O . ILE A 1 185 ? 39.255 19.327 102.555 1.00 24.65 185 ILE A O 1
ATOM 1412 N N . GLU A 1 186 ? 40.945 20.220 103.745 1.00 23.03 186 GLU A N 1
ATOM 1413 C CA . GLU A 1 186 ? 41.669 20.699 102.577 1.00 24.41 186 GLU A CA 1
ATOM 1414 C C . GLU A 1 186 ? 42.929 19.894 102.285 1.00 23.85 186 GLU A C 1
ATOM 1415 O O . GLU A 1 186 ? 43.599 20.130 101.280 1.00 22.49 186 GLU A O 1
ATOM 1421 N N . ALA A 1 187 ? 43.250 18.947 103.162 1.00 22.70 187 ALA A N 1
ATOM 1422 C CA . ALA A 1 187 ? 44.436 18.117 102.994 1.00 22.43 187 ALA A CA 1
ATOM 1423 C C . ALA A 1 187 ? 44.416 16.930 103.947 1.00 21.67 187 ALA A C 1
ATOM 1424 O O . ALA A 1 187 ? 43.806 16.992 105.016 1.00 19.81 187 ALA A O 1
ATOM 1426 N N . VAL A 1 188 ? 45.087 15.851 103.555 1.00 21.05 188 VAL A N 1
ATOM 1427 C CA . VAL A 1 188 ? 45.146 14.652 104.383 1.00 19.19 188 VAL A CA 1
ATOM 1428 C C . VAL A 1 188 ? 46.576 14.136 104.520 1.00 20.11 188 VAL A C 1
ATOM 1429 O O . VAL A 1 188 ? 47.298 13.999 103.533 1.00 17.99 188 VAL A O 1
ATOM 1433 N N . LEU A 1 189 ? 46.990 13.884 105.756 1.00 19.77 189 LEU A N 1
ATOM 1434 C CA . LEU A 1 189 ? 48.317 13.343 106.019 1.00 20.86 189 LEU A CA 1
ATOM 1435 C C . LEU A 1 189 ? 48.115 11.844 106.252 1.00 21.52 189 LEU A C 1
ATOM 1436 O O . LEU A 1 189 ? 47.309 11.448 107.093 1.00 18.29 189 LEU A O 1
ATOM 1441 N N . LEU A 1 190 ? 48.829 11.021 105.493 1.00 23.58 190 LEU A N 1
ATOM 1442 C CA . LEU A 1 190 ? 48.730 9.569 105.623 1.00 25.95 190 LEU A CA 1
ATOM 1443 C C . LEU A 1 190 ? 49.913 9.080 106.455 1.00 28.37 190 LEU A C 1
ATOM 1444 O O . LEU A 1 190 ? 51.069 9.228 106.048 1.00 27.15 190 LEU A O 1
ATOM 1449 N N . HIS A 1 191 ? 49.623 8.510 107.622 1.00 30.77 191 HIS A N 1
ATOM 1450 C CA . HIS A 1 191 ? 50.668 7.997 108.505 1.00 32.27 191 HIS A CA 1
ATOM 1451 C C . HIS A 1 191 ? 51.292 6.739 107.915 1.00 33.17 191 HIS A C 1
ATOM 1452 O O . HIS A 1 191 ? 50.586 5.848 107.448 1.00 33.30 191 HIS A O 1
ATOM 1459 N N . THR A 1 192 ? 52.620 6.670 107.943 1.00 34.56 192 THR A N 1
ATOM 1460 C CA . THR A 1 192 ? 53.330 5.522 107.392 1.00 36.35 192 THR A CA 1
ATOM 1461 C C . THR A 1 192 ? 53.876 4.602 108.474 1.00 36.92 192 THR A C 1
ATOM 1462 O O . THR A 1 192 ? 54.548 3.613 108.185 1.00 37.10 192 THR A O 1
ATOM 1466 N N . GLN A 1 193 ? 53.579 4.936 109.725 1.00 37.20 193 GLN A N 1
ATOM 1467 C CA . GLN A 1 193 ? 54.022 4.134 110.858 1.00 36.36 193 GLN A CA 1
ATOM 1468 C C . GLN A 1 193 ? 52.983 4.212 111.973 1.00 35.50 193 GLN A C 1
ATOM 1469 O O . GLN A 1 193 ? 52.228 5.182 112.062 1.00 34.85 193 GLN A O 1
ATOM 1475 N N . PRO A 1 194 ? 52.928 3.187 112.836 1.00 32.04 194 PRO A N 1
ATOM 1476 C CA . PRO A 1 194 ? 51.966 3.174 113.941 1.00 30.41 194 PRO A CA 1
ATOM 1477 C C . PRO A 1 194 ? 52.176 4.362 114.872 1.00 28.75 194 PRO A C 1
ATOM 1478 O O . PRO A 1 194 ? 53.306 4.830 115.047 1.00 26.59 194 PRO A O 1
ATOM 1482 N N . ALA A 1 195 ? 51.084 4.851 115.459 1.00 24.79 195 ALA A N 1
ATOM 1483 C CA . ALA A 1 195 ? 51.145 5.978 116.386 1.00 21.94 195 ALA A CA 1
ATOM 1484 C C . ALA A 1 195 ? 50.313 5.674 117.620 1.00 19.99 195 ALA A C 1
ATOM 1485 O O . ALA A 1 195 ? 49.440 4.815 117.590 1.00 18.87 195 ALA A O 1
ATOM 1487 N N . ASN A 1 196 ? 50.582 6.388 118.703 1.00 17.82 196 ASN A N 1
ATOM 1488 C CA . ASN A 1 196 ? 49.862 6.165 119.948 1.00 16.43 196 ASN A CA 1
ATOM 1489 C C . ASN A 1 196 ? 48.683 7.102 120.072 1.00 15.52 196 ASN A C 1
ATOM 1490 O O . ASN A 1 196 ? 48.391 7.619 121.149 1.00 14.99 196 ASN A O 1
ATOM 1495 N N . THR A 1 197 ? 48.002 7.300 118.945 1.00 15.29 197 THR A N 1
ATOM 1496 C CA . THR A 1 197 ? 46.836 8.173 118.875 1.00 14.30 197 THR A CA 1
ATOM 1497 C C . THR A 1 197 ? 45.537 7.384 118.957 1.00 12.17 197 THR A C 1
ATOM 1498 O O . THR A 1 197 ? 45.499 6.184 118.694 1.00 12.97 197 THR A O 1
ATOM 1502 N N . PHE A 1 198 ? 44.465 8.067 119.323 1.00 11.48 198 PHE A N 1
ATOM 1503 C CA . PHE A 1 198 ? 43.186 7.407 119.450 1.00 10.72 198 PHE A CA 1
ATOM 1504 C C . PHE A 1 198 ? 42.710 6.892 118.090 1.00 10.91 198 PHE A C 1
ATOM 1505 O O . PHE A 1 198 ? 42.196 5.778 117.993 1.00 12.01 198 PHE A O 1
ATOM 1513 N N . SER A 1 199 ? 42.895 7.687 117.036 1.00 11.33 199 SER A N 1
ATOM 1514 C CA . SER A 1 199 ? 42.453 7.263 115.708 1.00 11.15 199 SER A CA 1
ATOM 1515 C C . SER A 1 199 ? 43.234 6.045 115.194 1.00 12.00 199 SER A C 1
ATOM 1516 O O . SER A 1 199 ? 42.711 5.247 114.414 1.00 10.47 199 SER A O 1
ATOM 1519 N N . TYR A 1 200 ? 44.487 5.901 115.611 1.00 13.00 200 TYR A N 1
ATOM 1520 C CA . TYR A 1 200 ? 45.258 4.742 115.186 1.00 16.00 200 TYR A CA 1
ATOM 1521 C C . TYR A 1 200 ? 44.683 3.519 115.909 1.00 15.07 200 TYR A C 1
ATOM 1522 O O . TYR A 1 200 ? 44.431 2.484 115.290 1.00 15.19 200 TYR A O 1
ATOM 1531 N N . PHE A 1 201 ? 44.472 3.653 117.219 1.00 16.12 201 PHE A N 1
ATOM 1532 C CA . PHE A 1 201 ? 43.929 2.558 118.024 1.00 15.41 201 PHE A CA 1
ATOM 1533 C C . PHE A 1 201 ? 42.635 1.998 117.447 1.00 14.49 201 PHE A C 1
ATOM 1534 O O . PHE A 1 201 ? 42.508 0.785 117.263 1.00 15.44 201 PHE A O 1
ATOM 1542 N N . THR A 1 202 ? 41.669 2.866 117.154 1.00 13.75 202 THR A N 1
ATOM 1543 C CA . THR A 1 202 ? 40.395 2.380 116.621 1.00 12.60 202 THR A CA 1
ATOM 1544 C C . THR A 1 202 ? 40.546 1.801 115.217 1.00 13.75 202 THR A C 1
ATOM 1545 O O . THR A 1 202 ? 39.950 0.770 114.888 1.00 12.74 202 THR A O 1
ATOM 1549 N N . SER A 1 203 ? 41.362 2.446 114.395 1.00 14.34 203 SER A N 1
ATOM 1550 C CA . SER A 1 203 ? 41.578 1.951 113.040 1.00 17.36 203 SER A CA 1
ATOM 1551 C C . SER A 1 203 ? 42.219 0.559 113.041 1.00 17.83 203 SER A C 1
ATOM 1552 O O . SER A 1 203 ? 41.792 -0.323 112.301 1.00 17.54 203 SER A O 1
ATOM 1555 N N . GLN A 1 204 ? 43.231 0.364 113.881 1.00 19.62 204 GLN A N 1
ATOM 1556 C CA . GLN A 1 204 ? 43.935 -0.908 113.933 1.00 22.04 204 GLN A CA 1
ATOM 1557 C C . GLN A 1 204 ? 43.294 -1.977 114.822 1.00 21.84 204 GLN A C 1
ATOM 1558 O O . GLN A 1 204 ? 43.040 -3.096 114.375 1.00 21.08 204 GLN A O 1
ATOM 1564 N N . TYR A 1 205 ? 43.041 -1.629 116.077 1.00 21.88 205 TYR A N 1
ATOM 1565 C CA . TYR A 1 205 ? 42.459 -2.560 117.032 1.00 21.35 205 TYR A CA 1
ATOM 1566 C C . TYR A 1 205 ? 40.994 -2.852 116.755 1.00 22.46 205 TYR A C 1
ATOM 1567 O O . TYR A 1 205 ? 40.564 -3.998 116.842 1.00 24.99 205 TYR A O 1
ATOM 1576 N N . CYS A 1 206 ? 40.228 -1.824 116.414 1.00 21.77 206 CYS A N 1
ATOM 1577 C CA . CYS A 1 206 ? 38.808 -2.004 116.152 1.00 22.92 206 CYS A CA 1
ATOM 1578 C C . CYS A 1 206 ? 38.561 -2.070 114.658 1.00 24.71 206 CYS A C 1
ATOM 1579 O O . CYS A 1 206 ? 37.423 -2.217 114.216 1.00 25.11 206 CYS A O 1
ATOM 1582 N N . GLU A 1 207 ? 39.648 -1.977 113.898 1.00 24.74 207 GLU A N 1
ATOM 1583 C CA . GLU A 1 207 ? 39.618 -1.991 112.443 1.00 27.39 207 GLU A CA 1
ATOM 1584 C C . GLU A 1 207 ? 38.479 -1.145 111.889 1.00 26.61 207 GLU A C 1
ATOM 1585 O O . GLU A 1 207 ? 37.694 -1.593 111.060 1.00 28.65 207 GLU A O 1
ATOM 1591 N N . ALA A 1 208 ? 38.394 0.096 112.356 1.00 25.60 208 ALA A N 1
ATOM 1592 C CA . ALA A 1 208 ? 37.356 0.998 111.880 1.00 22.80 208 ALA A CA 1
ATOM 1593 C C . ALA A 1 208 ? 37.975 2.080 111.010 1.00 19.99 208 ALA A C 1
ATOM 1594 O O . ALA A 1 208 ? 39.197 2.207 110.936 1.00 20.21 208 ALA A O 1
ATOM 1596 N N . ASP A 1 209 ? 37.129 2.842 110.330 1.00 17.49 209 ASP A N 1
ATOM 1597 C CA . ASP A 1 209 ? 37.606 3.936 109.496 1.00 17.81 209 ASP A CA 1
ATOM 1598 C C . ASP A 1 209 ? 37.713 5.123 110.436 1.00 16.19 209 ASP A C 1
ATOM 1599 O O . ASP A 1 209 ? 36.735 5.811 110.703 1.00 14.78 209 ASP A O 1
ATOM 1604 N N . ALA A 1 210 ? 38.916 5.337 110.950 1.00 16.70 210 ALA A N 1
ATOM 1605 C CA . ALA A 1 210 ? 39.157 6.395 111.919 1.00 15.77 210 ALA A CA 1
ATOM 1606 C C . ALA A 1 210 ? 40.079 7.494 111.406 1.00 15.99 210 ALA A C 1
ATOM 1607 O O . ALA A 1 210 ? 41.025 7.231 110.665 1.00 15.68 210 ALA A O 1
ATOM 1609 N N . PHE A 1 211 ? 39.797 8.726 111.811 1.00 15.16 211 PHE A N 1
ATOM 1610 C CA . PHE A 1 211 ? 40.614 9.852 111.395 1.00 15.41 211 PHE A CA 1
ATOM 1611 C C . PHE A 1 211 ? 40.767 10.873 112.524 1.00 14.03 211 PHE A C 1
ATOM 1612 O O . PHE A 1 211 ? 39.905 10.990 113.390 1.00 11.47 211 PHE A O 1
ATOM 1620 N N . THR A 1 212 ? 41.883 11.591 112.518 1.00 14.61 212 THR A N 1
ATOM 1621 C CA . THR A 1 212 ? 42.105 12.659 113.483 1.00 14.89 212 THR A CA 1
ATOM 1622 C C . THR A 1 212 ? 41.776 13.880 112.617 1.00 15.43 212 THR A C 1
ATOM 1623 O O . THR A 1 212 ? 42.326 14.021 111.517 1.00 15.38 212 THR A O 1
ATOM 1627 N N . LEU A 1 213 ? 40.863 14.732 113.079 1.00 14.33 213 LEU A N 1
ATOM 1628 C CA . LEU A 1 213 ? 40.482 15.926 112.322 1.00 15.07 213 LEU A CA 1
ATOM 1629 C C . LEU A 1 213 ? 40.928 17.218 112.999 1.00 14.05 213 LEU A C 1
ATOM 1630 O O . LEU A 1 213 ? 40.510 17.512 114.107 1.00 14.69 213 LEU A O 1
ATOM 1635 N N . GLU A 1 214 ? 41.797 17.969 112.330 1.00 16.30 214 GLU A N 1
ATOM 1636 C CA . GLU A 1 214 ? 42.270 19.260 112.833 1.00 15.57 214 GLU A CA 1
ATOM 1637 C C . GLU A 1 214 ? 41.339 20.238 112.135 1.00 14.78 214 GLU A C 1
ATOM 1638 O O . GLU A 1 214 ? 41.528 20.547 110.961 1.00 16.42 214 GLU A O 1
ATOM 1644 N N . LEU A 1 215 ? 40.329 20.710 112.862 1.00 15.93 215 LEU A N 1
ATOM 1645 C CA . LEU A 1 215 ? 39.307 21.599 112.319 1.00 16.49 215 LEU A CA 1
ATOM 1646 C C . LEU A 1 215 ? 39.573 23.099 112.390 1.00 17.00 215 LEU A C 1
ATOM 1647 O O . LEU A 1 215 ? 38.798 23.876 111.846 1.00 18.14 215 LEU A O 1
ATOM 1652 N N . GLY A 1 216 ? 40.654 23.512 113.048 1.00 19.69 216 GLY A N 1
ATOM 1653 C CA . GLY A 1 216 ? 40.935 24.934 113.133 1.00 18.89 216 GLY A CA 1
ATOM 1654 C C . GLY A 1 216 ? 41.743 25.431 114.325 1.00 18.83 216 GLY A C 1
ATOM 1655 O O . GLY A 1 216 ? 42.572 24.713 114.897 1.00 18.10 216 GLY A O 1
ATOM 1656 N N . LYS A 1 217 ? 41.480 26.676 114.710 1.00 20.37 217 LYS A N 1
ATOM 1657 C CA . LYS A 1 217 ? 42.190 27.331 115.809 1.00 22.01 217 LYS A CA 1
ATOM 1658 C C . LYS A 1 217 ? 41.685 26.975 117.201 1.00 18.94 217 LYS A C 1
ATOM 1659 O O . LYS A 1 217 ? 40.478 26.917 117.436 1.00 17.85 217 LYS A O 1
ATOM 1665 N N . ALA A 1 218 ? 42.617 26.755 118.124 1.00 17.66 218 ALA A N 1
ATOM 1666 C CA . ALA A 1 218 ? 42.260 26.430 119.500 1.00 17.90 218 ALA A CA 1
ATOM 1667 C C . ALA A 1 218 ? 41.834 27.709 120.218 1.00 18.21 218 ALA A C 1
ATOM 1668 O O . ALA A 1 218 ? 42.478 28.752 120.088 1.00 17.54 218 ALA A O 1
ATOM 1670 N N . ARG A 1 219 ? 40.742 27.616 120.968 1.00 17.35 219 ARG A N 1
ATOM 1671 C CA . ARG A 1 219 ? 40.198 28.748 121.704 1.00 19.02 219 ARG A CA 1
ATOM 1672 C C . ARG A 1 219 ? 39.417 28.223 122.900 1.00 18.77 219 ARG A C 1
ATOM 1673 O O . ARG A 1 219 ? 38.902 27.107 122.871 1.00 19.22 219 ARG A O 1
ATOM 1681 N N . PRO A 1 220 ? 39.330 29.018 123.974 1.00 18.48 220 PRO A N 1
ATOM 1682 C CA . PRO A 1 220 ? 38.590 28.586 125.164 1.00 17.53 220 PRO A CA 1
ATOM 1683 C C . PRO A 1 220 ? 37.086 28.657 124.896 1.00 16.06 220 PRO A C 1
ATOM 1684 O O . PRO A 1 220 ? 36.658 29.245 123.900 1.00 15.10 220 PRO A O 1
ATOM 1688 N N . PHE A 1 221 ? 36.292 28.043 125.771 1.00 16.85 221 PHE A N 1
ATOM 1689 C CA . PHE A 1 221 ? 34.835 28.057 125.622 1.00 15.53 221 PHE A CA 1
ATOM 1690 C C . PHE A 1 221 ? 34.318 29.496 125.520 1.00 16.86 221 PHE A C 1
ATOM 1691 O O . PHE A 1 221 ? 34.773 30.377 126.250 1.00 15.37 221 PHE A O 1
ATOM 1699 N N . GLY A 1 222 ? 33.373 29.727 124.610 1.00 16.68 222 GLY A N 1
ATOM 1700 C CA . GLY A 1 222 ? 32.796 31.051 124.449 1.00 16.77 222 GLY A CA 1
ATOM 1701 C C . GLY A 1 222 ? 33.526 31.958 123.478 1.00 17.63 222 GLY A C 1
ATOM 1702 O O . GLY A 1 222 ? 33.063 33.059 123.176 1.00 16.73 222 GLY A O 1
ATOM 1703 N N . GLN A 1 223 ? 34.666 31.496 122.984 1.00 16.06 223 GLN A N 1
ATOM 1704 C CA . GLN A 1 223 ? 35.451 32.282 122.053 1.00 16.59 223 GLN A CA 1
ATOM 1705 C C . GLN A 1 223 ? 35.633 31.583 120.715 1.00 17.84 223 GLN A C 1
ATOM 1706 O O . GLN A 1 223 ? 36.514 31.943 119.941 1.00 18.43 223 GLN A O 1
ATOM 1712 N N . ASN A 1 224 ? 34.795 30.587 120.443 1.00 19.31 224 ASN A N 1
ATOM 1713 C CA . ASN A 1 224 ? 34.864 29.857 119.184 1.00 21.22 224 ASN A CA 1
ATOM 1714 C C . ASN A 1 224 ? 33.824 30.376 118.200 1.00 24.40 224 ASN A C 1
ATOM 1715 O O . ASN A 1 224 ? 32.641 30.476 118.524 1.00 23.07 224 ASN A O 1
ATOM 1720 N N . ASP A 1 225 ? 34.270 30.705 116.994 1.00 28.27 225 ASP A N 1
ATOM 1721 C CA . ASP A 1 225 ? 33.368 31.181 115.955 1.00 32.35 225 ASP A CA 1
ATOM 1722 C C . ASP A 1 225 ? 32.766 29.917 115.329 1.00 31.97 225 ASP A C 1
ATOM 1723 O O . ASP A 1 225 ? 33.277 29.403 114.335 1.00 30.71 225 ASP A O 1
ATOM 1728 N N . LEU A 1 226 ? 31.690 29.407 115.925 1.00 32.49 226 LEU A N 1
ATOM 1729 C CA . LEU A 1 226 ? 31.055 28.188 115.430 1.00 33.79 226 LEU A CA 1
ATOM 1730 C C . LEU A 1 226 ? 30.694 28.240 113.950 1.00 33.77 226 LEU A C 1
ATOM 1731 O O . LEU A 1 226 ? 30.315 27.225 113.362 1.00 32.12 226 LEU A O 1
ATOM 1736 N N . SER A 1 227 ? 30.824 29.418 113.349 1.00 33.48 227 SER A N 1
ATOM 1737 C CA . SER A 1 227 ? 30.527 29.587 111.933 1.00 34.12 227 SER A CA 1
ATOM 1738 C C . SER A 1 227 ? 31.668 28.988 111.119 1.00 31.92 227 SER A C 1
ATOM 1739 O O . SER A 1 227 ? 31.456 28.430 110.043 1.00 31.13 227 SER A O 1
ATOM 1742 N N . ARG A 1 228 ? 32.882 29.111 111.646 1.00 30.78 228 ARG A N 1
ATOM 1743 C CA . ARG A 1 228 ? 34.062 28.578 110.980 1.00 28.53 228 ARG A CA 1
ATOM 1744 C C . ARG A 1 228 ? 34.072 27.051 111.015 1.00 26.71 228 ARG A C 1
ATOM 1745 O O . ARG A 1 228 ? 34.966 26.423 110.449 1.00 27.08 228 ARG A O 1
ATOM 1753 N N . PHE A 1 229 ? 33.081 26.461 111.680 1.00 24.35 229 PHE A N 1
ATOM 1754 C CA . PHE A 1 229 ? 32.982 25.005 111.783 1.00 24.92 229 PHE A CA 1
ATOM 1755 C C . PHE A 1 229 ? 31.671 24.485 111.196 1.00 25.07 229 PHE A C 1
ATOM 1756 O O . PHE A 1 229 ? 31.223 23.384 111.524 1.00 25.56 229 PHE A O 1
ATOM 1764 N N . SER A 1 230 ? 31.064 25.275 110.316 1.00 26.79 230 SER A N 1
ATOM 1765 C CA . SER A 1 230 ? 29.797 24.895 109.694 1.00 27.77 230 SER A CA 1
ATOM 1766 C C . SER A 1 230 ? 29.938 23.641 108.852 1.00 28.68 230 SER A C 1
ATOM 1767 O O . SER A 1 230 ? 29.037 22.806 108.815 1.00 29.52 230 SER A O 1
ATOM 1770 N N . GLY A 1 231 ? 31.070 23.521 108.167 1.00 28.77 231 GLY A N 1
ATOM 1771 C CA . GLY A 1 231 ? 31.299 22.365 107.322 1.00 29.12 231 GLY A CA 1
ATOM 1772 C C . GLY A 1 231 ? 31.257 21.042 108.062 1.00 29.77 231 GLY A C 1
ATOM 1773 O O . GLY A 1 231 ? 30.510 20.133 107.695 1.00 28.68 231 GLY A O 1
ATOM 1774 N N . ILE A 1 232 ? 32.062 20.929 109.113 1.00 29.37 232 ILE A N 1
ATOM 1775 C CA . ILE A 1 232 ? 32.114 19.697 109.884 1.00 28.28 232 ILE A CA 1
ATOM 1776 C C . ILE A 1 232 ? 30.797 19.505 110.635 1.00 28.19 232 ILE A C 1
ATOM 1777 O O . ILE A 1 232 ? 30.303 18.385 110.776 1.00 28.42 232 ILE A O 1
ATOM 1782 N N . ASP A 1 233 ? 30.217 20.608 111.094 1.00 29.86 233 ASP A N 1
ATOM 1783 C CA . ASP A 1 233 ? 28.958 20.556 111.826 1.00 32.05 233 ASP A CA 1
ATOM 1784 C C . ASP A 1 233 ? 27.821 20.000 110.967 1.00 32.50 233 ASP A C 1
ATOM 1785 O O . ASP A 1 233 ? 27.098 19.094 111.389 1.00 30.69 233 ASP A O 1
ATOM 1790 N N . GLY A 1 234 ? 27.664 20.544 109.763 1.00 32.67 234 GLY A N 1
ATOM 1791 C CA . GLY A 1 234 ? 26.615 20.072 108.877 1.00 31.21 234 GLY A CA 1
ATOM 1792 C C . GLY A 1 234 ? 26.872 18.653 108.400 1.00 30.42 234 GLY A C 1
ATOM 1793 O O . GLY A 1 234 ? 25.949 17.842 108.299 1.00 30.84 234 GLY A O 1
ATOM 1794 N N . ALA A 1 235 ? 28.133 18.346 108.110 1.00 28.86 235 ALA A N 1
ATOM 1795 C CA . ALA A 1 235 ? 28.492 17.017 107.644 1.00 28.11 235 ALA A CA 1
ATOM 1796 C C . ALA A 1 235 ? 28.234 15.981 108.736 1.00 27.98 235 ALA A C 1
ATOM 1797 O O . ALA A 1 235 ? 27.832 14.854 108.452 1.00 26.31 235 ALA A O 1
ATOM 1799 N N . LEU A 1 236 ? 28.455 16.374 109.987 1.00 27.69 236 LEU A N 1
ATOM 1800 C CA . LEU A 1 236 ? 28.243 15.480 111.123 1.00 28.00 236 LEU A CA 1
ATOM 1801 C C . LEU A 1 236 ? 26.750 15.308 111.381 1.00 27.39 236 LEU A C 1
ATOM 1802 O O . LEU A 1 236 ? 26.265 14.187 111.546 1.00 29.91 236 LEU A O 1
ATOM 1807 N N . ARG A 1 237 ? 26.016 16.412 111.415 1.00 27.26 237 ARG A N 1
ATOM 1808 C CA . ARG A 1 237 ? 24.574 16.328 111.633 1.00 27.69 237 ARG A CA 1
ATOM 1809 C C . ARG A 1 237 ? 23.928 15.504 110.513 1.00 26.74 237 ARG A C 1
ATOM 1810 O O . ARG A 1 237 ? 22.971 14.764 110.744 1.00 26.80 237 ARG A O 1
ATOM 1818 N N . GLY A 1 238 ? 24.467 15.625 109.302 1.00 27.45 238 GLY A N 1
ATOM 1819 C CA . GLY A 1 238 ? 23.927 14.878 108.176 1.00 26.06 238 GLY A CA 1
ATOM 1820 C C . GLY A 1 238 ? 24.231 13.396 108.283 1.00 26.10 238 GLY A C 1
ATOM 1821 O O . GLY A 1 238 ? 23.454 12.547 107.839 1.00 24.20 238 GLY A O 1
ATOM 1822 N N . LEU A 1 239 ? 25.376 13.079 108.875 1.00 24.12 239 LEU A N 1
ATOM 1823 C CA . LEU A 1 239 ? 25.764 11.691 109.050 1.00 23.52 239 LEU A CA 1
ATOM 1824 C C . LEU A 1 239 ? 24.849 11.012 110.067 1.00 21.93 239 LEU A C 1
ATOM 1825 O O . LEU A 1 239 ? 24.334 9.925 109.823 1.00 22.66 239 LEU A O 1
ATOM 1830 N N . LEU A 1 240 ? 24.629 11.662 111.203 1.00 23.06 240 LEU A N 1
ATOM 1831 C CA . LEU A 1 240 ? 23.776 11.084 112.239 1.00 22.48 240 LEU A CA 1
ATOM 1832 C C . LEU A 1 240 ? 22.328 10.931 111.786 1.00 24.41 240 LEU A C 1
ATOM 1833 O O . LEU A 1 240 ? 21.684 9.929 112.089 1.00 24.32 240 LEU A O 1
ATOM 1838 N N . SER A 1 241 ? 21.815 11.926 111.070 1.00 27.26 241 SER A N 1
ATOM 1839 C CA . SER A 1 241 ? 20.434 11.880 110.593 1.00 31.50 241 SER A CA 1
ATOM 1840 C C . SER A 1 241 ? 20.241 10.921 109.430 1.00 33.31 241 SER A C 1
ATOM 1841 O O . SER A 1 241 ? 19.463 9.970 109.516 1.00 35.73 241 SER A O 1
ATOM 1844 N N . ASN A 1 242 ? 20.945 11.185 108.338 1.00 37.18 242 ASN A N 1
ATOM 1845 C CA . ASN A 1 242 ? 20.858 10.354 107.148 1.00 38.82 242 ASN A CA 1
ATOM 1846 C C . ASN A 1 242 ? 22.251 9.915 106.718 1.00 39.47 242 ASN A C 1
ATOM 1847 O O . ASN A 1 242 ? 22.869 10.521 105.841 1.00 38.49 242 ASN A O 1
ATOM 1852 N N . PRO A 1 243 ? 22.757 8.841 107.335 1.00 40.14 243 PRO A N 1
ATOM 1853 C CA . PRO A 1 243 ? 24.079 8.277 107.056 1.00 40.99 243 PRO A CA 1
ATOM 1854 C C . PRO A 1 243 ? 24.194 7.552 105.717 1.00 42.13 243 PRO A C 1
ATOM 1855 O O . PRO A 1 243 ? 25.294 7.192 105.297 1.00 40.03 243 PRO A O 1
ATOM 1859 N N . GLN A 1 244 ? 23.066 7.337 105.047 1.00 44.51 244 GLN A N 1
ATOM 1860 C CA . GLN A 1 244 ? 23.086 6.648 103.760 1.00 45.91 244 GLN A CA 1
ATOM 1861 C C . GLN A 1 244 ? 23.224 7.579 102.567 1.00 46.29 244 GLN A C 1
ATOM 1862 O O . GLN A 1 244 ? 23.373 7.124 101.432 1.00 47.18 244 GLN A O 1
ATOM 1868 N N . ALA A 1 245 ? 23.168 8.881 102.821 1.00 46.22 245 ALA A N 1
ATOM 1869 C CA . ALA A 1 245 ? 23.310 9.855 101.751 1.00 46.97 245 ALA A CA 1
ATOM 1870 C C . ALA A 1 245 ? 24.654 9.598 101.073 1.00 47.53 245 ALA A C 1
ATOM 1871 O O . ALA A 1 245 ? 25.694 9.607 101.729 1.00 47.88 245 ALA A O 1
ATOM 1873 N N . ASN A 1 246 ? 24.635 9.357 99.765 1.00 48.00 246 ASN A N 1
ATOM 1874 C CA . ASN A 1 246 ? 25.871 9.091 99.038 1.00 48.24 246 ASN A CA 1
ATOM 1875 C C . ASN A 1 246 ? 26.782 10.314 99.056 1.00 47.51 246 ASN A C 1
ATOM 1876 O O . ASN A 1 246 ? 26.322 11.441 99.235 1.00 46.15 246 ASN A O 1
ATOM 1881 N N . VAL A 1 247 ? 28.077 10.080 98.872 1.00 48.40 247 VAL A N 1
ATOM 1882 C CA . VAL A 1 247 ? 29.061 11.155 98.853 1.00 49.26 247 VAL A CA 1
ATOM 1883 C C . VAL A 1 247 ? 29.359 11.491 97.392 1.00 49.92 247 VAL A C 1
ATOM 1884 O O . VAL A 1 247 ? 29.529 10.591 96.572 1.00 49.47 247 VAL A O 1
ATOM 1888 N N . PRO A 1 248 ? 29.424 12.792 97.052 1.00 50.35 248 PRO A N 1
ATOM 1889 C CA . PRO A 1 248 ? 29.697 13.260 95.688 1.00 50.85 248 PRO A CA 1
ATOM 1890 C C . PRO A 1 248 ? 31.089 12.914 95.171 1.00 51.38 248 PRO A C 1
ATOM 1891 O O . PRO A 1 248 ? 31.861 13.797 94.796 1.00 51.99 248 PRO A O 1
ATOM 1895 N N . ASP A 1 249 ? 31.395 11.621 95.153 1.00 51.66 249 ASP A N 1
ATOM 1896 C CA . ASP A 1 249 ? 32.679 11.120 94.682 1.00 51.93 249 ASP A CA 1
ATOM 1897 C C . ASP A 1 249 ? 33.857 11.864 95.309 1.00 52.40 249 ASP A C 1
ATOM 1898 O O . ASP A 1 249 ? 33.673 12.717 96.178 1.00 53.15 249 ASP A O 1
ATOM 1903 N N . LEU A 1 250 ? 35.066 11.537 94.864 1.00 51.96 250 LEU A N 1
ATOM 1904 C CA . LEU A 1 250 ? 36.274 12.161 95.395 1.00 51.56 250 LEU A CA 1
ATOM 1905 C C . LEU A 1 250 ? 37.256 12.551 94.297 1.00 52.26 250 LEU A C 1
ATOM 1906 O O . LEU A 1 250 ? 37.885 11.691 93.681 1.00 53.45 250 LEU A O 1
ATOM 1911 N N . ASP A 1 251 ? 37.380 13.851 94.054 1.00 51.95 251 ASP A N 1
ATOM 1912 C CA . ASP A 1 251 ? 38.302 14.352 93.042 1.00 51.97 251 ASP A CA 1
ATOM 1913 C C . ASP A 1 251 ? 39.669 14.535 93.688 1.00 50.49 251 ASP A C 1
ATOM 1914 O O . ASP A 1 251 ? 40.001 15.615 94.178 1.00 49.12 251 ASP A O 1
ATOM 1919 N N . GLU A 1 252 ? 40.455 13.464 93.681 1.00 49.57 252 GLU A N 1
ATOM 1920 C CA . GLU A 1 252 ? 41.778 13.477 94.284 1.00 49.96 252 GLU A CA 1
ATOM 1921 C C . GLU A 1 252 ? 42.668 14.617 93.804 1.00 49.51 252 GLU A C 1
ATOM 1922 O O . GLU A 1 252 ? 43.692 14.907 94.420 1.00 48.72 252 GLU A O 1
ATOM 1928 N N . ASP A 1 253 ? 42.275 15.270 92.714 1.00 49.92 253 ASP A N 1
ATOM 1929 C CA . ASP A 1 253 ? 43.055 16.382 92.177 1.00 49.08 253 ASP A CA 1
ATOM 1930 C C . ASP A 1 253 ? 42.791 17.662 92.965 1.00 47.13 253 ASP A C 1
ATOM 1931 O O . ASP A 1 253 ? 43.412 18.696 92.716 1.00 48.13 253 ASP A O 1
ATOM 1936 N N . LYS A 1 254 ? 41.871 17.585 93.920 1.00 44.22 254 LYS A N 1
ATOM 1937 C CA . LYS A 1 254 ? 41.531 18.738 94.745 1.00 41.41 254 LYS A CA 1
ATOM 1938 C C . LYS A 1 254 ? 41.927 18.519 96.205 1.00 38.56 254 LYS A C 1
ATOM 1939 O O . LYS A 1 254 ? 42.038 19.472 96.977 1.00 38.72 254 LYS A O 1
ATOM 1945 N N . LEU A 1 255 ? 42.142 17.263 96.580 1.00 35.01 255 LEU A N 1
ATOM 1946 C CA . LEU A 1 255 ? 42.518 16.938 97.953 1.00 31.04 255 LEU A CA 1
ATOM 1947 C C . LEU A 1 255 ? 43.958 16.446 98.013 1.00 27.93 255 LEU A C 1
ATOM 1948 O O . LEU A 1 255 ? 44.230 15.267 97.828 1.00 28.83 255 LEU A O 1
ATOM 1953 N N . PRO A 1 256 ? 44.903 17.355 98.265 1.00 25.40 256 PRO A N 1
ATOM 1954 C CA . PRO A 1 256 ? 46.308 16.941 98.338 1.00 24.34 256 PRO A CA 1
ATOM 1955 C C . PRO A 1 256 ? 46.603 16.023 99.531 1.00 23.83 256 PRO A C 1
ATOM 1956 O O . PRO A 1 256 ? 46.137 16.259 100.646 1.00 20.04 256 PRO A O 1
ATOM 1960 N N . LEU A 1 257 ? 47.372 14.968 99.278 1.00 22.58 257 LEU A N 1
ATOM 1961 C CA . LEU A 1 257 ? 47.743 14.016 100.315 1.00 21.92 257 LEU A CA 1
ATOM 1962 C C . LEU A 1 257 ? 49.243 14.131 100.570 1.00 22.89 257 LEU A C 1
ATOM 1963 O O . LEU A 1 257 ? 50.009 14.480 99.667 1.00 23.21 257 LEU A O 1
ATOM 1968 N N . PHE A 1 258 ? 49.658 13.828 101.795 1.00 20.18 258 PHE A N 1
ATOM 1969 C CA . PHE A 1 258 ? 51.064 13.901 102.164 1.00 21.17 258 PHE A CA 1
ATOM 1970 C C . PHE A 1 258 ? 51.475 12.757 103.086 1.00 21.14 258 PHE A C 1
ATOM 1971 O O . PHE A 1 258 ? 50.639 12.114 103.714 1.00 21.91 258 PHE A O 1
ATOM 1979 N N . ARG A 1 259 ? 52.775 12.507 103.154 1.00 22.09 259 ARG A N 1
ATOM 1980 C CA . ARG A 1 259 ? 53.315 11.484 104.029 1.00 21.51 259 ARG A CA 1
ATOM 1981 C C . ARG A 1 259 ? 54.642 12.025 104.537 1.00 22.23 259 ARG A C 1
ATOM 1982 O O . ARG A 1 259 ? 55.257 12.895 103.907 1.00 20.91 259 ARG A O 1
ATOM 1990 N N . ALA A 1 260 ? 55.078 11.525 105.683 1.00 22.69 260 ALA A N 1
ATOM 1991 C CA . ALA A 1 260 ? 56.343 11.963 106.249 1.00 24.27 260 ALA A CA 1
ATOM 1992 C C . ALA A 1 260 ? 57.471 11.510 105.330 1.00 26.62 260 ALA A C 1
ATOM 1993 O O . ALA A 1 260 ? 57.444 10.398 104.804 1.00 26.12 260 ALA A O 1
ATOM 1995 N N . LYS A 1 261 ? 58.453 12.379 105.127 1.00 28.87 261 LYS A N 1
ATOM 1996 C CA . LYS A 1 261 ? 59.599 12.048 104.291 1.00 31.22 261 LYS A CA 1
ATOM 1997 C C . LYS A 1 261 ? 60.749 11.684 105.228 1.00 32.75 261 LYS A C 1
ATOM 1998 O O . LYS A 1 261 ? 61.399 10.656 105.056 1.00 33.69 261 LYS A O 1
ATOM 2004 N N . TYR A 1 262 ? 60.982 12.537 106.222 1.00 33.63 262 TYR A N 1
ATOM 2005 C CA . TYR A 1 262 ? 62.032 12.325 107.216 1.00 35.10 262 TYR A CA 1
ATOM 2006 C C . TYR A 1 262 ? 61.857 13.308 108.376 1.00 36.24 262 TYR A C 1
ATOM 2007 O O . TYR A 1 262 ? 61.252 14.370 108.212 1.00 35.20 262 TYR A O 1
ATOM 2016 N N . ASP A 1 263 ? 62.387 12.955 109.544 1.00 37.35 263 ASP A N 1
ATOM 2017 C CA . ASP A 1 263 ? 62.278 13.823 110.711 1.00 38.79 263 ASP A CA 1
ATOM 2018 C C . ASP A 1 263 ? 63.528 14.675 110.877 1.00 39.58 263 ASP A C 1
ATOM 2019 O O . ASP A 1 263 ? 64.630 14.270 110.499 1.00 40.27 263 ASP A O 1
ATOM 2024 N N . LEU A 1 264 ? 63.348 15.864 111.442 1.00 39.92 264 LEU A N 1
ATOM 2025 C CA . LEU A 1 264 ? 64.459 16.777 111.680 1.00 40.21 264 LEU A CA 1
ATOM 2026 C C . LEU A 1 264 ? 65.061 16.459 113.039 1.00 40.31 264 LEU A C 1
ATOM 2027 O O . LEU A 1 264 ? 64.697 17.072 114.040 1.00 40.26 264 LEU A O 1
ATOM 2032 N N . VAL A 1 265 ? 65.974 15.492 113.070 1.00 41.12 265 VAL A N 1
ATOM 2033 C CA . VAL A 1 265 ? 66.625 15.088 114.311 1.00 42.60 265 VAL A CA 1
ATOM 2034 C C . VAL A 1 265 ? 67.456 16.240 114.872 1.00 42.77 265 VAL A C 1
ATOM 2035 O O . VAL A 1 265 ? 68.314 16.790 114.184 1.00 42.91 265 VAL A O 1
ATOM 2039 N N . LYS A 1 266 ? 67.198 16.609 116.121 1.00 44.61 266 LYS A N 1
ATOM 2040 C CA . LYS A 1 266 ? 67.940 17.696 116.743 1.00 46.89 266 LYS A CA 1
ATOM 2041 C C . LYS A 1 266 ? 68.992 17.232 117.748 1.00 48.09 266 LYS A C 1
ATOM 2042 O O . LYS A 1 266 ? 68.755 16.335 118.559 1.00 46.55 266 LYS A O 1
ATOM 2048 N N . HIS A 1 267 ? 70.161 17.858 117.670 1.00 49.79 267 HIS A N 1
ATOM 2049 C CA . HIS A 1 267 ? 71.278 17.568 118.557 1.00 52.29 267 HIS A CA 1
ATOM 2050 C C . HIS A 1 267 ? 72.127 18.828 118.726 1.00 53.16 267 HIS A C 1
ATOM 2051 O O . HIS A 1 267 ? 72.307 19.598 117.779 1.00 53.51 267 HIS A O 1
ATOM 2058 N N . SER A 1 268 ? 72.631 19.031 119.940 1.00 54.12 268 SER A N 1
ATOM 2059 C CA . SER A 1 268 ? 73.454 20.191 120.283 1.00 55.05 268 SER A CA 1
ATOM 2060 C C . SER A 1 268 ? 72.661 21.484 120.121 1.00 55.11 268 SER A C 1
ATOM 2061 O O . SER A 1 268 ? 71.739 21.762 120.888 1.00 55.83 268 SER A O 1
ATOM 2064 N N . PHE A 1 271 ? 72.600 24.063 116.279 1.00 56.69 271 PHE A N 1
ATOM 2065 C CA . PHE A 1 271 ? 71.164 23.894 116.097 1.00 55.77 271 PHE A CA 1
ATOM 2066 C C . PHE A 1 271 ? 70.455 25.225 115.881 1.00 54.59 271 PHE A C 1
ATOM 2067 O O . PHE A 1 271 ? 70.532 26.125 116.719 1.00 54.34 271 PHE A O 1
ATOM 2075 N N . LYS A 1 272 ? 69.759 25.332 114.752 1.00 52.76 272 LYS A N 1
ATOM 2076 C CA . LYS A 1 272 ? 69.023 26.543 114.390 1.00 50.33 272 LYS A CA 1
ATOM 2077 C C . LYS A 1 272 ? 67.896 26.218 113.416 1.00 48.74 272 LYS A C 1
ATOM 2078 O O . LYS A 1 272 ? 68.122 25.599 112.375 1.00 47.81 272 LYS A O 1
ATOM 2084 N N . LEU A 1 273 ? 66.686 26.646 113.763 1.00 46.86 273 LEU A N 1
ATOM 2085 C CA . LEU A 1 273 ? 65.505 26.418 112.932 1.00 44.38 273 LEU A CA 1
ATOM 2086 C C . LEU A 1 273 ? 65.281 27.650 112.053 1.00 42.37 273 LEU A C 1
ATOM 2087 O O . LEU A 1 273 ? 64.875 28.704 112.540 1.00 41.53 273 LEU A O 1
ATOM 2092 N N . ASN A 1 274 ? 65.542 27.506 110.757 1.00 40.45 274 ASN A N 1
ATOM 2093 C CA . ASN A 1 274 ? 65.411 28.611 109.813 1.00 38.19 274 ASN A CA 1
ATO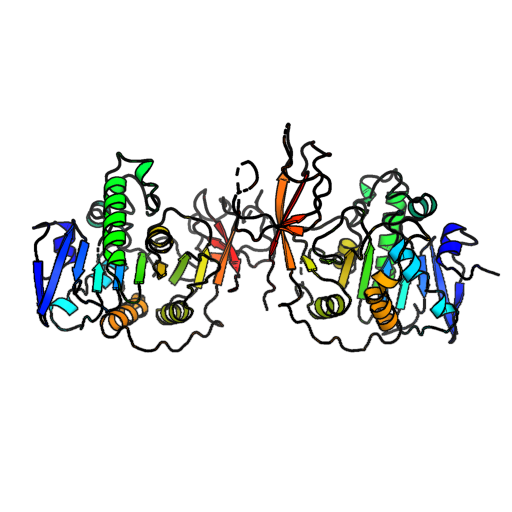M 2094 C C . ASN A 1 274 ? 63.987 29.009 109.423 1.00 37.23 274 ASN A C 1
ATOM 2095 O O . ASN A 1 274 ? 63.723 29.358 108.272 1.00 35.82 274 ASN A O 1
ATOM 2100 N N . LEU A 1 275 ? 63.075 28.956 110.387 1.00 35.47 275 LEU A N 1
ATOM 2101 C CA . LEU A 1 275 ? 61.687 29.340 110.159 1.00 35.86 275 LEU A CA 1
ATOM 2102 C C . LEU A 1 275 ? 61.170 30.077 111.384 1.00 35.63 275 LEU A C 1
ATOM 2103 O O . LEU A 1 275 ? 61.550 29.761 112.514 1.00 34.29 275 LEU A O 1
ATOM 2108 N N . ALA A 1 276 ? 60.308 31.062 111.153 1.00 35.70 276 ALA A N 1
ATOM 2109 C CA . ALA A 1 276 ? 59.722 31.847 112.236 1.00 35.46 276 ALA A CA 1
ATOM 2110 C C . ALA A 1 276 ? 59.088 30.916 113.264 1.00 35.03 276 ALA A C 1
ATOM 2111 O O . ALA A 1 276 ? 58.541 29.870 112.914 1.00 33.36 276 ALA A O 1
ATOM 2113 N N . ASP A 1 277 ? 59.156 31.305 114.533 1.00 35.99 277 ASP A N 1
ATOM 2114 C CA . ASP A 1 277 ? 58.602 30.494 115.612 1.00 36.61 277 ASP A CA 1
ATOM 2115 C C . ASP A 1 277 ? 57.119 30.208 115.404 1.00 34.52 277 ASP A C 1
ATOM 2116 O O . ASP A 1 277 ? 56.592 29.222 115.915 1.00 34.09 277 ASP A O 1
ATOM 2121 N N . SER A 1 278 ? 56.452 31.075 114.650 1.00 33.01 278 SER A N 1
ATOM 2122 C CA . SER A 1 278 ? 55.028 30.919 114.380 1.00 32.36 278 SER A CA 1
ATOM 2123 C C . SER A 1 278 ? 54.747 30.352 112.990 1.00 30.74 278 SER A C 1
ATOM 2124 O O . SER A 1 278 ? 53.631 30.477 112.486 1.00 31.65 278 SER A O 1
ATOM 2127 N N . VAL A 1 279 ? 55.748 29.741 112.362 1.00 30.09 279 VAL A N 1
ATOM 2128 C CA . VAL A 1 279 ? 55.556 29.173 111.026 1.00 28.62 279 VAL A CA 1
ATOM 2129 C C . VAL A 1 279 ? 54.353 28.226 111.005 1.00 28.27 279 VAL A C 1
ATOM 2130 O O . VAL A 1 279 ? 54.206 27.377 111.884 1.00 27.80 279 VAL A O 1
ATOM 2134 N N . GLU A 1 280 ? 53.492 28.378 110.003 1.00 26.99 280 GLU A N 1
ATOM 2135 C CA . GLU A 1 280 ? 52.299 27.539 109.883 1.00 26.34 280 GLU A CA 1
ATOM 2136 C C . GLU A 1 280 ? 52.623 26.121 109.430 1.00 25.28 280 GLU A C 1
ATOM 2137 O O . GLU A 1 280 ? 53.622 25.888 108.748 1.00 22.93 280 GLU A O 1
ATOM 2143 N N . ASN A 1 281 ? 51.770 25.173 109.812 1.00 22.96 281 ASN A N 1
ATOM 2144 C CA . ASN A 1 281 ? 51.968 23.790 109.407 1.00 20.76 281 ASN A CA 1
ATOM 2145 C C . ASN A 1 281 ? 51.739 23.687 107.904 1.00 18.92 281 ASN A C 1
ATOM 2146 O O . ASN A 1 281 ? 50.929 24.427 107.335 1.00 19.19 281 ASN A O 1
ATOM 2151 N N . PHE A 1 282 ? 52.454 22.756 107.282 1.00 18.88 282 PHE A N 1
ATOM 2152 C CA . PHE A 1 282 ? 52.379 22.500 105.846 1.00 19.95 282 PHE A CA 1
ATOM 2153 C C . PHE A 1 282 ? 52.991 23.623 105.024 1.00 21.33 282 PHE A C 1
ATOM 2154 O O . PHE A 1 282 ? 52.707 23.758 103.835 1.00 20.08 282 PHE A O 1
ATOM 2162 N N . THR A 1 283 ? 53.832 24.435 105.659 1.00 21.40 283 THR A N 1
ATOM 2163 C CA . THR A 1 283 ? 54.492 25.519 104.940 1.00 23.16 283 THR A CA 1
ATOM 2164 C C . THR A 1 283 ? 55.433 24.898 103.910 1.00 22.43 283 THR A C 1
ATOM 2165 O O . THR A 1 283 ? 56.269 24.064 104.255 1.00 22.69 283 THR A O 1
ATOM 2169 N N . LEU A 1 284 ? 55.287 25.312 102.653 1.00 22.73 284 LEU A N 1
ATOM 2170 C CA . LEU A 1 284 ? 56.101 24.810 101.548 1.00 23.34 284 LEU A CA 1
ATOM 2171 C C . LEU A 1 284 ? 57.572 25.217 101.665 1.00 23.89 284 LEU A C 1
ATOM 2172 O O . LEU A 1 284 ? 57.885 26.382 101.920 1.00 24.72 284 LEU A O 1
ATOM 2177 N N . LEU A 1 285 ? 58.469 24.252 101.477 1.00 23.32 285 LEU A N 1
ATOM 2178 C CA . LEU A 1 285 ? 59.905 24.509 101.548 1.00 25.48 285 LEU A CA 1
ATOM 2179 C C . LEU A 1 285 ? 60.488 24.572 100.133 1.00 26.30 285 LEU A C 1
ATOM 2180 O O . LEU A 1 285 ? 60.588 23.563 99.449 1.00 25.46 285 LEU A O 1
ATOM 2185 N N . PRO A 1 286 ? 60.892 25.767 99.681 1.00 29.62 286 PRO A N 1
ATOM 2186 C CA . PRO A 1 286 ? 61.454 25.911 98.332 1.00 31.47 286 PRO A CA 1
ATOM 2187 C C . PRO A 1 286 ? 62.741 25.135 98.096 1.00 33.45 286 PRO A C 1
ATOM 2188 O O . PRO A 1 286 ? 63.468 24.811 99.034 1.00 34.41 286 PRO A O 1
ATOM 2192 N N . ASP A 1 287 ? 63.015 24.826 96.832 1.00 36.18 287 ASP A N 1
ATOM 2193 C CA . ASP A 1 287 ? 64.224 24.095 96.481 1.00 37.46 287 ASP A CA 1
ATOM 2194 C C . ASP A 1 287 ? 65.428 24.968 96.815 1.00 37.57 287 ASP A C 1
ATOM 2195 O O . ASP A 1 287 ? 65.583 26.060 96.269 1.00 37.33 287 ASP A O 1
ATOM 2200 N N . GLY A 1 288 ? 66.270 24.477 97.719 1.00 38.52 288 GLY A N 1
ATOM 2201 C CA . GLY A 1 288 ? 67.445 25.218 98.142 1.00 40.35 288 GLY A CA 1
ATOM 2202 C C . GLY A 1 288 ? 67.708 25.036 99.627 1.00 41.78 288 GLY A C 1
ATOM 2203 O O . GLY A 1 288 ? 68.655 24.346 100.020 1.00 42.85 288 GLY A O 1
ATOM 2212 N N . LEU A 1 290 ? 67.631 23.510 103.108 1.00 36.87 290 LEU A N 1
ATOM 2213 C CA . LEU A 1 290 ? 67.416 22.150 103.594 1.00 36.31 290 LEU A CA 1
ATOM 2214 C C . LEU A 1 290 ? 68.134 21.971 104.929 1.00 35.26 290 LEU A C 1
ATOM 2215 O O . LEU A 1 290 ? 68.587 22.947 105.532 1.00 40.21 290 LEU A O 1
ATOM 2220 N N . ILE A 1 291 ? 68.238 20.739 105.404 1.00 34.91 291 ILE A N 1
ATOM 2221 C CA . ILE A 1 291 ? 68.904 20.510 106.677 1.00 34.54 291 ILE A CA 1
ATOM 2222 C C . ILE A 1 291 ? 70.340 20.030 106.481 1.00 35.61 291 ILE A C 1
ATOM 2223 O O . ILE A 1 291 ? 70.621 19.230 105.584 1.00 40.02 291 ILE A O 1
ATOM 2228 N N . ALA A 1 292 ? 71.247 20.538 107.311 1.00 34.68 292 ALA A N 1
ATOM 2229 C CA . ALA A 1 292 ? 72.658 20.165 107.247 1.00 32.20 292 ALA A CA 1
ATOM 2230 C C . ALA A 1 292 ? 73.336 20.461 108.585 1.00 33.14 292 ALA A C 1
ATOM 2231 O O . ALA A 1 292 ? 74.174 19.683 109.049 1.00 35.10 292 ALA A O 1
ATOM 2233 N N . ALA A 1 301 ? 65.560 14.842 98.908 1.00 54.71 301 ALA A N 1
ATOM 2234 C CA . ALA A 1 301 ? 66.271 15.952 99.533 1.00 54.09 301 ALA A CA 1
ATOM 2235 C C . ALA A 1 301 ? 65.479 17.256 99.441 1.00 53.53 301 ALA A C 1
ATOM 2236 O O . ALA A 1 301 ? 64.939 17.737 100.440 1.00 54.66 301 ALA A O 1
ATOM 2238 N N . THR A 1 302 ? 65.413 17.824 98.241 1.00 51.67 302 THR A N 1
ATOM 2239 C CA . THR A 1 302 ? 64.691 19.074 98.024 1.00 50.02 302 THR A CA 1
ATOM 2240 C C . THR A 1 302 ? 64.169 19.165 96.592 1.00 47.54 302 THR A C 1
ATOM 2241 O O . THR A 1 302 ? 64.807 18.681 95.659 1.00 47.35 302 THR A O 1
ATOM 2245 N N . GLY A 1 303 ? 63.004 19.782 96.428 1.00 44.57 303 GLY A N 1
ATOM 2246 C CA . GLY A 1 303 ? 62.424 19.920 95.105 1.00 41.46 303 GLY A CA 1
ATOM 2247 C C . GLY A 1 303 ? 61.242 20.872 95.077 1.00 40.17 303 GLY A C 1
ATOM 2248 O O . GLY A 1 303 ? 60.454 20.874 94.132 1.00 40.03 303 GLY A O 1
ATOM 2249 N N . GLY A 1 304 ? 61.119 21.692 96.115 1.00 38.36 304 GLY A N 1
ATOM 2250 C CA . GLY A 1 304 ? 60.016 22.632 96.176 1.00 37.68 304 GLY A CA 1
ATOM 2251 C C . GLY A 1 304 ? 58.679 21.949 96.395 1.00 36.73 304 GLY A C 1
ATOM 2252 O O . GLY A 1 304 ? 57.621 22.559 96.218 1.00 38.20 304 GLY A O 1
ATOM 2253 N N . GLU A 1 305 ? 58.722 20.680 96.778 1.00 35.13 305 GLU A N 1
ATOM 2254 C CA . GLU A 1 305 ? 57.505 19.915 97.027 1.00 36.27 305 GLU A CA 1
ATOM 2255 C C . GLU A 1 305 ? 57.298 19.617 98.512 1.00 34.31 305 GLU A C 1
ATOM 2256 O O . GLU A 1 305 ? 56.175 19.377 98.954 1.00 32.96 305 GLU A O 1
ATOM 2262 N N . GLU A 1 306 ? 58.384 19.637 99.279 1.00 32.29 306 GLU A N 1
ATOM 2263 C CA . GLU A 1 306 ? 58.297 19.346 100.700 1.00 32.36 306 GLU A CA 1
ATOM 2264 C C . GLU A 1 306 ? 57.674 20.483 101.516 1.00 30.57 306 GLU A C 1
ATOM 2265 O O . GLU A 1 306 ? 57.669 21.637 101.097 1.00 29.94 306 GLU A O 1
ATOM 2271 N N . ARG A 1 307 ? 57.131 20.136 102.678 1.00 27.35 307 ARG A N 1
ATOM 2272 C CA . ARG A 1 307 ? 56.512 21.111 103.565 1.00 27.16 307 ARG A CA 1
ATOM 2273 C C . ARG A 1 307 ? 56.875 20.729 104.996 1.00 24.91 307 ARG A C 1
ATOM 2274 O O . ARG A 1 307 ? 57.120 19.560 105.292 1.00 25.59 307 ARG A O 1
ATOM 2282 N N . ILE A 1 308 ? 56.913 21.716 105.878 1.00 23.34 308 ILE A N 1
ATOM 2283 C CA . ILE A 1 308 ? 57.249 21.471 107.272 1.00 22.02 308 ILE A CA 1
ATOM 2284 C C . ILE A 1 308 ? 55.948 21.198 108.028 1.00 22.41 308 ILE A C 1
ATOM 2285 O O . ILE A 1 308 ? 54.910 21.798 107.739 1.00 21.79 308 ILE A O 1
ATOM 2290 N N . LEU A 1 309 ? 55.995 20.283 108.984 1.00 21.81 309 LEU A N 1
ATOM 2291 C CA . LEU A 1 309 ? 54.802 19.961 109.752 1.00 23.02 309 LEU A CA 1
ATOM 2292 C C . LEU A 1 309 ? 55.162 19.761 111.220 1.00 23.26 309 LEU A C 1
ATOM 2293 O O . LEU A 1 309 ? 56.158 19.116 111.537 1.00 22.74 309 LEU A O 1
ATOM 2298 N N . PHE A 1 310 ? 54.356 20.343 112.103 1.00 24.05 310 PHE A N 1
ATOM 2299 C CA . PHE A 1 310 ? 54.558 20.243 113.548 1.00 26.07 310 PHE A CA 1
ATOM 2300 C C . PHE A 1 310 ? 55.965 20.617 114.024 1.00 28.11 310 PHE A C 1
ATOM 2301 O O . PHE A 1 310 ? 56.594 19.874 114.772 1.00 27.49 310 PHE A O 1
ATOM 2309 N N . PRO A 1 311 ? 56.475 21.784 113.603 1.00 30.22 311 PRO A N 1
ATOM 2310 C CA . PRO A 1 311 ? 57.816 22.206 114.024 1.00 33.03 311 PRO A CA 1
ATOM 2311 C C . PRO A 1 311 ? 57.885 22.490 115.530 1.00 36.21 311 PRO A C 1
ATOM 2312 O O . PRO A 1 311 ? 56.986 23.118 116.088 1.00 35.71 311 PRO A O 1
ATOM 2316 N N . ASN A 1 312 ? 58.950 22.032 116.180 1.00 38.75 312 ASN A N 1
ATOM 2317 C CA . ASN A 1 312 ? 59.118 22.252 117.614 1.00 42.68 312 ASN A CA 1
ATOM 2318 C C . ASN A 1 312 ? 60.602 22.232 117.967 1.00 43.85 312 ASN A C 1
ATOM 2319 O O . ASN A 1 312 ? 61.115 21.238 118.486 1.00 44.39 312 ASN A O 1
ATOM 2324 N N . PRO A 1 313 ? 61.311 23.335 117.689 1.00 44.29 313 PRO A N 1
ATOM 2325 C CA . PRO A 1 313 ? 62.744 23.459 117.969 1.00 45.45 313 PRO A CA 1
ATOM 2326 C C . PRO A 1 313 ? 63.088 23.603 119.455 1.00 46.58 313 PRO A C 1
ATOM 2327 O O . PRO A 1 313 ? 64.261 23.639 119.826 1.00 47.09 313 PRO A O 1
ATOM 2331 N N . ALA A 1 314 ? 62.062 23.678 120.298 1.00 47.78 314 ALA A N 1
ATOM 2332 C CA . ALA A 1 314 ? 62.257 23.830 121.736 1.00 49.39 314 ALA A CA 1
ATOM 2333 C C . ALA A 1 314 ? 62.744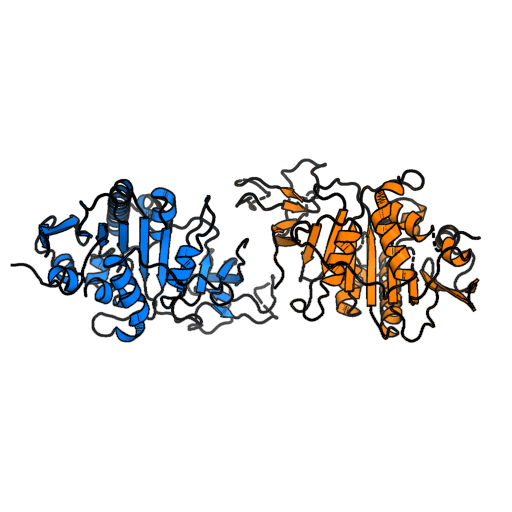 22.550 122.408 1.00 50.69 314 ALA A C 1
ATOM 2334 O O . ALA A 1 314 ? 63.502 22.602 123.375 1.00 51.27 314 ALA A O 1
ATOM 2336 N N . VAL A 1 315 ? 62.311 21.402 121.899 1.00 52.01 315 VAL A N 1
ATOM 2337 C CA . VAL A 1 315 ? 62.708 20.122 122.479 1.00 53.04 315 VAL A CA 1
ATOM 2338 C C . VAL A 1 315 ? 64.222 19.957 122.565 1.00 53.98 315 VAL A C 1
ATOM 2339 O O . VAL A 1 315 ? 64.751 19.585 123.613 1.00 54.90 315 VAL A O 1
ATOM 2343 N N . LYS A 1 316 ? 64.908 20.223 121.456 1.00 55.37 316 LYS A N 1
ATOM 2344 C CA . LYS A 1 316 ? 66.365 20.114 121.368 1.00 55.98 316 LYS A CA 1
ATOM 2345 C C . LYS A 1 316 ? 67.007 19.038 122.255 1.00 56.27 316 LYS A C 1
ATOM 2346 O O . LYS A 1 316 ? 67.963 19.319 122.986 1.00 56.41 316 LYS A O 1
ATOM 2352 N N . PRO A 1 317 ? 66.499 17.795 122.207 1.00 55.74 317 PRO A N 1
ATOM 2353 C CA . PRO A 1 317 ? 67.103 16.758 123.044 1.00 55.11 317 PRO A CA 1
ATOM 2354 C C . PRO A 1 317 ? 67.950 15.817 122.186 1.00 54.37 317 PRO A C 1
ATOM 2355 O O . PRO A 1 317 ? 69.118 16.084 121.907 1.00 53.85 317 PRO A O 1
ATOM 2359 N N . GLY A 1 318 ? 67.336 14.715 121.777 1.00 53.64 318 GLY A N 1
ATOM 2360 C CA . GLY A 1 318 ? 67.984 13.734 120.932 1.00 52.51 318 GLY A CA 1
ATOM 2361 C C . GLY A 1 318 ? 66.876 13.223 120.036 1.00 52.17 318 GLY A C 1
ATOM 2362 O O . GLY A 1 318 ? 67.051 12.297 119.245 1.00 51.97 318 GLY A O 1
ATOM 2363 N N . LEU A 1 319 ? 65.715 13.855 120.184 1.00 51.36 319 LEU A N 1
ATOM 2364 C CA . LEU A 1 319 ? 64.520 13.520 119.422 1.00 49.87 319 LEU A CA 1
ATOM 2365 C C . LEU A 1 319 ? 64.409 14.451 118.221 1.00 49.00 319 LEU A C 1
ATOM 2366 O O . LEU A 1 319 ? 65.356 15.163 117.885 1.00 48.85 319 LEU A O 1
ATOM 2371 N N . ARG A 1 320 ? 63.240 14.450 117.588 1.00 47.89 320 ARG A N 1
ATOM 2372 C CA . ARG A 1 320 ? 62.999 15.288 116.425 1.00 47.82 320 ARG A CA 1
ATOM 2373 C C . ARG A 1 320 ? 62.325 16.596 116.825 1.00 46.40 320 ARG A C 1
ATOM 2374 O O . ARG A 1 320 ? 61.610 16.657 117.825 1.00 46.80 320 ARG A O 1
ATOM 2382 N N . ALA A 1 321 ? 62.563 17.638 116.035 1.00 44.20 321 ALA A N 1
ATOM 2383 C CA . ALA A 1 321 ? 61.993 18.950 116.297 1.00 42.22 321 ALA A CA 1
ATOM 2384 C C . ALA A 1 321 ? 61.117 19.389 115.132 1.00 41.00 321 ALA A C 1
ATOM 2385 O O . ALA A 1 321 ? 60.920 20.582 114.899 1.00 39.14 321 ALA A O 1
ATOM 2387 N N . GLY A 1 322 ? 60.587 18.414 114.404 1.00 40.40 322 GLY A N 1
ATOM 2388 C CA . GLY A 1 322 ? 59.741 18.721 113.269 1.00 39.40 322 GLY A CA 1
ATOM 2389 C C . GLY A 1 322 ? 59.786 17.616 112.237 1.00 38.88 322 GLY A C 1
ATOM 2390 O O . GLY A 1 322 ? 60.679 16.768 112.260 1.00 39.24 322 GLY A O 1
ATOM 2391 N N . ILE A 1 323 ? 58.817 17.620 111.329 1.00 37.11 323 ILE A N 1
ATOM 2392 C CA . ILE A 1 323 ? 58.760 16.610 110.288 1.00 36.08 323 ILE A CA 1
ATOM 2393 C C . ILE A 1 323 ? 58.578 17.216 108.899 1.00 33.81 323 ILE A C 1
ATOM 2394 O O . ILE A 1 323 ? 57.743 18.100 108.690 1.00 32.36 323 ILE A O 1
ATOM 2399 N N . VAL A 1 324 ? 59.385 16.741 107.957 1.00 30.62 324 VAL A N 1
ATOM 2400 C CA . VAL A 1 324 ? 59.311 17.199 106.582 1.00 27.85 324 VAL A CA 1
ATOM 2401 C C . VAL A 1 324 ? 58.427 16.213 105.828 1.00 27.28 324 VAL A C 1
ATOM 2402 O O . VAL A 1 324 ? 58.719 15.014 105.771 1.00 26.93 324 VAL A O 1
ATOM 2406 N N . VAL A 1 325 ? 57.329 16.716 105.276 1.00 25.14 325 VAL A N 1
ATOM 2407 C CA . VAL A 1 325 ? 56.407 15.874 104.528 1.00 24.39 325 VAL A CA 1
ATOM 2408 C C . VAL A 1 325 ? 56.550 16.133 103.033 1.00 23.92 325 VAL A C 1
ATOM 2409 O O . VAL A 1 325 ? 57.066 17.172 102.620 1.00 21.55 325 VAL A O 1
ATOM 2413 N N . GLU A 1 326 ? 56.086 15.171 102.238 1.00 25.13 326 GLU A N 1
ATOM 2414 C CA . GLU A 1 326 ? 56.121 15.244 100.778 1.00 23.56 326 GLU A CA 1
ATOM 2415 C C . GLU A 1 326 ? 54.786 14.761 100.222 1.00 22.62 326 GLU A C 1
ATOM 2416 O O . GLU A 1 326 ? 54.062 14.013 100.877 1.00 22.76 326 GLU A O 1
ATOM 2422 N N . PRO A 1 327 ? 54.448 15.176 98.995 1.00 23.85 327 PRO A N 1
ATOM 2423 C CA . PRO A 1 327 ? 53.192 14.777 98.353 1.00 24.81 327 PRO A CA 1
ATOM 2424 C C . PRO A 1 327 ? 53.032 13.257 98.335 1.00 26.97 327 PRO A C 1
ATOM 2425 O O . PRO A 1 327 ? 54.008 12.522 98.183 1.00 27.06 327 PRO A O 1
ATOM 2429 N N . ALA A 1 328 ? 51.801 12.794 98.505 1.00 28.65 328 ALA A N 1
ATOM 2430 C CA . ALA A 1 328 ? 51.515 11.366 98.501 1.00 31.34 328 ALA A CA 1
ATOM 2431 C C . ALA A 1 328 ? 50.448 11.086 97.456 1.00 31.68 328 ALA A C 1
ATOM 2432 O O . ALA A 1 328 ? 49.440 11.786 97.382 1.00 32.56 328 ALA A O 1
ATOM 2434 N N . ARG A 1 329 ? 50.682 10.064 96.645 1.00 33.61 329 ARG A N 1
ATOM 2435 C CA . ARG A 1 329 ? 49.743 9.697 95.596 1.00 34.61 329 ARG A CA 1
ATOM 2436 C C . ARG A 1 329 ? 49.116 8.346 95.913 1.00 35.23 329 ARG A C 1
ATOM 2437 O O . ARG A 1 329 ? 49.783 7.455 96.433 1.00 34.73 329 ARG A O 1
ATOM 2445 N N . LEU A 1 330 ? 47.828 8.207 95.617 1.00 36.22 330 LEU A N 1
ATOM 2446 C CA . LEU A 1 330 ? 47.118 6.951 95.840 1.00 38.60 330 LEU A CA 1
ATOM 2447 C C . LEU A 1 330 ? 47.418 6.021 94.662 1.00 39.13 330 LEU A C 1
ATOM 2448 O O . LEU A 1 330 ? 47.846 6.476 93.602 1.00 39.60 330 LEU A O 1
ATOM 2453 N N . PRO A 1 331 ? 47.202 4.706 94.833 1.00 40.92 331 PRO A N 1
ATOM 2454 C CA . PRO A 1 331 ? 47.461 3.745 93.752 1.00 42.07 331 PRO A CA 1
ATOM 2455 C C . PRO A 1 331 ? 46.576 4.012 92.536 1.00 43.11 331 PRO A C 1
ATOM 2456 O O . PRO A 1 331 ? 46.959 3.736 91.398 1.00 42.91 331 PRO A O 1
ATOM 2460 N N . SER A 1 332 ? 45.390 4.557 92.786 1.00 45.30 332 SER A N 1
ATOM 2461 C CA . SER A 1 332 ? 44.456 4.875 91.712 1.00 48.40 332 SER A CA 1
ATOM 2462 C C . SER A 1 332 ? 43.713 6.176 92.004 1.00 49.77 332 SER A C 1
ATOM 2463 O O . SER A 1 332 ? 44.270 7.014 92.746 1.00 51.06 332 SER A O 1
ATOM 2466 N N . SER B 1 4 ? 87.576 -3.398 58.178 1.00 41.34 4 SER B N 1
ATOM 2467 C CA . SER B 1 4 ? 87.377 -2.045 57.581 1.00 40.74 4 SER B CA 1
ATOM 2468 C C . SER B 1 4 ? 85.888 -1.674 57.535 1.00 40.77 4 SER B C 1
ATOM 2469 O O . SER B 1 4 ? 85.503 -0.568 57.925 1.00 40.90 4 SER B O 1
ATOM 2472 N N . PRO B 1 5 ? 85.029 -2.594 57.053 1.00 40.01 5 PRO B N 1
ATOM 2473 C CA . PRO B 1 5 ? 83.591 -2.312 56.983 1.00 38.11 5 PRO B CA 1
ATOM 2474 C C . PRO B 1 5 ? 82.962 -2.325 58.375 1.00 36.24 5 PRO B C 1
ATOM 2475 O O . PRO B 1 5 ? 81.791 -1.969 58.552 1.00 35.57 5 PRO B O 1
ATOM 2479 N N . SER B 1 6 ? 83.752 -2.742 59.359 1.00 31.84 6 SER B N 1
ATOM 2480 C CA . SER B 1 6 ? 83.287 -2.809 60.740 1.00 26.50 6 SER B CA 1
ATOM 2481 C C . SER B 1 6 ? 83.629 -1.549 61.519 1.00 22.97 6 SER B C 1
ATOM 2482 O O . SER B 1 6 ? 84.799 -1.241 61.736 1.00 22.02 6 SER B O 1
ATOM 2485 N N . PHE B 1 7 ? 82.600 -0.833 61.955 1.00 19.90 7 PHE B N 1
ATOM 2486 C CA . PHE B 1 7 ? 82.801 0.390 62.715 1.00 18.20 7 PHE B CA 1
ATOM 2487 C C . PHE B 1 7 ? 83.436 0.072 64.064 1.00 17.75 7 PHE B C 1
ATOM 2488 O O . PHE B 1 7 ? 84.349 0.764 64.505 1.00 17.62 7 PHE B O 1
ATOM 2496 N N . LEU B 1 8 ? 82.959 -0.986 64.707 1.00 17.32 8 LEU B N 1
ATOM 2497 C CA . LEU B 1 8 ? 83.485 -1.378 66.007 1.00 16.96 8 LEU B CA 1
ATOM 2498 C C . LEU B 1 8 ? 84.969 -1.737 65.932 1.00 17.72 8 LEU B C 1
ATOM 2499 O O . LEU B 1 8 ? 85.756 -1.342 66.793 1.00 16.19 8 LEU B O 1
ATOM 2504 N N . GLN B 1 9 ? 85.344 -2.498 64.907 1.00 18.34 9 GLN B N 1
ATOM 2505 C CA . GLN B 1 9 ? 86.739 -2.892 64.728 1.00 21.44 9 GLN B CA 1
ATOM 2506 C C . GLN B 1 9 ? 87.620 -1.648 64.629 1.00 21.25 9 GLN B C 1
ATOM 2507 O O . GLN B 1 9 ? 88.692 -1.579 65.233 1.00 20.15 9 GLN B O 1
ATOM 2513 N N . HIS B 1 10 ? 87.161 -0.667 63.863 1.00 20.70 10 HIS B N 1
ATOM 2514 C CA . HIS B 1 10 ? 87.902 0.580 63.697 1.00 23.69 10 HIS B CA 1
ATOM 2515 C C . HIS B 1 10 ? 87.973 1.349 65.015 1.00 24.13 10 HIS B C 1
ATOM 2516 O O . HIS B 1 10 ? 89.001 1.933 65.347 1.00 24.52 10 HIS B O 1
ATOM 2523 N N . ALA B 1 11 ? 86.873 1.347 65.760 1.00 24.52 11 ALA B N 1
ATOM 2524 C CA . ALA B 1 11 ? 86.805 2.058 67.030 1.00 26.58 11 ALA B CA 1
ATOM 2525 C C . ALA B 1 11 ? 87.693 1.470 68.125 1.00 29.71 11 ALA B C 1
ATOM 2526 O O . ALA B 1 11 ? 88.116 2.187 69.032 1.00 31.11 11 ALA B O 1
ATOM 2528 N N . LEU B 1 12 ? 87.974 0.173 68.048 1.00 30.54 12 LEU B N 1
ATOM 2529 C CA . LEU B 1 12 ? 88.798 -0.478 69.059 1.00 31.57 12 LEU B CA 1
ATOM 2530 C C . LEU B 1 12 ? 90.280 -0.489 68.705 1.00 33.53 12 LEU B C 1
ATOM 2531 O O . LEU B 1 12 ? 91.103 -1.006 69.457 1.00 32.19 12 LEU B O 1
ATOM 2536 N N . SER B 1 13 ? 90.625 0.089 67.566 1.00 36.51 13 SER B N 1
ATOM 2537 C CA . SER B 1 13 ? 92.020 0.126 67.163 1.00 41.23 13 SER B CA 1
ATOM 2538 C C . SER B 1 13 ? 92.430 1.552 66.843 1.00 44.07 13 SER B C 1
ATOM 2539 O O . SER B 1 13 ? 93.605 1.906 66.935 1.00 45.77 13 SER B O 1
ATOM 2542 N N . SER B 1 14 ? 91.447 2.360 66.458 1.00 46.89 14 SER B N 1
ATOM 2543 C CA . SER B 1 14 ? 91.676 3.754 66.089 1.00 48.28 14 SER B CA 1
ATOM 2544 C C . SER B 1 14 ? 92.700 3.834 64.959 1.00 48.58 14 SER B C 1
ATOM 2545 O O . SER B 1 14 ? 93.611 4.669 64.982 1.00 49.19 14 SER B O 1
ATOM 2548 N N . SER B 1 15 ? 92.543 2.949 63.977 1.00 49.00 15 SER B N 1
ATOM 2549 C CA . SER B 1 15 ? 93.432 2.895 62.818 1.00 48.59 15 SER B CA 1
ATOM 2550 C C . SER B 1 15 ? 93.803 4.311 62.397 1.00 49.07 15 SER B C 1
ATOM 2551 O O . SER B 1 15 ? 94.972 4.628 62.171 1.00 49.72 15 SER B O 1
ATOM 2554 N N . ASP B 1 16 ? 92.788 5.159 62.297 1.00 48.65 16 ASP B N 1
ATOM 2555 C CA . ASP B 1 16 ? 92.987 6.548 61.919 1.00 48.19 16 ASP B CA 1
ATOM 2556 C C . ASP B 1 16 ? 92.838 7.414 63.166 1.00 49.23 16 ASP B C 1
ATOM 2557 O O . ASP B 1 16 ? 93.547 7.224 64.157 1.00 50.76 16 ASP B O 1
ATOM 2562 N N . THR B 1 17 ? 91.898 8.354 63.113 1.00 49.95 17 THR B N 1
ATOM 2563 C CA . THR B 1 17 ? 91.636 9.250 64.230 1.00 49.22 17 THR B CA 1
ATOM 2564 C C . THR B 1 17 ? 90.473 10.208 63.902 1.00 48.31 17 THR B C 1
ATOM 2565 O O . THR B 1 17 ? 89.489 10.264 64.637 1.00 47.91 17 THR B O 1
ATOM 2569 N N . ARG B 1 18 ? 90.576 10.943 62.796 1.00 47.70 18 ARG B N 1
ATOM 2570 C CA . ARG B 1 18 ? 89.520 11.877 62.400 1.00 46.32 18 ARG B CA 1
ATOM 2571 C C . ARG B 1 18 ? 89.114 11.722 60.934 1.00 44.20 18 ARG B C 1
ATOM 2572 O O . ARG B 1 18 ? 88.500 12.625 60.353 1.00 45.26 18 ARG B O 1
ATOM 2580 N N . ALA B 1 19 ? 89.460 10.587 60.337 1.00 40.01 19 ALA B N 1
ATOM 2581 C CA . ALA B 1 19 ? 89.125 10.329 58.943 1.00 38.85 19 ALA B CA 1
ATOM 2582 C C . ALA B 1 19 ? 87.620 10.463 58.693 1.00 36.36 19 ALA B C 1
ATOM 2583 O O . ALA B 1 19 ? 86.831 10.678 59.624 1.00 34.63 19 ALA B O 1
ATOM 2585 N N . GLU B 1 20 ? 87.231 10.352 57.427 1.00 31.76 20 GLU B N 1
ATOM 2586 C CA . GLU B 1 20 ? 85.825 10.462 57.046 1.00 29.30 20 GLU B CA 1
ATOM 2587 C C . GLU B 1 20 ? 85.480 9.337 56.072 1.00 27.48 20 GLU B C 1
ATOM 2588 O O . GLU B 1 20 ? 86.138 9.180 55.043 1.00 25.63 20 GLU B O 1
ATOM 2594 N N . TRP B 1 21 ? 84.465 8.545 56.409 1.00 25.93 21 TRP B N 1
ATOM 2595 C CA . TRP B 1 21 ? 84.046 7.434 55.552 1.00 27.08 21 TRP B CA 1
ATOM 2596 C C . TRP B 1 21 ? 82.851 7.815 54.698 1.00 27.47 21 TRP B C 1
ATOM 2597 O O . TRP B 1 21 ? 81.831 8.267 55.216 1.00 27.28 21 TRP B O 1
ATOM 2608 N N . PRO B 1 22 ? 82.963 7.638 53.375 1.00 28.17 22 PRO B N 1
ATOM 2609 C CA . PRO B 1 22 ? 81.876 7.960 52.444 1.00 30.34 22 PRO B CA 1
ATOM 2610 C C . PRO B 1 22 ? 80.690 7.028 52.694 1.00 30.77 22 PRO B C 1
ATOM 2611 O O . PRO B 1 22 ? 80.870 5.821 52.864 1.00 31.70 22 PRO B O 1
ATOM 2615 N N . LEU B 1 23 ? 79.488 7.592 52.724 1.00 31.98 23 LEU B N 1
ATOM 2616 C CA . LEU B 1 23 ? 78.273 6.817 52.947 1.00 33.35 23 LEU B CA 1
ATOM 2617 C C . LEU B 1 23 ? 77.277 7.007 51.800 1.00 33.86 23 LEU B C 1
ATOM 2618 O O . LEU B 1 23 ? 77.272 8.043 51.131 1.00 33.29 23 LEU B O 1
ATOM 2623 N N . PRO B 1 24 ? 76.421 6.001 51.558 1.00 33.51 24 PRO B N 1
ATOM 2624 C CA . PRO B 1 24 ? 75.421 6.074 50.489 1.00 34.11 24 PRO B CA 1
ATOM 2625 C C . PRO B 1 24 ? 74.526 7.295 50.659 1.00 33.87 24 PRO B C 1
ATOM 2626 O O . PRO B 1 24 ? 74.374 7.807 51.766 1.00 34.01 24 PRO B O 1
ATOM 2630 N N . GLY B 1 25 ? 73.939 7.757 49.561 1.00 34.20 25 GLY B N 1
ATOM 2631 C CA . GLY B 1 25 ? 73.054 8.905 49.627 1.00 34.74 25 GLY B CA 1
ATOM 2632 C C . GLY B 1 25 ? 73.760 10.231 49.831 1.00 34.56 25 GLY B C 1
ATOM 2633 O O . GLY B 1 25 ? 73.122 11.223 50.178 1.00 36.69 25 GLY B O 1
ATOM 2634 N N . GLY B 1 26 ? 75.072 10.252 49.620 1.00 34.14 26 GLY B N 1
ATOM 2635 C CA . GLY B 1 26 ? 75.831 11.479 49.787 1.00 33.11 26 GLY B CA 1
ATOM 2636 C C . GLY B 1 26 ? 76.263 11.744 51.220 1.00 33.06 26 GLY B C 1
ATOM 2637 O O . GLY B 1 26 ? 76.932 12.740 51.505 1.00 32.43 26 GLY B O 1
ATOM 2638 N N . LEU B 1 27 ? 75.887 10.848 52.125 1.00 32.83 27 LEU B N 1
ATOM 2639 C CA . LEU B 1 27 ? 76.232 10.988 53.537 1.00 32.61 27 LEU B CA 1
ATOM 2640 C C . LEU B 1 27 ? 77.679 10.598 53.822 1.00 31.34 27 LEU B C 1
ATOM 2641 O O . LEU B 1 27 ? 78.405 10.166 52.928 1.00 31.39 27 LEU B O 1
ATOM 2646 N N . ALA B 1 28 ? 78.097 10.759 55.074 1.00 30.23 28 ALA B N 1
ATOM 2647 C CA . ALA B 1 28 ? 79.456 10.409 55.473 1.00 27.86 28 ALA B CA 1
ATOM 2648 C C . ALA B 1 28 ? 79.521 10.106 56.960 1.00 24.90 28 ALA B C 1
ATOM 2649 O O . ALA B 1 28 ? 78.696 10.584 57.737 1.00 23.87 28 ALA B O 1
ATOM 2651 N N . ALA B 1 29 ? 80.500 9.289 57.337 1.00 24.51 29 ALA B N 1
ATOM 2652 C CA . ALA B 1 29 ? 80.729 8.904 58.725 1.00 23.18 29 ALA B CA 1
ATOM 2653 C C . ALA B 1 29 ? 82.008 9.604 59.186 1.00 23.68 29 ALA B C 1
ATOM 2654 O O . ALA B 1 29 ? 83.099 9.289 58.710 1.00 23.28 29 ALA B O 1
ATOM 2656 N N . ARG B 1 30 ? 81.879 10.546 60.114 1.00 22.89 30 ARG B N 1
ATOM 2657 C CA . ARG B 1 30 ? 83.041 11.280 60.595 1.00 22.18 30 ARG B CA 1
ATOM 2658 C C . ARG B 1 30 ? 83.445 10.906 62.018 1.00 19.40 30 ARG B C 1
ATOM 2659 O O . ARG B 1 30 ? 82.643 10.979 62.942 1.00 17.43 30 ARG B O 1
ATOM 2667 N N . TRP B 1 31 ? 84.693 10.488 62.192 1.00 16.85 31 TRP B N 1
ATOM 2668 C CA . TRP B 1 31 ? 85.164 10.130 63.519 1.00 15.76 31 TRP B CA 1
ATOM 2669 C C . TRP B 1 31 ? 85.626 11.386 64.249 1.00 14.56 31 TRP B C 1
ATOM 2670 O O . TRP B 1 31 ? 86.691 11.939 63.963 1.00 15.25 31 TRP B O 1
ATOM 2681 N N . LEU B 1 32 ? 84.808 11.826 65.201 1.00 13.61 32 LEU B N 1
ATOM 2682 C CA . LEU B 1 32 ? 85.090 13.040 65.964 1.00 13.75 32 LEU B CA 1
ATOM 2683 C C . LEU B 1 32 ? 86.122 12.820 67.059 1.00 13.75 32 LEU B C 1
ATOM 2684 O O . LEU B 1 32 ? 86.724 13.778 67.558 1.00 14.25 32 LEU B O 1
ATOM 2689 N N . ALA B 1 33 ? 86.317 11.556 67.420 1.00 13.49 33 ALA B N 1
ATOM 2690 C CA . ALA B 1 33 ? 87.258 11.168 68.464 1.00 12.85 33 ALA B CA 1
ATOM 2691 C C . ALA B 1 33 ? 87.334 9.649 68.482 1.00 15.08 33 ALA B C 1
ATOM 2692 O O . ALA B 1 33 ? 86.575 8.980 67.789 1.00 15.71 33 ALA B O 1
ATOM 2694 N N . PRO B 1 34 ? 88.264 9.082 69.262 1.00 15.29 34 PRO B N 1
ATOM 2695 C CA . PRO B 1 34 ? 88.361 7.623 69.308 1.00 15.76 34 PRO B CA 1
ATOM 2696 C C . PRO B 1 34 ? 87.004 7.032 69.679 1.00 15.19 34 PRO B C 1
ATOM 2697 O O . PRO B 1 34 ? 86.341 7.506 70.602 1.00 13.07 34 PRO B O 1
ATOM 2701 N N . GLY B 1 35 ? 86.576 6.021 68.934 1.00 15.12 35 GLY B N 1
ATOM 2702 C CA . GLY B 1 35 ? 85.305 5.379 69.230 1.00 14.99 35 GLY B CA 1
ATOM 2703 C C . GLY B 1 35 ? 84.037 6.210 69.124 1.00 13.86 35 GLY B C 1
ATOM 2704 O O . GLY B 1 35 ? 82.986 5.751 69.570 1.00 13.52 35 GLY B O 1
ATOM 2705 N N . CYS B 1 36 ? 84.115 7.408 68.540 1.00 12.88 36 CYS B N 1
ATOM 2706 C CA . CYS B 1 36 ? 82.939 8.275 68.380 1.00 12.39 36 CYS B CA 1
ATOM 2707 C C . CYS B 1 36 ? 82.754 8.641 66.913 1.00 11.63 36 CYS B C 1
ATOM 2708 O O . CYS B 1 36 ? 83.601 9.309 66.325 1.00 10.51 36 CYS B O 1
ATOM 2711 N N . VAL B 1 37 ? 81.635 8.221 66.328 1.00 12.30 37 VAL B N 1
ATOM 2712 C CA . VAL B 1 37 ? 81.387 8.483 64.918 1.00 10.70 37 VAL B CA 1
ATOM 2713 C C . VAL B 1 37 ? 80.030 9.133 64.687 1.00 12.30 37 VAL B C 1
ATOM 2714 O O . VAL B 1 37 ? 79.008 8.678 65.204 1.00 13.62 37 VAL B O 1
ATOM 2718 N N . GLU B 1 38 ? 80.044 10.208 63.905 1.00 12.90 38 GLU B N 1
ATOM 2719 C CA . GLU B 1 38 ? 78.844 10.973 63.585 1.00 12.22 38 GLU B CA 1
ATOM 2720 C C . GLU B 1 38 ? 78.436 10.748 62.134 1.00 12.14 38 GLU B C 1
ATOM 2721 O O . GLU B 1 38 ? 79.268 10.835 61.243 1.00 13.90 38 GLU B O 1
ATOM 2727 N N . LEU B 1 39 ? 77.163 10.453 61.894 1.00 14.10 39 LEU B N 1
ATOM 2728 C CA . LEU B 1 39 ? 76.691 10.245 60.528 1.00 13.66 39 LEU B CA 1
ATOM 2729 C C . LEU B 1 39 ? 75.548 11.210 60.236 1.00 13.33 39 LEU B C 1
ATOM 2730 O O . LEU B 1 39 ? 74.703 11.468 61.100 1.00 11.39 39 LEU B O 1
ATOM 2735 N N . ASN B 1 40 ? 75.536 11.751 59.022 1.00 12.22 40 ASN B N 1
ATOM 2736 C CA . ASN B 1 40 ? 74.495 12.686 58.609 1.00 15.91 40 ASN B CA 1
ATOM 2737 C C . ASN B 1 40 ? 74.377 13.837 59.616 1.00 16.71 40 ASN B C 1
ATOM 2738 O O . ASN B 1 40 ? 73.284 14.314 59.915 1.00 16.23 40 ASN B O 1
ATOM 2743 N N . GLY B 1 41 ? 75.522 14.271 60.135 1.00 17.19 41 GLY B N 1
ATOM 2744 C CA . GLY B 1 41 ? 75.539 15.357 61.101 1.00 18.81 41 GLY B CA 1
ATOM 2745 C C . GLY B 1 41 ? 75.122 16.688 60.506 1.00 18.92 41 GLY B C 1
ATOM 2746 O O . GLY B 1 41 ? 74.695 17.593 61.229 1.00 16.16 41 GLY B O 1
ATOM 2747 N N . ASP B 1 42 ? 75.258 16.815 59.190 1.00 21.24 42 ASP B N 1
ATOM 2748 C CA . ASP B 1 42 ? 74.881 18.037 58.491 1.00 25.80 42 ASP B CA 1
ATOM 2749 C C . ASP B 1 42 ? 73.373 18.184 58.310 1.00 26.89 42 ASP B C 1
ATOM 2750 O O . ASP B 1 42 ? 72.908 19.213 57.820 1.00 26.50 42 ASP B O 1
ATOM 2755 N N . ALA B 1 43 ? 72.615 17.161 58.701 1.00 28.09 43 ALA B N 1
ATOM 2756 C CA . ALA B 1 43 ? 71.161 17.193 58.558 1.00 30.82 43 ALA B CA 1
ATOM 2757 C C . ALA B 1 43 ? 70.563 18.325 59.381 1.00 31.49 43 ALA B C 1
ATOM 2758 O O . ALA B 1 43 ? 70.127 18.126 60.511 1.00 31.79 43 ALA B O 1
ATOM 2760 N N . ARG B 1 44 ? 70.549 19.509 58.778 1.00 34.82 44 ARG B N 1
ATOM 2761 C CA . ARG B 1 44 ? 70.042 20.742 59.374 1.00 36.41 44 ARG B CA 1
ATOM 2762 C C . ARG B 1 44 ? 68.905 20.614 60.390 1.00 34.77 44 ARG B C 1
ATOM 2763 O O . ARG B 1 44 ? 69.095 20.899 61.571 1.00 36.78 44 ARG B O 1
ATOM 2771 N N . GLY B 1 45 ? 67.729 20.182 59.944 1.00 32.68 45 GLY B N 1
ATOM 2772 C CA . GLY B 1 45 ? 66.606 20.081 60.858 1.00 28.26 45 GLY B CA 1
ATOM 2773 C C . GLY B 1 45 ? 66.059 18.705 61.169 1.00 26.23 45 GLY B C 1
ATOM 2774 O O . GLY B 1 45 ? 64.887 18.570 61.526 1.00 25.79 45 GLY B O 1
ATOM 2775 N N . ALA B 1 46 ? 66.886 17.675 61.042 1.00 22.77 46 ALA B N 1
ATOM 2776 C CA . ALA B 1 46 ? 66.426 16.322 61.339 1.00 19.48 46 ALA B CA 1
ATOM 2777 C C . ALA B 1 46 ? 66.618 16.020 62.818 1.00 19.44 46 ALA B C 1
ATOM 2778 O O . ALA B 1 46 ? 67.388 16.696 63.503 1.00 19.64 46 ALA B O 1
ATOM 2780 N N . ASP B 1 47 ? 65.909 15.011 63.315 1.00 18.73 47 ASP B N 1
ATOM 2781 C CA . ASP B 1 47 ? 66.041 14.629 64.719 1.00 18.39 47 ASP B CA 1
ATOM 2782 C C . ASP B 1 47 ? 67.475 14.170 64.985 1.00 18.15 47 ASP B C 1
ATOM 2783 O O . ASP B 1 47 ? 68.125 13.595 64.108 1.00 17.99 47 ASP B O 1
ATOM 2788 N N . SER B 1 48 ? 67.960 14.435 66.195 1.00 16.85 48 SER B N 1
ATOM 2789 C CA . SER B 1 48 ? 69.318 14.074 66.584 1.00 15.61 48 SER B CA 1
ATOM 2790 C C . SER B 1 48 ? 69.317 12.952 67.616 1.00 14.40 48 SER B C 1
ATOM 2791 O O . SER B 1 48 ? 68.750 13.081 68.703 1.00 12.63 48 SER B O 1
ATOM 2794 N N . VAL B 1 49 ? 69.962 11.848 67.258 1.00 13.15 49 VAL B N 1
ATOM 2795 C CA . VAL B 1 49 ? 70.030 10.662 68.111 1.00 12.03 49 VAL B CA 1
ATOM 2796 C C . VAL B 1 49 ? 71.447 10.322 68.591 1.00 11.70 49 VAL B C 1
ATOM 2797 O O . VAL B 1 49 ? 72.362 10.156 67.785 1.00 12.31 49 VAL B O 1
ATOM 2801 N N . LEU B 1 50 ? 71.611 10.211 69.905 1.00 11.08 50 LEU B N 1
ATOM 2802 C CA . LEU B 1 50 ? 72.889 9.844 70.497 1.00 9.21 50 LEU B CA 1
ATOM 2803 C C . LEU B 1 50 ? 72.767 8.426 71.038 1.00 7.74 50 LEU B C 1
ATOM 2804 O O . LEU B 1 50 ? 71.949 8.156 71.918 1.00 10.24 50 LEU B O 1
ATOM 2809 N N . LEU B 1 51 ? 73.562 7.518 70.487 1.00 9.68 51 LEU B N 1
ATOM 2810 C CA . LEU B 1 51 ? 73.559 6.142 70.941 1.00 9.27 51 LEU B CA 1
ATOM 2811 C C . LEU B 1 51 ? 74.916 5.869 71.578 1.00 10.22 51 LEU B C 1
ATOM 2812 O O . LEU B 1 51 ? 75.935 5.859 70.890 1.00 11.52 51 LEU B O 1
ATOM 2817 N N . SER B 1 52 ? 74.935 5.693 72.894 1.00 10.35 52 SER B N 1
ATOM 2818 C CA . SER B 1 52 ? 76.176 5.375 73.572 1.00 11.21 52 SER B CA 1
ATOM 2819 C C . SER B 1 52 ? 76.049 3.937 74.064 1.00 10.23 52 SER B C 1
ATOM 2820 O O . SER B 1 52 ? 74.970 3.494 74.468 1.00 12.01 52 SER B O 1
ATOM 2823 N N . CYS B 1 53 ? 77.150 3.200 73.977 1.00 9.94 53 CYS B N 1
ATOM 2824 C CA . CYS B 1 53 ? 77.189 1.811 74.401 1.00 9.95 53 CYS B CA 1
ATOM 2825 C C . CYS B 1 53 ? 78.603 1.515 74.869 1.00 10.38 53 CYS B C 1
ATOM 2826 O O . CYS B 1 53 ? 79.532 2.263 74.564 1.00 11.29 53 CYS B O 1
ATOM 2829 N N . GLY B 1 54 ? 78.774 0.433 75.613 1.00 9.62 54 GLY B N 1
ATOM 2830 C CA . GLY B 1 54 ? 80.105 0.097 76.074 1.00 11.08 54 GLY B CA 1
ATOM 2831 C C . GLY B 1 54 ? 80.622 1.023 77.158 1.00 11.30 54 GLY B C 1
ATOM 2832 O O . GLY B 1 54 ? 81.826 1.187 77.303 1.00 11.09 54 GLY B O 1
ATOM 2833 N N . VAL B 1 55 ? 79.718 1.657 77.899 1.00 12.76 55 VAL B N 1
ATOM 2834 C CA . VAL B 1 55 ? 80.138 2.516 79.001 1.00 14.98 55 VAL B CA 1
ATOM 2835 C C . VAL B 1 55 ? 80.848 1.540 79.943 1.00 14.80 55 VAL B C 1
ATOM 2836 O O . VAL B 1 55 ? 81.804 1.891 80.628 1.00 14.42 55 VAL B O 1
ATOM 2840 N N . HIS B 1 56 ? 80.351 0.305 79.937 1.00 14.99 56 HIS B N 1
ATOM 2841 C CA . HIS B 1 56 ? 80.904 -0.809 80.700 1.00 14.99 56 HIS B CA 1
ATOM 2842 C C . HIS B 1 56 ? 81.301 -1.807 79.616 1.00 15.64 56 HIS B C 1
ATOM 2843 O O . HIS B 1 56 ? 80.458 -2.276 78.853 1.00 13.36 56 HIS B O 1
ATOM 2850 N N . GLY B 1 57 ? 82.593 -2.114 79.547 1.00 15.07 57 GLY B N 1
ATOM 2851 C CA . GLY B 1 57 ? 83.110 -3.004 78.526 1.00 13.94 57 GLY B CA 1
ATOM 2852 C C . GLY B 1 57 ? 82.590 -4.419 78.419 1.00 15.46 57 GLY B C 1
ATOM 2853 O O . GLY B 1 57 ? 82.731 -5.028 77.363 1.00 17.89 57 GLY B O 1
ATOM 2854 N N . ASN B 1 58 ? 81.989 -4.943 79.483 1.00 15.21 58 ASN B N 1
ATOM 2855 C CA . ASN B 1 58 ? 81.481 -6.315 79.484 1.00 14.96 58 ASN B CA 1
ATOM 2856 C C . ASN B 1 58 ? 80.065 -6.454 78.937 1.00 16.35 58 ASN B C 1
ATOM 2857 O O . ASN B 1 58 ? 79.582 -7.569 78.723 1.00 16.20 58 ASN B O 1
ATOM 2862 N N . GLU B 1 59 ? 79.400 -5.322 78.724 1.00 15.36 59 GLU B N 1
ATOM 2863 C CA . GLU B 1 59 ? 78.025 -5.321 78.227 1.00 13.93 59 GLU B CA 1
ATOM 2864 C C . GLU B 1 59 ? 78.044 -5.169 76.720 1.00 12.66 59 GLU B C 1
ATOM 2865 O O . GLU B 1 59 ? 77.754 -4.108 76.178 1.00 14.43 59 GLU B O 1
ATOM 2871 N N . THR B 1 60 ? 78.346 -6.272 76.049 1.00 12.20 60 THR B N 1
ATOM 2872 C CA . THR B 1 60 ? 78.508 -6.278 74.610 1.00 11.35 60 THR B CA 1
ATOM 2873 C C . THR B 1 60 ? 77.303 -6.419 73.691 1.00 10.80 60 THR B C 1
ATOM 2874 O O . THR B 1 60 ? 77.416 -6.096 72.517 1.00 11.41 60 THR B O 1
ATOM 2878 N N . ALA B 1 61 ? 76.162 -6.886 74.190 1.00 12.30 61 ALA B N 1
ATOM 2879 C CA . ALA B 1 61 ? 75.008 -7.035 73.302 1.00 11.14 61 ALA B CA 1
ATOM 2880 C C . ALA B 1 61 ? 74.625 -5.736 72.585 1.00 11.50 61 ALA B C 1
ATOM 2881 O O . ALA B 1 61 ? 74.420 -5.730 71.373 1.00 12.44 61 ALA B O 1
ATOM 2883 N N . PRO B 1 62 ? 74.502 -4.618 73.327 1.00 10.59 62 PRO B N 1
ATOM 2884 C CA . PRO B 1 62 ? 74.133 -3.362 72.654 1.00 9.87 62 PRO B CA 1
ATOM 2885 C C . PRO B 1 62 ? 75.204 -2.906 71.672 1.00 10.90 62 PRO B C 1
ATOM 2886 O O . PRO B 1 62 ? 74.899 -2.267 70.660 1.00 12.09 62 PRO B O 1
ATOM 2890 N N . ILE B 1 63 ? 76.462 -3.235 71.977 1.00 9.95 63 ILE B N 1
ATOM 2891 C CA . ILE B 1 63 ? 77.585 -2.867 71.116 1.00 9.79 63 ILE B CA 1
ATOM 2892 C C . ILE B 1 63 ? 77.452 -3.578 69.766 1.00 9.72 63 ILE B C 1
ATOM 2893 O O . ILE B 1 63 ? 77.599 -2.959 68.702 1.00 11.52 63 ILE B O 1
ATOM 2898 N N . GLU B 1 64 ? 77.162 -4.874 69.805 1.00 7.86 64 GLU B N 1
ATOM 2899 C CA . GLU B 1 64 ? 77.004 -5.635 68.569 1.00 10.25 64 GLU B CA 1
ATOM 2900 C C . GLU B 1 64 ? 75.790 -5.129 67.799 1.00 10.31 64 GLU B C 1
ATOM 2901 O O . GLU B 1 64 ? 75.827 -5.012 66.574 1.00 9.78 64 GLU B O 1
ATOM 2907 N N . VAL B 1 65 ? 74.723 -4.806 68.525 1.00 11.33 65 VAL B N 1
ATOM 2908 C CA . VAL B 1 65 ? 73.509 -4.309 67.889 1.00 10.79 65 VAL B CA 1
ATOM 2909 C C . VAL B 1 65 ? 73.784 -3.005 67.161 1.00 10.70 65 VAL B C 1
ATOM 2910 O O . VAL B 1 65 ? 73.413 -2.847 66.001 1.00 12.45 65 VAL B O 1
ATOM 2914 N N . VAL B 1 66 ? 74.428 -2.069 67.850 1.00 12.01 66 VAL B N 1
ATOM 2915 C CA . VAL B 1 66 ? 74.758 -0.789 67.248 1.00 11.80 66 VAL B CA 1
ATOM 2916 C C . VAL B 1 66 ? 75.694 -0.935 66.042 1.00 12.73 66 VAL B C 1
ATOM 2917 O O . VAL B 1 66 ? 75.527 -0.247 65.035 1.00 11.79 66 VAL B O 1
ATOM 2921 N N . ASP B 1 67 ? 76.678 -1.823 66.144 1.00 14.12 67 ASP B N 1
ATOM 2922 C CA . ASP B 1 67 ? 77.617 -2.040 65.045 1.00 14.74 67 ASP B CA 1
ATOM 2923 C C . ASP B 1 67 ? 76.898 -2.585 63.804 1.00 14.97 67 ASP B C 1
ATOM 2924 O O . ASP B 1 67 ? 77.208 -2.193 62.680 1.00 14.97 67 ASP B O 1
ATOM 2929 N N . GLY B 1 68 ? 75.934 -3.480 64.015 1.00 15.08 68 GLY B N 1
ATOM 2930 C CA . GLY B 1 68 ? 75.188 -4.042 62.903 1.00 16.05 68 GLY B CA 1
ATOM 2931 C C . GLY B 1 68 ? 74.395 -2.977 62.156 1.00 17.93 68 GLY B C 1
ATOM 2932 O O . GLY B 1 68 ? 74.280 -3.020 60.932 1.00 18.57 68 GLY B O 1
ATOM 2941 N N . LEU B 1 70 ? 75.132 0.279 61.972 1.00 16.23 70 LEU B N 1
ATOM 2942 C CA . LEU B 1 70 ? 76.104 1.099 61.259 1.00 15.36 70 LEU B CA 1
ATOM 2943 C C . LEU B 1 70 ? 76.524 0.404 59.970 1.00 15.87 70 LEU B C 1
ATOM 2944 O O . LEU B 1 70 ? 76.630 1.040 58.919 1.00 16.11 70 LEU B O 1
ATOM 2949 N N . THR B 1 71 ? 76.773 -0.901 60.051 1.00 18.89 71 THR B N 1
ATOM 2950 C CA . THR B 1 71 ? 77.166 -1.664 58.868 1.00 20.17 71 THR B CA 1
ATOM 2951 C C . THR B 1 71 ? 76.102 -1.528 57.780 1.00 21.26 71 THR B C 1
ATOM 2952 O O . THR B 1 71 ? 76.416 -1.232 56.625 1.00 19.46 71 THR B O 1
ATOM 2956 N N . ASP B 1 72 ? 74.842 -1.735 58.154 1.00 20.86 72 ASP B N 1
ATOM 2957 C CA . ASP B 1 72 ? 73.752 -1.644 57.190 1.00 21.79 72 ASP B CA 1
ATOM 2958 C C . ASP B 1 72 ? 73.610 -0.251 56.580 1.00 22.44 72 ASP B C 1
ATOM 2959 O O . ASP B 1 72 ? 73.229 -0.112 55.418 1.00 21.69 72 ASP B O 1
ATOM 2964 N N . ILE B 1 73 ? 73.910 0.785 57.354 1.00 22.19 73 ILE B N 1
ATOM 2965 C CA . ILE B 1 73 ? 73.820 2.129 56.807 1.00 22.65 73 ILE B CA 1
ATOM 2966 C C . ILE B 1 73 ? 74.894 2.278 55.731 1.00 23.75 73 ILE B C 1
ATOM 2967 O O . ILE B 1 73 ? 74.643 2.832 54.653 1.00 23.52 73 ILE B O 1
ATOM 2972 N N . ALA B 1 74 ? 76.085 1.764 56.017 1.00 23.11 74 ALA B N 1
ATOM 2973 C CA . ALA B 1 74 ? 77.190 1.842 55.071 1.00 23.67 74 ALA B CA 1
ATOM 2974 C C . ALA B 1 74 ? 76.944 0.981 53.832 1.00 23.98 74 ALA B C 1
ATOM 2975 O O . ALA B 1 74 ? 77.392 1.320 52.737 1.00 22.08 74 ALA B O 1
ATOM 2977 N N . ALA B 1 75 ? 76.229 -0.127 54.004 1.00 24.38 75 ALA B N 1
ATOM 2978 C CA . ALA B 1 75 ? 75.939 -1.022 52.884 1.00 25.91 75 ALA B CA 1
ATOM 2979 C C . ALA B 1 75 ? 74.733 -0.546 52.078 1.00 26.46 75 ALA B C 1
ATOM 2980 O O . ALA B 1 75 ? 74.454 -1.065 50.996 1.00 26.65 75 ALA B O 1
ATOM 2982 N N . GLY B 1 76 ? 74.020 0.440 52.610 1.00 25.92 76 GLY B N 1
ATOM 2983 C CA . GLY B 1 76 ? 72.852 0.953 51.923 1.00 25.89 76 GLY B CA 1
ATOM 2984 C C . GLY B 1 76 ? 71.593 0.173 52.261 1.00 25.75 76 GLY B C 1
ATOM 2985 O O . GLY B 1 76 ? 70.531 0.445 51.708 1.00 24.47 76 GLY B O 1
ATOM 2986 N N . GLN B 1 77 ? 71.711 -0.794 53.169 1.00 26.58 77 GLN B N 1
ATOM 2987 C CA . GLN B 1 77 ? 70.582 -1.627 53.589 1.00 28.22 77 GLN B CA 1
ATOM 2988 C C . GLN B 1 77 ? 69.646 -0.909 54.557 1.00 27.51 77 GLN B C 1
ATOM 2989 O O . GLN B 1 77 ? 68.477 -1.279 54.687 1.00 28.30 77 GLN B O 1
ATOM 2995 N N . LEU B 1 78 ? 70.162 0.103 55.248 1.00 25.34 78 LEU B N 1
ATOM 2996 C CA . LEU B 1 78 ? 69.359 0.864 56.202 1.00 23.06 78 LEU B CA 1
ATOM 2997 C C . LEU B 1 78 ? 69.477 2.352 55.913 1.00 21.68 78 LEU B C 1
ATOM 2998 O O . LEU B 1 78 ? 70.576 2.879 55.777 1.00 20.08 78 LEU B O 1
ATOM 3003 N N . ALA B 1 79 ? 68.337 3.023 55.804 1.00 22.29 79 ALA B N 1
ATOM 3004 C CA . ALA B 1 79 ? 68.326 4.448 55.532 1.00 22.57 79 ALA B CA 1
ATOM 3005 C C . ALA B 1 79 ? 68.504 5.227 56.832 1.00 22.03 79 ALA B C 1
ATOM 3006 O O . ALA B 1 79 ? 68.059 4.793 57.896 1.00 21.86 79 ALA B O 1
ATOM 3008 N N . LEU B 1 80 ? 69.171 6.371 56.733 1.00 22.03 80 LEU B N 1
ATOM 3009 C CA . LEU B 1 80 ? 69.412 7.237 57.879 1.00 20.93 80 LEU B CA 1
ATOM 3010 C C . LEU B 1 80 ? 68.862 8.627 57.586 1.00 19.59 80 LEU B C 1
ATOM 3011 O O . LEU B 1 80 ? 69.303 9.296 56.650 1.00 17.37 80 LEU B O 1
ATOM 3016 N N . ASN B 1 81 ? 67.902 9.051 58.401 1.00 20.53 81 ASN B N 1
ATOM 3017 C CA . ASN B 1 81 ? 67.271 10.357 58.258 1.00 21.45 81 ASN B CA 1
ATOM 3018 C C . ASN B 1 81 ? 67.310 11.170 59.557 1.00 22.31 81 ASN B C 1
ATOM 3019 O O . ASN B 1 81 ? 66.490 12.063 59.772 1.00 21.57 81 ASN B O 1
ATOM 3024 N N . CYS B 1 82 ? 68.275 10.833 60.417 1.00 20.63 82 CYS B N 1
ATOM 3025 C CA . CYS B 1 82 ? 68.513 11.511 61.694 1.00 19.98 82 CYS B CA 1
ATOM 3026 C C . CYS B 1 82 ? 69.986 11.874 61.704 1.00 18.45 82 CYS B C 1
ATOM 3027 O O . CYS B 1 82 ? 70.781 11.294 60.957 1.00 17.60 82 CYS B O 1
ATOM 3030 N N . ARG B 1 83 ? 70.345 12.859 62.519 1.00 19.09 83 ARG B N 1
ATOM 3031 C CA . ARG B 1 83 ? 71.757 13.179 62.704 1.00 16.84 83 ARG B CA 1
ATOM 3032 C C . ARG B 1 83 ? 71.996 12.094 63.751 1.00 15.93 83 ARG B C 1
ATOM 3033 O O . ARG B 1 83 ? 71.206 11.962 64.689 1.00 14.25 83 ARG B O 1
ATOM 3041 N N . LEU B 1 84 ? 73.056 11.314 63.580 1.00 16.28 84 LEU B N 1
ATOM 3042 C CA . LEU B 1 84 ? 73.372 10.212 64.488 1.00 14.07 84 LEU B CA 1
ATOM 3043 C C . LEU B 1 84 ? 74.806 10.264 64.982 1.00 12.47 84 LEU B C 1
ATOM 3044 O O . LEU B 1 84 ? 75.740 10.417 64.198 1.00 10.90 84 LEU B O 1
ATOM 3049 N N . LEU B 1 85 ? 74.968 10.139 66.293 1.00 10.92 85 LEU B N 1
ATOM 3050 C CA . LEU B 1 85 ? 76.287 10.103 66.904 1.00 9.26 85 LEU B CA 1
ATOM 3051 C C . LEU B 1 85 ? 76.350 8.831 67.759 1.00 9.61 85 LEU B C 1
ATOM 3052 O O . LEU B 1 85 ? 75.571 8.668 68.702 1.00 12.14 85 LEU B O 1
ATOM 3057 N N . VAL B 1 86 ? 77.257 7.927 67.405 1.00 8.12 86 VAL B N 1
ATOM 3058 C CA . VAL B 1 86 ? 77.441 6.696 68.146 1.00 8.72 86 VAL B CA 1
ATOM 3059 C C . VAL B 1 86 ? 78.742 6.795 68.920 1.00 10.02 86 VAL B C 1
ATOM 3060 O O . VAL B 1 86 ? 79.765 7.248 68.393 1.00 9.74 86 VAL B O 1
ATOM 3072 N N . PHE B 1 88 ? 81.292 4.493 71.343 1.00 10.95 88 PHE B N 1
ATOM 3073 C CA . PHE B 1 88 ? 81.689 3.236 71.952 1.00 10.75 88 PHE B CA 1
ATOM 3074 C C . PHE B 1 88 ? 82.472 3.859 73.127 1.00 13.04 88 PHE B C 1
ATOM 3075 O O . PHE B 1 88 ? 83.630 4.268 72.980 1.00 13.14 88 PHE B O 1
ATOM 3083 N N . ALA B 1 89 ? 81.796 3.964 74.269 1.00 12.56 89 ALA B N 1
ATOM 3084 C CA . ALA B 1 89 ? 82.305 4.611 75.473 1.00 14.51 89 ALA B CA 1
ATOM 3085 C C . ALA B 1 89 ? 83.656 4.239 76.053 1.00 15.24 89 ALA B C 1
ATOM 3086 O O . ALA B 1 89 ? 84.654 4.916 75.792 1.00 17.50 89 ALA B O 1
ATOM 3088 N N . ASN B 1 90 ? 83.691 3.190 76.861 1.00 15.08 90 ASN B N 1
ATOM 3089 C CA . ASN B 1 90 ? 84.939 2.779 77.497 1.00 16.37 90 ASN B CA 1
ATOM 3090 C C . ASN B 1 90 ? 85.731 1.855 76.589 1.00 15.01 90 ASN B C 1
ATOM 3091 O O . ASN B 1 90 ? 85.636 0.639 76.705 1.00 14.98 90 ASN B O 1
ATOM 3096 N N . LEU B 1 91 ? 86.539 2.428 75.703 1.00 15.72 91 LEU B N 1
ATOM 3097 C CA . LEU B 1 91 ? 87.291 1.619 74.747 1.00 16.75 91 LEU B CA 1
ATOM 3098 C C . LEU B 1 91 ? 88.210 0.576 75.356 1.00 19.30 91 LEU B C 1
ATOM 3099 O O . LEU B 1 91 ? 88.217 -0.583 74.921 1.00 18.99 91 LEU B O 1
ATOM 3104 N N . ASP B 1 92 ? 88.992 0.974 76.353 1.00 19.44 92 ASP B N 1
ATOM 3105 C CA . ASP B 1 92 ? 89.899 0.025 76.995 1.00 23.00 92 ASP B CA 1
ATOM 3106 C C . ASP B 1 92 ? 89.137 -1.111 77.669 1.00 19.95 92 ASP B C 1
ATOM 3107 O O . ASP B 1 92 ? 89.552 -2.265 77.613 1.00 22.76 92 ASP B O 1
ATOM 3112 N N . ALA B 1 93 ? 88.023 -0.783 78.310 1.00 19.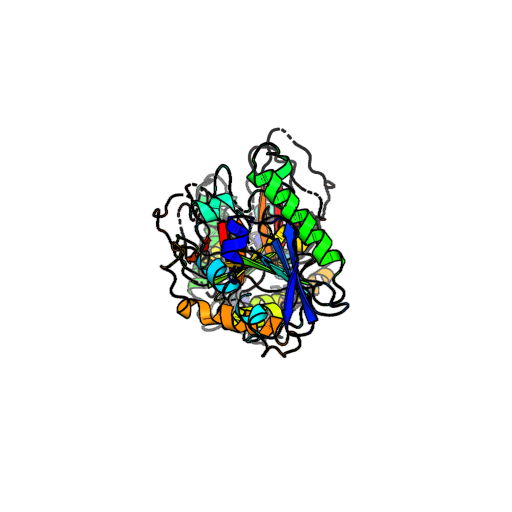71 93 ALA B N 1
ATOM 3113 C CA . ALA B 1 93 ? 87.230 -1.798 78.987 1.00 16.51 93 ALA B CA 1
ATOM 3114 C C . ALA B 1 93 ? 86.594 -2.752 77.975 1.00 16.93 93 ALA B C 1
ATOM 3115 O O . ALA B 1 93 ? 86.508 -3.958 78.213 1.00 16.06 93 ALA B O 1
ATOM 3117 N N . ILE B 1 94 ? 86.138 -2.206 76.853 1.00 14.96 94 ILE B N 1
ATOM 3118 C CA . ILE B 1 94 ? 85.521 -3.015 75.813 1.00 15.95 94 ILE B CA 1
ATOM 3119 C C . ILE B 1 94 ? 86.554 -3.961 75.204 1.00 17.05 94 ILE B C 1
ATOM 3120 O O . ILE B 1 94 ? 86.264 -5.131 74.948 1.00 18.43 94 ILE B O 1
ATOM 3125 N N . ARG B 1 95 ? 87.760 -3.449 74.978 1.00 18.62 95 ARG B N 1
ATOM 3126 C CA . ARG B 1 95 ? 88.827 -4.258 74.404 1.00 21.08 95 ARG B CA 1
ATOM 3127 C C . ARG B 1 95 ? 89.252 -5.379 75.337 1.00 21.23 95 ARG B C 1
ATOM 3128 O O . ARG B 1 95 ? 89.617 -6.461 74.883 1.00 20.03 95 ARG B O 1
ATOM 3136 N N . GLN B 1 96 ? 89.196 -5.121 76.640 1.00 21.51 96 GLN B N 1
ATOM 3137 C CA . GLN B 1 96 ? 89.578 -6.123 77.629 1.00 23.21 96 GLN B CA 1
ATOM 3138 C C . GLN B 1 96 ? 88.404 -6.966 78.096 1.00 22.89 96 GLN B C 1
ATOM 3139 O O . GLN B 1 96 ? 88.602 -8.000 78.723 1.00 22.28 96 GLN B O 1
ATOM 3145 N N . GLY B 1 97 ? 87.188 -6.516 77.793 1.00 21.90 97 GLY B N 1
ATOM 3146 C CA . GLY B 1 97 ? 86.001 -7.249 78.192 1.00 19.98 97 GLY B CA 1
ATOM 3147 C C . GLY B 1 97 ? 85.656 -7.147 79.670 1.00 21.62 97 GLY B C 1
ATOM 3148 O O . GLY B 1 97 ? 85.111 -8.084 80.252 1.00 21.70 97 GLY B O 1
ATOM 3149 N N . VAL B 1 98 ? 85.963 -6.014 80.286 1.00 20.31 98 VAL B N 1
ATOM 3150 C CA . VAL B 1 98 ? 85.672 -5.834 81.699 1.00 21.64 98 VAL B CA 1
ATOM 3151 C C . VAL B 1 98 ? 84.751 -4.632 81.924 1.00 21.42 98 VAL B C 1
ATOM 3152 O O . VAL B 1 98 ? 84.615 -3.776 81.052 1.00 18.76 98 VAL B O 1
ATOM 3156 N N . ARG B 1 99 ? 84.121 -4.590 83.094 1.00 21.82 99 ARG B N 1
ATOM 3157 C CA . ARG B 1 99 ? 83.227 -3.499 83.466 1.00 24.95 99 ARG B CA 1
ATOM 3158 C C . ARG B 1 99 ? 83.963 -2.173 83.331 1.00 25.52 99 ARG B C 1
ATOM 3159 O O . ARG B 1 99 ? 83.491 -1.246 82.670 1.00 22.55 99 ARG B O 1
ATOM 3167 N N . TYR B 1 100 ? 85.118 -2.088 83.986 1.00 24.98 100 TYR B N 1
ATOM 3168 C CA . TYR B 1 100 ? 85.937 -0.882 83.947 1.00 26.42 100 TYR B CA 1
ATOM 3169 C C . TYR B 1 100 ? 87.378 -1.169 84.357 1.00 27.05 100 TYR B C 1
ATOM 3170 O O . TYR B 1 100 ? 87.678 -2.224 84.917 1.00 24.96 100 TYR B O 1
ATOM 3179 N N . GLY B 1 101 ? 88.260 -0.221 84.065 1.00 28.86 101 GLY B N 1
ATOM 3180 C CA . GLY B 1 101 ? 89.660 -0.377 84.405 1.00 30.72 101 GLY B CA 1
ATOM 3181 C C . GLY B 1 101 ? 89.966 0.049 85.828 1.00 32.00 101 GLY B C 1
ATOM 3182 O O . GLY B 1 101 ? 90.305 -0.780 86.669 1.00 33.64 101 GLY B O 1
ATOM 3183 N N . ASN B 1 102 ? 89.843 1.341 86.109 1.00 32.29 102 ASN B N 1
ATOM 3184 C CA . ASN B 1 102 ? 90.129 1.835 87.448 1.00 31.33 102 ASN B CA 1
ATOM 3185 C C . ASN B 1 102 ? 88.913 2.381 88.170 1.00 31.39 102 ASN B C 1
ATOM 3186 O O . ASN B 1 102 ? 88.916 2.482 89.397 1.00 30.64 102 ASN B O 1
ATOM 3191 N N . TYR B 1 103 ? 87.872 2.730 87.420 1.00 29.75 103 TYR B N 1
ATOM 3192 C CA . TYR B 1 103 ? 86.677 3.306 88.025 1.00 28.45 103 TYR B CA 1
ATOM 3193 C C . TYR B 1 103 ? 85.474 3.213 87.081 1.00 27.73 103 TYR B C 1
ATOM 3194 O O . TYR B 1 103 ? 85.615 3.352 85.864 1.00 27.91 103 TYR B O 1
ATOM 3203 N N . ASP B 1 104 ? 84.298 2.974 87.653 1.00 24.76 104 ASP B N 1
ATOM 3204 C CA . ASP B 1 104 ? 83.057 2.860 86.887 1.00 24.58 104 ASP B CA 1
ATOM 3205 C C . ASP B 1 104 ? 82.783 4.186 86.168 1.00 23.32 104 ASP B C 1
ATOM 3206 O O . ASP B 1 104 ? 82.497 5.202 86.803 1.00 23.01 104 ASP B O 1
ATOM 3219 N N . ASN B 1 106 ? 80.253 5.151 84.461 1.00 20.90 106 ASN B N 1
ATOM 3220 C CA . ASN B 1 106 ? 78.922 5.733 84.581 1.00 20.49 106 ASN B CA 1
ATOM 3221 C C . ASN B 1 106 ? 78.716 6.377 85.937 1.00 21.01 106 ASN B C 1
ATOM 3222 O O . ASN B 1 106 ? 77.587 6.630 86.358 1.00 21.46 106 ASN B O 1
ATOM 3227 N N . ARG B 1 107 ? 79.830 6.625 86.620 1.00 22.63 107 ARG B N 1
ATOM 3228 C CA . ARG B 1 107 ? 79.824 7.296 87.911 1.00 23.87 107 ARG B CA 1
ATOM 3229 C C . ARG B 1 107 ? 80.766 8.498 87.810 1.00 23.07 107 ARG B C 1
ATOM 3230 O O . ARG B 1 107 ? 80.982 9.211 88.786 1.00 24.54 107 ARG B O 1
ATOM 3238 N N . LEU B 1 108 ? 81.315 8.731 86.619 1.00 20.86 108 LEU B N 1
ATOM 3239 C CA . LEU B 1 108 ? 82.227 9.853 86.424 1.00 20.08 108 LEU B CA 1
ATOM 3240 C C . LEU B 1 108 ? 81.622 10.971 85.581 1.00 20.96 108 LEU B C 1
ATOM 3241 O O . LEU B 1 108 ? 82.255 12.004 85.346 1.00 22.79 108 LEU B O 1
ATOM 3246 N N . PHE B 1 109 ? 80.387 10.766 85.139 1.00 19.89 109 PHE B N 1
ATOM 3247 C CA . PHE B 1 109 ? 79.694 11.753 84.332 1.00 18.87 109 PHE B CA 1
ATOM 3248 C C . PHE B 1 109 ? 79.104 12.861 85.202 1.00 19.67 109 PHE B C 1
ATOM 3249 O O . PHE B 1 109 ? 79.355 12.919 86.409 1.00 18.66 109 PHE B O 1
ATOM 3257 N N . ASN B 1 110 ? 78.318 13.736 84.585 1.00 18.52 110 ASN B N 1
ATOM 3258 C CA . ASN B 1 110 ? 77.723 14.867 85.290 1.00 21.96 110 ASN B CA 1
ATOM 3259 C C . ASN B 1 110 ? 78.824 15.700 85.944 1.00 21.91 110 ASN B C 1
ATOM 3260 O O . ASN B 1 110 ? 78.592 16.347 86.962 1.00 23.49 110 ASN B O 1
ATOM 3265 N N . GLY B 1 111 ? 80.029 15.659 85.382 1.00 22.46 111 GLY B N 1
ATOM 3266 C CA . GLY B 1 111 ? 81.120 16.444 85.940 1.00 24.11 111 GLY B CA 1
ATOM 3267 C C . GLY B 1 111 ? 81.933 15.782 87.035 1.00 23.90 111 GLY B C 1
ATOM 3268 O O . GLY B 1 111 ? 82.990 16.285 87.416 1.00 23.98 111 GLY B O 1
ATOM 3269 N N . ALA B 1 112 ? 81.446 14.655 87.543 1.00 24.16 112 ALA B N 1
ATOM 3270 C CA . ALA B 1 112 ? 82.139 13.930 88.604 1.00 24.66 112 ALA B CA 1
ATOM 3271 C C . ALA B 1 112 ? 83.589 13.595 88.254 1.00 25.42 112 ALA B C 1
ATOM 3272 O O . ALA B 1 112 ? 84.428 13.444 89.146 1.00 25.08 112 ALA B O 1
ATOM 3274 N N . HIS B 1 113 ? 83.882 13.466 86.962 1.00 25.21 113 HIS B N 1
ATOM 3275 C CA . HIS B 1 113 ? 85.235 13.149 86.523 1.00 26.07 113 HIS B CA 1
ATOM 3276 C C . HIS B 1 113 ? 86.260 14.130 87.090 1.00 28.27 113 HIS B C 1
ATOM 3277 O O . HIS B 1 113 ? 87.436 13.791 87.247 1.00 27.43 113 HIS B O 1
ATOM 3284 N N . ALA B 1 114 ? 85.806 15.337 87.410 1.00 30.69 114 ALA B N 1
ATOM 3285 C CA . ALA B 1 114 ? 86.677 16.372 87.965 1.00 33.46 114 ALA B CA 1
ATOM 3286 C C . ALA B 1 114 ? 87.258 15.972 89.324 1.00 35.03 114 ALA B C 1
ATOM 3287 O O . ALA B 1 114 ? 88.300 16.479 89.733 1.00 34.83 114 ALA B O 1
ATOM 3289 N N . ARG B 1 115 ? 86.581 15.067 90.023 1.00 36.33 115 ARG B N 1
ATOM 3290 C CA . ARG B 1 115 ? 87.055 14.613 91.320 1.00 37.88 115 ARG B CA 1
ATOM 3291 C C . ARG B 1 115 ? 88.132 13.546 91.181 1.00 39.19 115 ARG B C 1
ATOM 3292 O O . ARG B 1 115 ? 88.776 13.168 92.161 1.00 39.45 115 ARG B O 1
ATOM 3300 N N . HIS B 1 116 ? 88.323 13.064 89.957 1.00 39.03 116 HIS B N 1
ATOM 3301 C CA . HIS B 1 116 ? 89.333 12.050 89.677 1.00 39.73 116 HIS B CA 1
ATOM 3302 C C . HIS B 1 116 ? 89.996 12.373 88.343 1.00 39.51 116 HIS B C 1
ATOM 3303 O O . HIS B 1 116 ? 90.016 11.545 87.439 1.00 40.70 116 HIS B O 1
ATOM 3310 N N . PRO B 1 117 ? 90.569 13.578 88.216 1.00 39.35 117 PRO B N 1
ATOM 3311 C CA . PRO B 1 117 ? 91.233 14.028 86.989 1.00 39.02 117 PRO B CA 1
ATOM 3312 C C . PRO B 1 117 ? 92.441 13.224 86.518 1.00 38.79 117 PRO B C 1
ATOM 3313 O O . PRO B 1 117 ? 92.971 13.481 85.437 1.00 39.38 117 PRO B O 1
ATOM 3317 N N . GLU B 1 118 ? 92.874 12.252 87.313 1.00 37.90 118 GLU B N 1
ATOM 3318 C CA . GLU B 1 118 ? 94.028 11.445 86.937 1.00 38.29 118 GLU B CA 1
ATOM 3319 C C . GLU B 1 118 ? 93.648 10.162 86.200 1.00 36.21 118 GLU B C 1
ATOM 3320 O O . GLU B 1 118 ? 94.439 9.624 85.428 1.00 36.37 118 GLU B O 1
ATOM 3326 N N . LEU B 1 119 ? 92.435 9.679 86.439 1.00 34.74 119 LEU B N 1
ATOM 3327 C CA . LEU B 1 119 ? 91.963 8.454 85.808 1.00 33.52 119 LEU B CA 1
ATOM 3328 C C . LEU B 1 119 ? 91.688 8.634 84.320 1.00 32.07 119 LEU B C 1
ATOM 3329 O O . LEU B 1 119 ? 90.990 9.559 83.916 1.00 32.64 119 LEU B O 1
ATOM 3334 N N . PRO B 1 120 ? 92.241 7.744 83.483 1.00 31.17 120 PRO B N 1
ATOM 3335 C CA . PRO B 1 120 ? 92.042 7.818 82.033 1.00 30.15 120 PRO B CA 1
ATOM 3336 C C . PRO B 1 120 ? 90.552 7.772 81.687 1.00 28.89 120 PRO B C 1
ATOM 3337 O O . PRO B 1 120 ? 90.105 8.388 80.717 1.00 27.81 120 PRO B O 1
ATOM 3341 N N . GLU B 1 121 ? 89.784 7.046 82.492 1.00 27.19 121 GLU B N 1
ATOM 3342 C CA . GLU B 1 121 ? 88.350 6.951 82.270 1.00 25.50 121 GLU B CA 1
ATOM 3343 C C . GLU B 1 121 ? 87.651 8.281 82.576 1.00 23.63 121 GLU B C 1
ATOM 3344 O O . GLU B 1 121 ? 86.593 8.578 82.006 1.00 21.10 121 GLU B O 1
ATOM 3350 N N . SER B 1 122 ? 88.238 9.086 83.464 1.00 21.74 122 SER B N 1
ATOM 3351 C CA . SER B 1 122 ? 87.659 10.396 83.796 1.00 20.11 122 SER B CA 1
ATOM 3352 C C . SER B 1 122 ? 87.885 11.334 82.613 1.00 18.62 122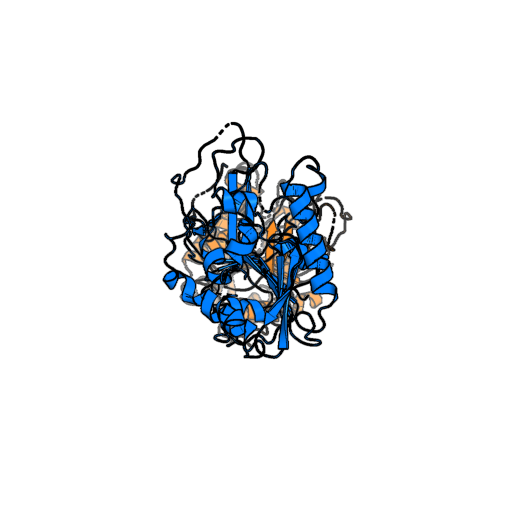 SER B C 1
ATOM 3353 O O . SER B 1 122 ? 86.992 12.081 82.213 1.00 21.18 122 SER B O 1
ATOM 3356 N N . VAL B 1 123 ? 89.097 11.293 82.069 1.00 16.97 123 VAL B N 1
ATOM 3357 C CA . VAL B 1 123 ? 89.457 12.107 80.919 1.00 15.49 123 VAL B CA 1
ATOM 3358 C C . VAL B 1 123 ? 88.509 11.778 79.760 1.00 15.88 123 VAL B C 1
ATOM 3359 O O . VAL B 1 123 ? 88.034 12.670 79.058 1.00 16.07 123 VAL B O 1
ATOM 3363 N N . ARG B 1 124 ? 88.252 10.487 79.569 1.00 13.57 124 ARG B N 1
ATOM 3364 C CA . ARG B 1 124 ? 87.364 9.997 78.513 1.00 14.06 124 ARG B CA 1
ATOM 3365 C C . ARG B 1 124 ? 85.936 10.503 78.733 1.00 12.79 124 ARG B C 1
ATOM 3366 O O . ARG B 1 124 ? 85.290 11.009 77.809 1.00 13.99 124 ARG B O 1
ATOM 3374 N N . ALA B 1 125 ? 85.452 10.371 79.962 1.00 13.39 125 ALA B N 1
ATOM 3375 C CA . ALA B 1 125 ? 84.112 10.821 80.316 1.00 13.20 125 ALA B CA 1
ATOM 3376 C C . ALA B 1 125 ? 83.948 12.319 80.068 1.00 13.80 125 ALA B C 1
ATOM 3377 O O . ALA B 1 125 ? 82.885 12.772 79.641 1.00 13.62 125 ALA B O 1
ATOM 3379 N N . ALA B 1 126 ? 84.999 13.090 80.330 1.00 14.07 126 ALA B N 1
ATOM 3380 C CA . ALA B 1 126 ? 84.930 14.527 80.125 1.00 15.06 126 ALA B CA 1
ATOM 3381 C C . ALA B 1 126 ? 84.833 14.815 78.622 1.00 13.96 126 ALA B C 1
ATOM 3382 O O . ALA B 1 126 ? 84.056 15.663 78.204 1.00 14.57 126 ALA B O 1
ATOM 3384 N N . GLU B 1 127 ? 85.620 14.097 77.825 1.00 13.36 127 GLU B N 1
ATOM 3385 C CA . GLU B 1 127 ? 85.617 14.249 76.373 1.00 15.70 127 GLU B CA 1
ATOM 3386 C C . GLU B 1 127 ? 84.252 13.856 75.796 1.00 13.96 127 GLU B C 1
ATOM 3387 O O . GLU B 1 127 ? 83.754 14.501 74.885 1.00 14.70 127 GLU B O 1
ATOM 3393 N N . LEU B 1 128 ? 83.646 12.804 76.334 1.00 12.51 128 LEU B N 1
ATOM 3394 C CA . LEU B 1 128 ? 82.346 12.377 75.852 1.00 12.92 128 LEU B CA 1
ATOM 3395 C C . LEU B 1 128 ? 81.267 13.401 76.234 1.00 14.17 128 LEU B C 1
ATOM 3396 O O . LEU B 1 128 ? 80.319 13.617 75.475 1.00 13.98 128 LEU B O 1
ATOM 3401 N N . GLU B 1 129 ? 81.407 14.043 77.394 1.00 13.32 129 GLU B N 1
ATOM 3402 C CA . GLU B 1 129 ? 80.428 15.048 77.804 1.00 14.19 129 GLU B CA 1
ATOM 3403 C C . GLU B 1 129 ? 80.434 16.223 76.827 1.00 13.59 129 GLU B C 1
ATOM 3404 O O . GLU B 1 129 ? 79.379 16.710 76.420 1.00 12.60 129 GLU B O 1
ATOM 3410 N N . THR B 1 130 ? 81.628 16.672 76.454 1.00 12.48 130 THR B N 1
ATOM 3411 C CA . THR B 1 130 ? 81.766 17.796 75.536 1.00 12.93 130 THR B CA 1
ATOM 3412 C C . THR B 1 130 ? 81.247 17.433 74.150 1.00 12.92 130 THR B C 1
ATOM 3413 O O . THR B 1 130 ? 80.529 18.214 73.532 1.00 13.19 130 THR B O 1
ATOM 3417 N N . LEU B 1 131 ? 81.611 16.252 73.660 1.00 12.40 131 LEU B N 1
ATOM 3418 C CA . LEU B 1 131 ? 81.142 15.831 72.345 1.00 12.28 131 LEU B CA 1
ATOM 3419 C C . LEU B 1 131 ? 79.621 15.832 72.325 1.00 11.15 131 LEU B C 1
ATOM 3420 O O . LEU B 1 131 ? 79.004 16.384 71.427 1.00 11.87 131 LEU B O 1
ATOM 3425 N N . ALA B 1 132 ? 79.011 15.220 73.330 1.00 11.46 132 ALA B N 1
ATOM 3426 C CA . ALA B 1 132 ? 77.554 15.169 73.393 1.00 12.86 132 ALA B CA 1
ATOM 3427 C C . ALA B 1 132 ? 76.983 16.576 73.456 1.00 11.48 132 ALA B C 1
ATOM 3428 O O . ALA B 1 132 ? 76.016 16.900 72.762 1.00 13.27 132 ALA B O 1
ATOM 3430 N N . ALA B 1 133 ? 77.567 17.411 74.310 1.00 12.11 133 ALA B N 1
ATOM 3431 C CA . ALA B 1 133 ? 77.093 18.784 74.446 1.00 11.95 133 ALA B CA 1
ATOM 3432 C C . ALA B 1 133 ? 77.140 19.518 73.099 1.00 12.78 133 ALA B C 1
ATOM 3433 O O . ALA B 1 133 ? 76.177 20.188 72.715 1.00 14.24 133 ALA B O 1
ATOM 3435 N N . GLU B 1 134 ? 78.246 19.382 72.373 1.00 12.56 134 GLU B N 1
ATOM 3436 C CA . GLU B 1 134 ? 78.370 20.050 71.073 1.00 13.03 134 GLU B CA 1
ATOM 3437 C C . GLU B 1 134 ? 77.420 19.418 70.046 1.00 14.37 134 GLU B C 1
ATOM 3438 O O . GLU B 1 134 ? 76.834 20.119 69.216 1.00 14.66 134 GLU B O 1
ATOM 3444 N N . PHE B 1 135 ? 77.252 18.097 70.111 1.00 11.76 135 PHE B N 1
ATOM 3445 C CA . PHE B 1 135 ? 76.340 17.414 69.190 1.00 10.18 135 PHE B CA 1
ATOM 3446 C C . PHE B 1 135 ? 74.916 17.938 69.386 1.00 11.25 135 PHE B C 1
ATOM 3447 O O . PHE B 1 135 ? 74.248 18.335 68.433 1.00 13.24 135 PHE B O 1
ATOM 3455 N N . PHE B 1 136 ? 74.455 17.951 70.628 1.00 11.66 136 PHE B N 1
ATOM 3456 C CA . PHE B 1 136 ? 73.100 18.407 70.897 1.00 12.71 136 PHE B CA 1
ATOM 3457 C C . PHE B 1 136 ? 72.858 19.911 70.735 1.00 13.35 136 PHE B C 1
ATOM 3458 O O . PHE B 1 136 ? 71.713 20.343 70.574 1.00 13.97 136 PHE B O 1
ATOM 3466 N N . ALA B 1 137 ? 73.923 20.705 70.779 1.00 11.72 137 ALA B N 1
ATOM 3467 C CA . ALA B 1 137 ? 73.793 22.148 70.608 1.00 13.92 137 ALA B CA 1
ATOM 3468 C C . ALA B 1 137 ? 73.434 22.462 69.155 1.00 14.98 137 ALA B C 1
ATOM 3469 O O . ALA B 1 137 ? 72.808 23.488 68.863 1.00 14.72 137 ALA B O 1
ATOM 3471 N N . GLY B 1 138 ? 73.826 21.572 68.249 1.00 14.67 138 GLY B N 1
ATOM 3472 C CA . GLY B 1 138 ? 73.536 21.768 66.837 1.00 15.55 138 GLY B CA 1
ATOM 3473 C C . GLY B 1 138 ? 72.186 21.219 66.408 1.00 17.93 138 GLY B C 1
ATOM 3474 O O . GLY B 1 138 ? 71.791 21.357 65.244 1.00 18.06 138 GLY B O 1
ATOM 3475 N N . ALA B 1 139 ? 71.474 20.597 67.344 1.00 17.10 139 ALA B N 1
ATOM 3476 C CA . ALA B 1 139 ? 70.167 20.012 67.053 1.00 19.32 139 ALA B CA 1
ATOM 3477 C C . ALA B 1 139 ? 69.087 21.084 66.930 1.00 20.40 139 ALA B C 1
ATOM 3478 O O . ALA B 1 139 ? 69.062 22.034 67.708 1.00 20.64 139 ALA B O 1
ATOM 3480 N N . ARG B 1 140 ? 68.189 20.916 65.961 1.00 22.25 140 ARG B N 1
ATOM 3481 C CA . ARG B 1 140 ? 67.116 21.877 65.731 1.00 23.47 140 ARG B CA 1
ATOM 3482 C C . ARG B 1 140 ? 65.763 21.198 65.823 1.00 24.63 140 ARG B C 1
ATOM 3483 O O . ARG B 1 140 ? 64.726 21.846 65.718 1.00 26.81 140 ARG B O 1
ATOM 3491 N N . ALA B 1 141 ? 65.784 19.885 66.025 1.00 23.50 141 ALA B N 1
ATOM 3492 C CA . ALA B 1 141 ? 64.563 19.101 66.155 1.00 21.73 141 ALA B CA 1
ATOM 3493 C C . ALA B 1 141 ? 64.664 18.288 67.451 1.00 21.20 141 ALA B C 1
ATOM 3494 O O . ALA B 1 141 ? 65.267 18.748 68.425 1.00 20.78 141 ALA B O 1
ATOM 3496 N N . ARG B 1 142 ? 64.090 17.088 67.475 1.00 21.05 142 ARG B N 1
ATOM 3497 C CA . ARG B 1 142 ? 64.156 16.269 68.685 1.00 20.66 142 ARG B CA 1
ATOM 3498 C C . ARG B 1 142 ? 65.593 15.930 69.090 1.00 20.00 142 ARG B C 1
ATOM 3499 O O . ARG B 1 142 ? 66.464 15.762 68.240 1.00 19.20 142 ARG B O 1
ATOM 3507 N N . LYS B 1 143 ? 65.827 15.851 70.397 1.00 19.00 143 LYS B N 1
ATOM 3508 C CA . LYS B 1 143 ? 67.132 15.502 70.954 1.00 18.44 143 LYS B CA 1
ATOM 3509 C C . LYS B 1 143 ? 66.925 14.241 71.793 1.00 16.23 143 LYS B C 1
ATOM 3510 O O . LYS B 1 143 ? 66.305 14.286 72.851 1.00 14.41 143 LYS B O 1
ATOM 3516 N N . LEU B 1 144 ? 67.446 13.120 71.301 1.00 16.43 144 LEU B N 1
ATOM 3517 C CA . LEU B 1 144 ? 67.283 11.833 71.957 1.00 14.11 144 LEU B CA 1
ATOM 3518 C C . LEU B 1 144 ? 68.608 11.166 72.305 1.00 15.03 144 LEU B C 1
ATOM 3519 O O . LEU B 1 144 ? 69.562 11.167 71.519 1.00 13.57 144 LEU B O 1
ATOM 3524 N N . HIS B 1 145 ? 68.653 10.574 73.489 1.00 12.57 145 HIS B N 1
ATOM 3525 C CA . HIS B 1 145 ? 69.855 9.890 73.929 1.00 11.83 145 HIS B CA 1
ATOM 3526 C C . HIS B 1 145 ? 69.525 8.583 74.616 1.00 9.07 145 HIS B C 1
ATOM 3527 O O . HIS B 1 145 ? 68.848 8.574 75.639 1.00 11.30 145 HIS B O 1
ATOM 3534 N N . TYR B 1 146 ? 70.028 7.488 74.060 1.00 7.14 146 TYR B N 1
ATOM 3535 C CA . TYR B 1 146 ? 69.811 6.176 74.643 1.00 6.44 146 TYR B CA 1
ATOM 3536 C C . TYR B 1 146 ? 71.181 5.604 74.976 1.00 7.40 146 TYR B C 1
ATOM 3537 O O . TYR B 1 146 ? 71.993 5.358 74.082 1.00 6.30 146 TYR B O 1
ATOM 3546 N N . ASP B 1 147 ? 71.445 5.459 76.273 1.00 8.20 147 ASP B N 1
ATOM 3547 C CA . ASP B 1 147 ? 72.697 4.890 76.752 1.00 8.23 147 ASP B CA 1
ATOM 3548 C C . ASP B 1 147 ? 72.331 3.429 76.984 1.00 9.09 147 ASP B C 1
ATOM 3549 O O . ASP B 1 147 ? 71.502 3.109 77.841 1.00 10.89 147 ASP B O 1
ATOM 3554 N N . LEU B 1 148 ? 72.935 2.553 76.186 1.00 9.85 148 LEU B N 1
ATOM 3555 C CA . LEU B 1 148 ? 72.639 1.126 76.211 1.00 11.91 148 LEU B CA 1
ATOM 3556 C C . LEU B 1 148 ? 73.496 0.258 77.113 1.00 11.04 148 LEU B C 1
ATOM 3557 O O . LEU B 1 148 ? 74.721 0.234 76.999 1.00 13.02 148 LEU B O 1
ATOM 3562 N N . HIS B 1 149 ? 72.828 -0.475 77.992 1.00 11.33 149 HIS B N 1
ATOM 3563 C CA . HIS B 1 149 ? 73.501 -1.360 78.930 1.00 11.33 149 HIS B CA 1
ATOM 3564 C C . HIS B 1 149 ? 72.878 -2.753 78.969 1.00 10.65 149 HIS B C 1
ATOM 3565 O O . HIS B 1 149 ? 71.807 -3.006 78.411 1.00 11.27 149 HIS B O 1
ATOM 3572 N N . THR B 1 150 ? 73.597 -3.661 79.610 1.00 12.52 150 THR B N 1
ATOM 3573 C CA . THR B 1 150 ? 73.109 -5.002 79.867 1.00 13.28 150 THR B CA 1
ATOM 3574 C C . THR B 1 150 ? 73.636 -5.205 81.284 1.00 15.61 150 THR B C 1
ATOM 3575 O O . THR B 1 150 ? 74.310 -4.316 81.824 1.00 15.81 150 THR B O 1
ATOM 3579 N N . ALA B 1 151 ? 73.321 -6.331 81.907 1.00 16.21 151 ALA B N 1
ATOM 3580 C CA . ALA B 1 151 ? 73.745 -6.532 83.281 1.00 17.93 151 ALA B CA 1
ATOM 3581 C C . ALA B 1 151 ? 73.924 -7.987 83.624 1.00 17.54 151 ALA B C 1
ATOM 3582 O O . ALA B 1 151 ? 73.284 -8.853 83.034 1.00 18.23 151 ALA B O 1
ATOM 3584 N N . ILE B 1 152 ? 74.819 -8.238 84.575 1.00 17.33 152 ILE B N 1
ATOM 3585 C CA . ILE B 1 152 ? 75.116 -9.583 85.049 1.00 20.19 152 ILE B CA 1
ATOM 3586 C C . ILE B 1 152 ? 73.978 -9.994 85.985 1.00 19.64 152 ILE B C 1
ATOM 3587 O O . ILE B 1 152 ? 73.405 -11.072 85.852 1.00 21.69 152 ILE B O 1
ATOM 3592 N N . ARG B 1 153 ? 73.649 -9.118 86.929 1.00 20.80 153 ARG B N 1
ATOM 3593 C CA . ARG B 1 153 ? 72.577 -9.397 87.880 1.00 21.49 153 ARG B CA 1
ATOM 3594 C C . ARG B 1 153 ? 71.250 -9.525 87.138 1.00 21.91 153 ARG B C 1
ATOM 3595 O O . ARG B 1 153 ? 70.938 -8.719 86.260 1.00 21.16 153 ARG B O 1
ATOM 3603 N N . GLY B 1 154 ? 70.483 -10.554 87.482 1.00 21.05 154 GLY B N 1
ATOM 3604 C CA . GLY B 1 154 ? 69.192 -10.756 86.854 1.00 21.56 154 GLY B CA 1
ATOM 3605 C C . GLY B 1 154 ? 68.224 -9.681 87.315 1.00 20.21 154 GLY B C 1
ATOM 3606 O O . GLY B 1 154 ? 68.570 -8.838 88.144 1.00 20.32 154 GLY B O 1
ATOM 3607 N N . SER B 1 155 ? 67.008 -9.711 86.787 1.00 17.89 155 SER B N 1
ATOM 3608 C CA . SER B 1 155 ? 66.001 -8.727 87.144 1.00 18.32 155 SER B CA 1
ATOM 3609 C C . SER B 1 155 ? 64.586 -9.270 86.946 1.00 18.65 155 SER B C 1
ATOM 3610 O O . SER B 1 155 ? 64.338 -10.036 86.015 1.00 18.66 155 SER B O 1
ATOM 3613 N N . VAL B 1 156 ? 63.664 -8.876 87.819 1.00 18.30 156 VAL B N 1
ATOM 3614 C CA . VAL B 1 156 ? 62.274 -9.304 87.695 1.00 19.44 156 VAL B CA 1
ATOM 3615 C C . VAL B 1 156 ? 61.753 -8.752 86.373 1.00 18.91 156 VAL B C 1
ATOM 3616 O O . VAL B 1 156 ? 60.991 -9.412 85.670 1.00 20.14 156 VAL B O 1
ATOM 3620 N N . PHE B 1 157 ? 62.165 -7.530 86.049 1.00 18.85 157 PHE B N 1
ATOM 3621 C CA . PHE B 1 157 ? 61.786 -6.897 84.786 1.00 18.41 157 PHE B CA 1
ATOM 3622 C C . PHE B 1 157 ? 63.068 -6.948 83.962 1.00 17.50 157 PHE B C 1
ATOM 3623 O O . PHE B 1 157 ? 63.886 -6.038 84.027 1.00 16.27 157 PHE B O 1
ATOM 3631 N N . GLU B 1 158 ? 63.232 -8.023 83.195 1.00 17.51 158 GLU B N 1
ATOM 3632 C CA . GLU B 1 158 ? 64.435 -8.230 82.397 1.00 18.91 158 GLU B CA 1
ATOM 3633 C C . GLU B 1 158 ? 64.919 -6.989 81.659 1.00 17.96 158 GLU B C 1
ATOM 3634 O O . GLU B 1 158 ? 66.111 -6.678 81.669 1.00 19.12 158 GLU B O 1
ATOM 3640 N N . LYS B 1 159 ? 63.999 -6.279 81.022 1.00 16.34 159 LYS B N 1
ATOM 3641 C CA . LYS B 1 159 ? 64.362 -5.076 80.299 1.00 15.15 159 LYS B CA 1
ATOM 3642 C C . LYS B 1 159 ? 63.692 -3.900 80.988 1.00 15.37 159 LYS B C 1
ATOM 3643 O O . LYS B 1 159 ? 62.476 -3.905 81.189 1.00 14.26 159 LYS B O 1
ATOM 3649 N N . PHE B 1 160 ? 64.481 -2.906 81.383 1.00 12.10 160 PHE B N 1
ATOM 3650 C CA . PHE B 1 160 ? 63.913 -1.736 82.023 1.00 13.63 160 PHE B CA 1
ATOM 3651 C C . PHE B 1 160 ? 64.713 -0.483 81.699 1.00 12.29 160 PHE B C 1
ATOM 3652 O O . PHE B 1 160 ? 65.863 -0.557 81.251 1.00 10.97 160 PHE B O 1
ATOM 3660 N N . ALA B 1 161 ? 64.078 0.665 81.889 1.00 11.63 161 ALA B N 1
ATOM 3661 C CA . ALA B 1 161 ? 64.711 1.942 81.619 1.00 14.32 161 ALA B CA 1
ATOM 3662 C C . ALA B 1 161 ? 64.824 2.795 82.881 1.00 15.69 161 ALA B C 1
ATOM 3663 O O . ALA B 1 161 ? 64.057 2.624 83.839 1.00 15.90 161 ALA B O 1
ATOM 3665 N N . ILE B 1 162 ? 65.809 3.687 82.887 1.00 15.74 162 ILE B N 1
ATOM 3666 C CA . ILE B 1 162 ? 66.008 4.613 84.000 1.00 16.39 162 ILE B CA 1
ATOM 3667 C C . ILE B 1 162 ? 65.798 5.980 83.364 1.00 17.37 162 ILE B C 1
ATOM 3668 O O . ILE B 1 162 ? 66.531 6.374 82.450 1.00 17.25 162 ILE B O 1
ATOM 3673 N N . TYR B 1 163 ? 64.781 6.686 83.847 1.00 17.44 163 TYR B N 1
ATOM 3674 C CA . TYR B 1 163 ? 64.380 7.979 83.305 1.00 18.92 163 TYR B CA 1
ATOM 3675 C C . TYR B 1 163 ? 64.678 9.199 84.175 1.00 21.31 163 TYR B C 1
ATOM 3676 O O . TYR B 1 163 ? 64.056 9.399 85.211 1.00 20.99 163 TYR B O 1
ATOM 3685 N N . PRO B 1 164 ? 65.652 10.028 83.760 1.00 24.36 164 PRO B N 1
ATOM 3686 C CA . PRO B 1 164 ? 66.007 11.243 84.514 1.00 26.72 164 PRO B CA 1
ATOM 3687 C C . PRO B 1 164 ? 64.841 12.241 84.401 1.00 29.24 164 PRO B C 1
ATOM 3688 O O . PRO B 1 164 ? 64.838 13.100 83.517 1.00 32.03 164 PRO B O 1
ATOM 3692 N N . PHE B 1 165 ? 63.850 12.116 85.280 1.00 32.57 165 PHE B N 1
ATOM 3693 C CA . PHE B 1 165 ? 62.678 13.000 85.260 1.00 34.89 165 PHE B CA 1
ATOM 3694 C C . PHE B 1 165 ? 63.070 14.360 85.845 1.00 38.05 165 PHE B C 1
ATOM 3695 O O . PHE B 1 165 ? 63.411 14.454 87.023 1.00 40.59 165 PHE B O 1
ATOM 3703 N N . LEU B 1 166 ? 63.018 15.415 85.038 1.00 38.09 166 LEU B N 1
ATOM 3704 C CA . LEU B 1 166 ? 63.405 16.736 85.528 1.00 38.97 166 LEU B CA 1
ATOM 3705 C C . LEU B 1 166 ? 62.353 17.816 85.251 1.00 40.42 166 LEU B C 1
ATOM 3706 O O . LEU B 1 166 ? 61.572 17.711 84.304 1.00 40.01 166 LEU B O 1
ATOM 3711 N N . HIS B 1 167 ? 62.339 18.853 86.084 1.00 41.80 167 HIS B N 1
ATOM 3712 C CA . HIS B 1 167 ? 61.385 19.953 85.936 1.00 42.97 167 HIS B CA 1
ATOM 3713 C C . HIS B 1 167 ? 59.917 19.510 85.911 1.00 43.10 167 HIS B C 1
ATOM 3714 O O . HIS B 1 167 ? 59.138 19.960 85.071 1.00 42.03 167 HIS B O 1
ATOM 3721 N N . ASP B 1 168 ? 59.550 18.626 86.837 1.00 43.86 168 ASP B N 1
ATOM 3722 C CA . ASP B 1 168 ? 58.180 18.125 86.948 1.00 45.00 168 ASP B CA 1
ATOM 3723 C C . ASP B 1 168 ? 57.644 17.563 85.629 1.00 45.37 168 ASP B C 1
ATOM 3724 O O . ASP B 1 168 ? 56.431 17.420 85.455 1.00 45.07 168 ASP B O 1
ATOM 3729 N N . GLY B 1 169 ? 58.549 17.255 84.703 1.00 45.10 169 GLY B N 1
ATOM 3730 C CA . GLY B 1 169 ? 58.145 16.712 83.419 1.00 45.02 169 GLY B CA 1
ATOM 3731 C C . GLY B 1 169 ? 57.519 17.740 82.495 1.00 45.51 169 GLY B C 1
ATOM 3732 O O . GLY B 1 169 ? 56.626 17.420 81.710 1.00 44.64 169 GLY B O 1
ATOM 3733 N N . ARG B 1 170 ? 57.985 18.980 82.583 1.00 45.97 170 ARG B N 1
ATOM 3734 C CA . ARG B 1 170 ? 57.457 20.046 81.743 1.00 46.20 170 ARG B CA 1
ATOM 3735 C C . ARG B 1 170 ? 57.789 19.786 80.281 1.00 45.51 170 ARG B C 1
ATOM 3736 O O . ARG B 1 170 ? 57.079 20.241 79.386 1.00 45.71 170 ARG B O 1
ATOM 3744 N N . THR B 1 171 ? 58.867 19.046 80.044 1.00 45.04 171 THR B N 1
ATOM 3745 C CA . THR B 1 171 ? 59.284 18.711 78.684 1.00 44.17 171 THR B CA 1
ATOM 3746 C C . THR B 1 171 ? 59.152 17.208 78.465 1.00 43.55 171 THR B C 1
ATOM 3747 O O . THR B 1 171 ? 59.788 16.635 77.581 1.00 43.60 171 THR B O 1
ATOM 3751 N N . HIS B 1 172 ? 58.318 16.575 79.281 1.00 42.51 172 HIS B N 1
ATOM 3752 C CA . HIS B 1 172 ? 58.108 15.138 79.197 1.00 41.93 172 HIS B CA 1
ATOM 3753 C C . HIS B 1 172 ? 57.341 14.697 77.947 1.00 41.19 172 HIS B C 1
ATOM 3754 O O . HIS B 1 172 ? 56.402 15.365 77.509 1.00 40.61 172 HIS B O 1
ATOM 3761 N N . LYS B 1 173 ? 57.762 13.572 77.374 1.00 39.56 173 LYS B N 1
ATOM 3762 C CA . LYS B 1 173 ? 57.115 13.019 76.190 1.00 38.88 173 LYS B CA 1
ATOM 3763 C C . LYS B 1 173 ? 56.603 11.610 76.490 1.00 38.18 173 LYS B C 1
ATOM 3764 O O . LYS B 1 173 ? 57.393 10.675 76.656 1.00 38.97 173 LYS B O 1
ATOM 3770 N N . ARG B 1 174 ? 55.284 11.455 76.561 1.00 35.88 174 ARG B N 1
ATOM 3771 C CA . ARG B 1 174 ? 54.715 10.147 76.849 1.00 33.31 174 ARG B CA 1
ATOM 3772 C C . ARG B 1 174 ? 54.951 9.242 75.652 1.00 31.04 174 ARG B C 1
ATOM 3773 O O . ARG B 1 174 ? 55.005 8.022 75.789 1.00 30.45 174 ARG B O 1
ATOM 3781 N N . GLU B 1 175 ? 55.099 9.846 74.477 1.00 29.92 175 GLU B N 1
ATOM 3782 C CA . GLU B 1 175 ? 55.361 9.072 73.273 1.00 29.58 175 GLU B CA 1
ATOM 3783 C C . GLU B 1 175 ? 56.659 8.301 73.482 1.00 26.31 175 GLU B C 1
ATOM 3784 O O . GLU B 1 175 ? 56.812 7.187 72.983 1.00 27.17 175 GLU B O 1
ATOM 3790 N N . GLN B 1 176 ? 57.592 8.887 74.227 1.00 22.79 176 GLN B N 1
ATOM 3791 C CA . GLN B 1 176 ? 58.858 8.205 74.490 1.00 21.82 176 GLN B CA 1
ATOM 3792 C C . GLN B 1 176 ? 58.618 6.980 75.357 1.00 19.24 176 GLN B C 1
ATOM 3793 O O . GLN B 1 176 ? 59.245 5.936 75.165 1.00 21.42 176 GLN B O 1
ATOM 3799 N N . LEU B 1 177 ? 57.709 7.105 76.317 1.00 21.18 177 LEU B N 1
ATOM 3800 C CA . LEU B 1 177 ? 57.386 5.981 77.191 1.00 21.95 177 LEU B CA 1
ATOM 3801 C C . LEU B 1 177 ? 56.669 4.931 76.344 1.00 22.12 177 LEU B C 1
ATOM 3802 O O . LEU B 1 177 ? 56.791 3.730 76.587 1.00 21.99 177 LEU B O 1
ATOM 3807 N N . ALA B 1 178 ? 55.931 5.391 75.337 1.00 22.07 178 ALA B N 1
ATOM 3808 C CA . ALA B 1 178 ? 55.224 4.477 74.449 1.00 23.15 178 ALA B CA 1
ATOM 3809 C C . ALA B 1 178 ? 56.254 3.765 73.581 1.00 22.69 178 ALA B C 1
ATOM 3810 O O . ALA B 1 178 ? 56.214 2.543 73.424 1.00 23.31 178 ALA B O 1
ATOM 3812 N N . TRP B 1 179 ? 57.179 4.541 73.019 1.00 22.82 179 TRP B N 1
ATOM 3813 C CA . TRP B 1 179 ? 58.235 3.990 72.166 1.00 22.11 179 TRP B CA 1
ATOM 3814 C C . TRP B 1 179 ? 59.033 2.932 72.923 1.00 20.22 179 TRP B C 1
ATOM 3815 O O . TRP B 1 179 ? 59.350 1.872 72.380 1.00 22.84 179 TRP B O 1
ATOM 3826 N N . LEU B 1 180 ? 59.364 3.226 74.176 1.00 18.58 180 LEU B N 1
ATOM 3827 C CA . LEU B 1 180 ? 60.132 2.288 74.996 1.00 19.55 180 LEU B CA 1
ATOM 3828 C C . LEU B 1 180 ? 59.350 1.003 75.264 1.00 20.56 180 LEU B C 1
ATOM 3829 O O . LEU B 1 180 ? 59.897 -0.097 75.172 1.00 20.09 180 LEU B O 1
ATOM 3834 N N . GLN B 1 181 ? 58.068 1.144 75.590 1.00 22.20 181 GLN B N 1
ATOM 3835 C CA . GLN B 1 181 ? 57.235 -0.019 75.882 1.00 24.40 181 GLN B CA 1
ATOM 3836 C C . GLN B 1 181 ? 57.115 -0.890 74.637 1.00 27.45 181 GLN B C 1
ATOM 3837 O O . GLN B 1 181 ? 56.939 -2.108 74.719 1.00 26.37 181 GLN B O 1
ATOM 3843 N N . ARG B 1 182 ? 57.222 -0.253 73.478 1.00 31.29 182 ARG B N 1
ATOM 3844 C CA . ARG B 1 182 ? 57.146 -0.964 72.213 1.00 35.60 182 ARG B CA 1
ATOM 3845 C C . ARG B 1 182 ? 58.494 -1.650 71.953 1.00 36.03 182 ARG B C 1
ATOM 3846 O O . ARG B 1 182 ? 58.556 -2.681 71.279 1.00 38.90 182 ARG B O 1
ATOM 3854 N N . CYS B 1 183 ? 59.567 -1.074 72.496 1.00 35.21 183 CYS B N 1
ATOM 3855 C CA . CYS B 1 183 ? 60.915 -1.634 72.354 1.00 34.01 183 CYS B CA 1
ATOM 3856 C C . CYS B 1 183 ? 61.010 -2.930 73.144 1.00 31.19 183 CYS B C 1
ATOM 3857 O O . CYS B 1 183 ? 61.854 -3.780 72.865 1.00 31.45 183 CYS B O 1
ATOM 3860 N N . GLY B 1 184 ? 60.151 -3.059 74.149 1.00 28.98 184 GLY B N 1
ATOM 3861 C CA . GLY B 1 184 ? 60.165 -4.240 74.988 1.00 25.01 184 GLY B CA 1
ATOM 3862 C C . GLY B 1 184 ? 60.463 -3.912 76.443 1.00 22.73 184 GLY B C 1
ATOM 3863 O O . GLY B 1 184 ? 60.504 -4.814 77.277 1.00 22.84 184 GLY B O 1
ATOM 3864 N N . ILE B 1 185 ? 60.684 -2.630 76.747 1.00 21.72 185 ILE B N 1
ATOM 3865 C CA . ILE B 1 185 ? 60.964 -2.194 78.121 1.00 19.05 185 ILE B CA 1
ATOM 3866 C C . ILE B 1 185 ? 59.761 -2.597 78.969 1.00 18.68 185 ILE B C 1
ATOM 3867 O O . ILE B 1 185 ? 58.629 -2.255 78.643 1.00 18.16 185 ILE B O 1
ATOM 3872 N N . GLU B 1 186 ? 60.016 -3.318 80.055 1.00 19.64 186 GLU B N 1
ATOM 3873 C CA . GLU B 1 186 ? 58.951 -3.817 80.919 1.00 20.17 186 GLU B CA 1
ATOM 3874 C C . GLU B 1 186 ? 58.704 -2.987 82.168 1.00 20.65 186 GLU B C 1
ATOM 3875 O O . GLU B 1 186 ? 57.765 -3.253 82.910 1.00 20.96 186 GLU B O 1
ATOM 3881 N N . ALA B 1 187 ? 59.550 -1.992 82.400 1.00 18.08 187 ALA B N 1
ATOM 3882 C CA . ALA B 1 187 ? 59.413 -1.142 83.566 1.00 17.25 187 ALA B CA 1
ATOM 3883 C C . ALA B 1 187 ? 60.327 0.072 83.439 1.00 16.42 187 ALA B C 1
ATOM 3884 O O . ALA B 1 187 ? 61.364 0.020 82.768 1.00 14.62 187 ALA B O 1
ATOM 3886 N N . VAL B 1 188 ? 59.934 1.165 84.080 1.00 14.38 188 VAL B N 1
ATOM 3887 C CA . VAL B 1 188 ? 60.726 2.381 84.048 1.00 15.48 188 VAL B CA 1
ATOM 3888 C C . VAL B 1 188 ? 60.974 2.906 85.455 1.00 16.79 188 VAL B C 1
ATOM 3889 O O . VAL B 1 188 ? 60.074 2.910 86.300 1.00 18.03 188 VAL B O 1
ATOM 3893 N N . LEU B 1 189 ? 62.212 3.323 85.701 1.00 17.52 189 LEU B N 1
ATOM 3894 C CA . LEU B 1 189 ? 62.615 3.884 86.984 1.00 17.08 189 LEU B CA 1
ATOM 3895 C C . LEU B 1 189 ? 62.785 5.391 86.824 1.00 17.98 189 LEU B C 1
ATOM 3896 O O . LEU B 1 189 ? 63.679 5.861 86.117 1.00 16.50 189 LEU B O 1
ATOM 3901 N N . LEU B 1 190 ? 61.918 6.142 87.489 1.00 18.14 190 LEU B N 1
ATOM 3902 C CA . LEU B 1 190 ? 61.955 7.596 87.436 1.00 21.05 190 LEU B CA 1
ATOM 3903 C C . LEU B 1 190 ? 62.756 8.159 88.607 1.00 22.26 190 LEU B C 1
ATOM 3904 O O . LEU B 1 190 ? 62.583 7.726 89.742 1.00 22.52 190 LEU B O 1
ATOM 3909 N N . HIS B 1 191 ? 63.635 9.114 88.336 1.00 26.29 191 HIS B N 1
ATOM 3910 C CA . HIS B 1 191 ? 64.392 9.754 89.408 1.00 29.96 191 HIS B CA 1
ATOM 3911 C C . HIS B 1 191 ? 64.551 11.230 89.053 1.00 32.21 191 HIS B C 1
ATOM 3912 O O . HIS B 1 191 ? 64.872 11.574 87.910 1.00 30.62 191 HIS B O 1
ATOM 3919 N N . THR B 1 192 ? 64.313 12.103 90.028 1.00 35.10 192 THR B N 1
ATOM 3920 C CA . THR B 1 192 ? 64.418 13.544 89.801 1.00 38.06 192 THR B CA 1
ATOM 3921 C C . THR B 1 192 ? 65.722 14.093 90.343 1.00 38.24 192 THR B C 1
ATOM 3922 O O . THR B 1 192 ? 66.195 15.138 89.898 1.00 38.65 192 THR B O 1
ATOM 3926 N N . GLN B 1 193 ? 66.289 13.382 91.313 1.00 39.43 193 GLN B N 1
ATOM 3927 C CA . GLN B 1 193 ? 67.538 13.789 91.934 1.00 38.58 193 GLN B CA 1
ATOM 3928 C C . GLN B 1 193 ? 68.698 13.613 90.971 1.00 37.56 193 GLN B C 1
ATOM 3929 O O . GLN B 1 193 ? 68.659 12.763 90.083 1.00 36.39 193 GLN B O 1
ATOM 3935 N N . PRO B 1 194 ? 69.752 14.421 91.136 1.00 36.43 194 PRO B N 1
ATOM 3936 C CA . PRO B 1 194 ? 70.926 14.335 90.263 1.00 34.36 194 PRO B CA 1
ATOM 3937 C C . PRO B 1 194 ? 71.681 13.014 90.392 1.00 32.00 194 PRO B C 1
ATOM 3938 O O . PRO B 1 194 ? 71.620 12.343 91.423 1.00 31.45 194 PRO B O 1
ATOM 3942 N N . ALA B 1 195 ? 72.372 12.633 89.326 1.00 28.95 195 ALA B N 1
ATOM 3943 C CA . ALA B 1 195 ? 73.155 11.404 89.319 1.00 26.17 195 ALA B CA 1
ATOM 3944 C C . ALA B 1 195 ? 74.355 11.611 88.403 1.00 23.72 195 ALA B C 1
ATOM 3945 O O . ALA B 1 195 ? 74.316 12.447 87.504 1.00 22.74 195 ALA B O 1
ATOM 3947 N N . ASN B 1 196 ? 75.415 10.847 88.635 1.00 19.73 196 ASN B N 1
ATOM 3948 C CA . ASN B 1 196 ? 76.637 10.966 87.852 1.00 19.77 196 ASN B CA 1
ATOM 3949 C C . ASN B 1 196 ? 76.647 10.064 86.620 1.00 18.01 196 ASN B C 1
ATOM 3950 O O . ASN B 1 196 ? 77.693 9.553 86.219 1.00 18.02 196 ASN B O 1
ATOM 3955 N N . THR B 1 197 ? 75.471 9.876 86.029 1.00 16.98 197 THR B N 1
ATOM 3956 C CA . THR B 1 197 ? 75.311 9.039 84.840 1.00 15.05 197 THR B CA 1
ATOM 3957 C C . THR B 1 197 ? 75.293 9.851 83.555 1.00 14.54 197 THR B C 1
ATOM 3958 O O . THR B 1 197 ? 74.982 11.042 83.561 1.00 14.24 197 THR B O 1
ATOM 3962 N N . PHE B 1 198 ? 75.600 9.192 82.445 1.00 12.48 198 PHE B N 1
ATOM 3963 C CA . PHE B 1 198 ? 75.615 9.866 81.165 1.00 12.36 198 PHE B CA 1
ATOM 3964 C C . PHE B 1 198 ? 74.204 10.360 80.803 1.00 13.05 198 PHE B C 1
ATOM 3965 O O . PHE B 1 198 ? 74.049 11.472 80.289 1.00 8.99 198 PHE B O 1
ATOM 3973 N N . SER B 1 199 ? 73.172 9.561 81.087 1.00 12.03 199 SER B N 1
ATOM 3974 C CA . SER B 1 199 ? 71.810 9.996 80.751 1.00 13.08 199 SER B CA 1
ATOM 3975 C C . SER B 1 199 ? 71.343 11.205 81.568 1.00 12.78 199 SER B C 1
ATOM 3976 O O . SER B 1 199 ? 70.541 12.007 81.089 1.00 12.55 199 SER B O 1
ATOM 3979 N N . TYR B 1 200 ? 71.833 11.347 82.797 1.00 13.17 200 TYR B N 1
ATOM 3980 C CA . TYR B 1 200 ? 71.446 12.506 83.587 1.00 13.52 200 TYR B CA 1
ATOM 3981 C C . TYR B 1 200 ? 72.141 13.733 82.982 1.00 13.40 200 TYR B C 1
ATOM 3982 O O . TYR B 1 200 ? 71.528 14.797 82.792 1.00 14.09 200 TYR B O 1
ATOM 3991 N N . PHE B 1 201 ? 73.428 13.572 82.683 1.00 11.41 201 PHE B N 1
ATOM 3992 C CA . PHE B 1 201 ? 74.212 14.640 82.090 1.00 11.91 201 PHE B CA 1
ATOM 3993 C C . PHE B 1 201 ? 73.522 15.211 80.851 1.00 12.22 201 PHE B C 1
ATOM 3994 O O . PHE B 1 201 ? 73.234 16.406 80.796 1.00 13.67 201 PHE B O 1
ATOM 4002 N N . THR B 1 202 ? 73.261 14.367 79.854 1.00 11.80 202 THR B N 1
ATOM 4003 C CA . THR B 1 202 ? 72.630 14.858 78.630 1.00 11.80 202 THR B CA 1
ATOM 4004 C C . THR B 1 202 ? 71.229 15.407 78.855 1.00 13.71 202 THR B C 1
ATOM 4005 O O . THR B 1 202 ? 70.813 16.370 78.201 1.00 13.02 202 THR B O 1
ATOM 4009 N N . SER B 1 203 ? 70.502 14.797 79.783 1.00 14.36 203 SER B N 1
ATOM 4010 C CA . SER B 1 203 ? 69.148 15.230 80.101 1.00 16.19 203 SER B CA 1
ATOM 4011 C C . SER B 1 203 ? 69.152 16.640 80.699 1.00 18.21 203 SER B C 1
ATOM 4012 O O . SER B 1 203 ? 68.429 17.532 80.246 1.00 18.84 203 SER B O 1
ATOM 4015 N N . GLN B 1 204 ? 69.981 16.835 81.716 1.00 19.36 204 GLN B N 1
ATOM 4016 C CA . GLN B 1 204 ? 70.053 18.116 82.402 1.00 19.47 204 GLN B CA 1
ATOM 4017 C C . GLN B 1 204 ? 70.909 19.182 81.727 1.00 18.43 204 GLN B C 1
ATOM 4018 O O . GLN B 1 204 ? 70.512 20.343 81.667 1.00 17.09 204 GLN B O 1
ATOM 4024 N N . TYR B 1 205 ? 72.071 18.787 81.210 1.00 17.64 205 TYR B N 1
ATOM 4025 C CA . TYR B 1 205 ? 72.982 19.736 80.580 1.00 17.47 205 TYR B CA 1
ATOM 4026 C C . TYR B 1 205 ? 72.662 20.019 79.123 1.00 18.98 205 TYR B C 1
ATOM 4027 O O . TYR B 1 205 ? 72.748 21.162 78.665 1.00 18.11 205 TYR B O 1
ATOM 4036 N N . CYS B 1 206 ? 72.281 18.983 78.390 1.00 18.49 206 CYS B N 1
ATOM 4037 C CA . CYS B 1 206 ? 71.994 19.150 76.974 1.00 18.41 206 CYS B CA 1
ATOM 4038 C C . CYS B 1 206 ? 70.502 19.253 76.694 1.00 17.54 206 CYS B C 1
ATOM 4039 O O . CYS B 1 206 ? 70.094 19.423 75.549 1.00 17.64 206 CYS B O 1
ATOM 4042 N N . GLU B 1 207 ? 69.696 19.133 77.745 1.00 17.31 207 GLU B N 1
ATOM 4043 C CA . GLU B 1 207 ? 68.246 19.214 77.622 1.00 18.62 207 GLU B CA 1
ATOM 4044 C C . GLU B 1 207 ? 67.706 18.186 76.625 1.00 18.82 207 GLU B C 1
ATOM 4045 O O . GLU B 1 207 ? 66.804 18.474 75.837 1.00 16.86 207 GLU B O 1
ATOM 4051 N N . ALA B 1 208 ? 68.265 16.983 76.656 1.00 16.02 208 ALA B N 1
ATOM 4052 C CA . ALA B 1 208 ? 67.816 15.930 75.755 1.00 15.93 208 ALA B CA 1
ATOM 4053 C C . ALA B 1 208 ? 66.889 14.950 76.460 1.00 15.69 208 ALA B C 1
ATOM 4054 O O . ALA B 1 208 ? 66.886 14.860 77.687 1.00 15.01 208 ALA B O 1
ATOM 4056 N N . ASP B 1 209 ? 66.077 14.237 75.683 1.00 15.54 209 ASP B N 1
ATOM 4057 C CA . ASP B 1 209 ? 65.223 13.205 76.252 1.00 14.42 209 ASP B CA 1
ATOM 4058 C C . ASP B 1 209 ? 66.204 12.024 76.293 1.00 14.78 209 ASP B C 1
ATOM 4059 O O . ASP B 1 209 ? 66.426 11.337 75.293 1.00 13.52 209 ASP B O 1
ATOM 4064 N N . ALA B 1 210 ? 66.825 11.848 77.455 1.00 14.64 210 ALA B N 1
ATOM 4065 C CA . ALA B 1 210 ? 67.822 10.809 77.679 1.00 11.97 210 ALA B CA 1
ATOM 4066 C C . ALA B 1 210 ? 67.318 9.700 78.593 1.00 13.03 210 ALA B C 1
ATOM 4067 O O . ALA B 1 210 ? 66.617 9.946 79.581 1.00 13.29 210 ALA B O 1
ATOM 4069 N N . PHE B 1 211 ? 67.715 8.480 78.264 1.00 12.95 211 PHE B N 1
ATOM 4070 C CA . PHE B 1 211 ? 67.317 7.309 79.027 1.00 12.86 211 PHE B CA 1
ATOM 4071 C C . PHE B 1 211 ? 68.461 6.318 79.112 1.00 13.26 211 PHE B C 1
ATOM 4072 O O . PHE B 1 211 ? 69.249 6.178 78.175 1.00 11.91 211 PHE B O 1
ATOM 4080 N N . THR B 1 212 ? 68.557 5.642 80.248 1.00 11.95 212 THR B N 1
ATOM 4081 C CA . THR B 1 212 ? 69.549 4.599 80.402 1.00 13.59 212 THR B CA 1
ATOM 4082 C C . THR B 1 212 ? 68.697 3.352 80.176 1.00 11.61 212 THR B C 1
ATOM 4083 O O . THR B 1 212 ? 67.649 3.205 80.811 1.00 12.43 212 THR B O 1
ATOM 4087 N N . LEU B 1 213 ? 69.106 2.489 79.249 1.00 9.81 213 LEU B N 1
ATOM 4088 C CA . LEU B 1 213 ? 68.358 1.264 78.973 1.00 10.84 213 LEU B CA 1
ATOM 4089 C C . LEU B 1 213 ? 69.140 -0.004 79.321 1.00 9.64 213 LEU B C 1
ATOM 4090 O O . LEU B 1 213 ? 70.218 -0.259 78.779 1.00 12.38 213 LEU B O 1
ATOM 4095 N N . GLU B 1 214 ? 68.570 -0.780 80.237 1.00 10.31 214 GLU B N 1
ATOM 4096 C CA . GLU B 1 214 ? 69.109 -2.059 80.683 1.00 13.23 214 GLU B CA 1
ATOM 4097 C C . GLU B 1 214 ? 68.340 -3.051 79.825 1.00 15.92 214 GLU B C 1
ATOM 4098 O O . GLU B 1 214 ? 67.196 -3.402 80.133 1.00 14.89 214 GLU B O 1
ATOM 4104 N N . LEU B 1 215 ? 68.980 -3.490 78.748 1.00 15.97 215 LEU B N 1
ATOM 4105 C CA . LEU B 1 215 ? 68.358 -4.367 77.766 1.00 18.33 215 LEU B CA 1
ATOM 4106 C C . LEU B 1 215 ? 68.430 -5.865 78.031 1.00 18.68 215 LEU B C 1
ATOM 4107 O O . LEU B 1 215 ? 67.861 -6.651 77.278 1.00 19.09 215 LEU B O 1
ATOM 4112 N N . GLY B 1 216 ? 69.125 -6.266 79.089 1.00 18.21 216 GLY B N 1
ATOM 4113 C CA . GLY B 1 216 ? 69.218 -7.684 79.379 1.00 18.24 216 GLY B CA 1
ATOM 4114 C C . GLY B 1 216 ? 70.503 -8.166 80.024 1.00 18.21 216 GLY B C 1
ATOM 4115 O O . GLY B 1 216 ? 71.183 -7.438 80.753 1.00 17.09 216 GLY B O 1
ATOM 4116 N N . LYS B 1 217 ? 70.843 -9.410 79.714 1.00 19.37 217 LYS B N 1
ATOM 4117 C CA . LYS B 1 217 ? 72.013 -10.079 80.266 1.00 19.55 217 LYS B CA 1
ATOM 4118 C C . LYS B 1 217 ? 73.353 -9.736 79.630 1.00 16.78 217 LYS B C 1
ATOM 4119 O O . LYS B 1 217 ? 73.492 -9.664 78.407 1.00 17.45 217 LYS B O 1
ATOM 4125 N N . ALA B 1 218 ? 74.342 -9.531 80.488 1.00 16.03 218 ALA B N 1
ATOM 4126 C CA . ALA B 1 218 ? 75.687 -9.226 80.056 1.00 16.03 218 ALA B CA 1
ATOM 4127 C C . ALA B 1 218 ? 76.340 -10.533 79.613 1.00 17.16 218 ALA B C 1
ATOM 4128 O O . ALA B 1 218 ? 76.220 -11.561 80.290 1.00 17.87 218 ALA B O 1
ATOM 4130 N N . ARG B 1 219 ? 77.013 -10.494 78.471 1.00 15.07 219 ARG B N 1
ATOM 4131 C CA . ARG B 1 219 ? 77.694 -11.664 77.927 1.00 15.33 219 ARG B CA 1
ATOM 4132 C C . ARG B 1 219 ? 78.888 -11.180 77.114 1.00 14.68 219 ARG B C 1
ATOM 4133 O O . ARG B 1 219 ? 78.896 -10.049 76.630 1.00 14.26 219 ARG B O 1
ATOM 4141 N N . PRO B 1 220 ? 79.921 -12.021 76.966 1.00 15.25 220 PRO B N 1
ATOM 4142 C CA . PRO B 1 220 ? 81.076 -11.594 76.178 1.00 14.48 220 PRO B CA 1
ATOM 4143 C C . PRO B 1 220 ? 80.622 -11.539 74.718 1.00 15.16 220 PRO B C 1
ATOM 4144 O O . PRO B 1 220 ? 79.555 -12.068 74.375 1.00 12.39 220 PRO B O 1
ATOM 4148 N N . PHE B 1 221 ? 81.417 -10.908 73.860 1.00 14.15 221 PHE B N 1
ATOM 4149 C CA . PHE B 1 221 ? 81.073 -10.843 72.435 1.00 15.04 221 PHE B CA 1
ATOM 4150 C C . PHE B 1 221 ? 80.936 -12.276 71.906 1.00 14.38 221 PHE B C 1
ATOM 4151 O O . PHE B 1 221 ? 81.641 -13.177 72.356 1.00 15.86 221 PHE B O 1
ATOM 4159 N N . GLY B 1 222 ? 80.034 -12.482 70.954 1.00 14.59 222 GLY B N 1
ATOM 4160 C CA . GLY B 1 222 ? 79.858 -13.806 70.382 1.00 15.49 222 GLY B CA 1
ATOM 4161 C C . GLY B 1 222 ? 78.946 -14.719 71.176 1.00 15.68 222 GLY B C 1
ATOM 4162 O O . GLY B 1 222 ? 78.578 -15.806 70.722 1.00 15.01 222 GLY B O 1
ATOM 4163 N N . GLN B 1 223 ? 78.581 -14.278 72.373 1.00 14.64 223 GLN B N 1
ATOM 4164 C CA . GLN B 1 223 ? 77.705 -15.061 73.224 1.00 15.49 223 GLN B CA 1
ATOM 4165 C C . GLN B 1 223 ? 76.373 -14.367 73.470 1.00 15.89 223 GLN B C 1
ATOM 4166 O O . GLN B 1 223 ? 75.634 -14.753 74.373 1.00 18.66 223 GLN B O 1
ATOM 4172 N N . ASN B 1 224 ? 76.061 -13.342 72.681 1.00 17.23 224 ASN B N 1
ATOM 4173 C CA . ASN B 1 224 ? 74.782 -12.652 72.852 1.00 17.66 224 ASN B CA 1
ATOM 4174 C C . ASN B 1 224 ? 73.771 -13.205 71.856 1.00 18.83 224 ASN B C 1
ATOM 4175 O O . ASN B 1 224 ? 74.091 -13.424 70.693 1.00 19.67 224 ASN B O 1
ATOM 4180 N N . ASP B 1 225 ? 72.549 -13.429 72.324 1.00 22.29 225 ASP B N 1
ATOM 4181 C CA . ASP B 1 225 ? 71.467 -13.906 71.471 1.00 23.42 225 ASP B CA 1
ATOM 4182 C C . ASP B 1 225 ? 70.789 -12.616 70.986 1.00 22.57 225 ASP B C 1
ATOM 4183 O O . ASP B 1 225 ? 69.864 -12.120 71.628 1.00 21.18 225 ASP B O 1
ATOM 4188 N N . LEU B 1 226 ? 71.258 -12.069 69.868 1.00 22.34 226 LEU B N 1
ATOM 4189 C CA . LEU B 1 226 ? 70.706 -10.827 69.339 1.00 25.28 226 LEU B CA 1
ATOM 4190 C C . LEU B 1 226 ? 69.198 -10.878 69.127 1.00 25.38 226 LEU B C 1
ATOM 4191 O O . LEU B 1 226 ? 68.554 -9.836 69.007 1.00 25.45 226 LEU B O 1
ATOM 4196 N N . SER B 1 227 ? 68.648 -12.092 69.093 1.00 26.94 227 SER B N 1
ATOM 4197 C CA . SER B 1 227 ? 67.212 -12.304 68.920 1.00 27.93 227 SER B CA 1
ATOM 4198 C C . SER B 1 227 ? 66.498 -11.715 70.131 1.00 25.85 227 SER B C 1
ATOM 4199 O O . SER B 1 227 ? 65.407 -11.169 70.016 1.00 25.94 227 SER B O 1
ATOM 4202 N N . ARG B 1 228 ? 67.135 -11.850 71.291 1.00 24.62 228 ARG B N 1
ATOM 4203 C CA . ARG B 1 228 ? 66.608 -11.354 72.554 1.00 24.43 228 ARG B CA 1
ATOM 4204 C C . ARG B 1 228 ? 66.657 -9.826 72.633 1.00 23.60 228 ARG B C 1
ATOM 4205 O O . ARG B 1 228 ? 66.263 -9.239 73.639 1.00 21.06 228 ARG B O 1
ATOM 4213 N N . PHE B 1 229 ? 67.143 -9.193 71.568 1.00 22.48 229 PHE B N 1
ATOM 4214 C CA . PHE B 1 229 ? 67.254 -7.740 71.507 1.00 20.39 229 PHE B CA 1
ATOM 4215 C C . PHE B 1 229 ? 66.548 -7.202 70.271 1.00 20.79 229 PHE B C 1
ATOM 4216 O O . PHE B 1 229 ? 66.743 -6.050 69.880 1.00 20.42 229 PHE B O 1
ATOM 4224 N N . SER B 1 230 ? 65.717 -8.043 69.663 1.00 20.04 230 SER B N 1
ATOM 4225 C CA . SER B 1 230 ? 64.993 -7.664 68.457 1.00 19.05 230 SER B CA 1
ATOM 4226 C C . SER B 1 230 ? 64.154 -6.413 68.672 1.00 18.75 230 SER B C 1
ATOM 4227 O O . SER B 1 230 ? 64.061 -5.560 67.790 1.00 19.21 230 SER B O 1
ATOM 4230 N N . GLY B 1 231 ? 63.551 -6.300 69.849 1.00 18.54 231 GLY B N 1
ATOM 4231 C CA . GLY B 1 231 ? 62.728 -5.140 70.142 1.00 17.21 231 GLY B CA 1
ATOM 4232 C C . GLY B 1 231 ? 63.490 -3.838 70.001 1.00 17.98 231 GLY B C 1
ATOM 4233 O O . GLY B 1 231 ? 63.102 -2.955 69.232 1.00 15.37 231 GLY B O 1
ATOM 4234 N N . ILE B 1 232 ? 64.587 -3.710 70.742 1.00 18.09 232 ILE B N 1
ATOM 4235 C CA . ILE B 1 232 ? 65.395 -2.494 70.680 1.00 18.17 232 ILE B CA 1
ATOM 4236 C C . ILE B 1 232 ? 66.026 -2.330 69.297 1.00 16.17 232 ILE B C 1
ATOM 4237 O O . ILE B 1 232 ? 66.088 -1.222 68.764 1.00 16.96 232 ILE B O 1
ATOM 4242 N N . ASP B 1 233 ? 66.477 -3.435 68.713 1.00 16.99 233 ASP B N 1
ATOM 4243 C CA . ASP B 1 233 ? 67.081 -3.392 67.386 1.00 18.29 233 ASP B CA 1
ATOM 4244 C C . ASP B 1 233 ? 66.088 -2.882 66.340 1.00 17.28 233 ASP B C 1
ATOM 4245 O O . ASP B 1 233 ? 66.417 -2.012 65.536 1.00 15.17 233 ASP B O 1
ATOM 4250 N N . GLY B 1 234 ? 64.870 -3.415 66.356 1.00 17.69 234 GLY B N 1
ATOM 4251 C CA . GLY B 1 234 ? 63.870 -2.975 65.392 1.00 16.47 234 GLY B CA 1
ATOM 4252 C C . GLY B 1 234 ? 63.466 -1.522 65.593 1.00 15.83 234 GLY B C 1
ATOM 4253 O O . GLY B 1 234 ? 63.382 -0.741 64.636 1.00 17.58 234 GLY B O 1
ATOM 4254 N N . ALA B 1 235 ? 63.227 -1.147 66.847 1.00 14.52 235 ALA B N 1
ATOM 4255 C CA . ALA B 1 235 ? 62.820 0.217 67.173 1.00 13.85 235 ALA B CA 1
ATOM 4256 C C . ALA B 1 235 ? 63.861 1.271 66.807 1.00 14.14 235 ALA B C 1
ATOM 4257 O O . ALA B 1 235 ? 63.516 2.339 66.294 1.00 12.88 235 ALA B O 1
ATOM 4259 N N . LEU B 1 236 ? 65.133 0.975 67.072 1.00 14.77 236 LEU B N 1
ATOM 4260 C CA . LEU B 1 236 ? 66.207 1.922 66.766 1.00 15.43 236 LEU B CA 1
ATOM 4261 C C . LEU B 1 236 ? 66.385 2.083 65.268 1.00 15.17 236 LEU B C 1
ATOM 4262 O O . LEU B 1 236 ? 66.621 3.187 64.776 1.00 15.83 236 LEU B O 1
ATOM 4267 N N . ARG B 1 237 ? 66.279 0.972 64.549 1.00 16.80 237 ARG B N 1
ATOM 4268 C CA . ARG B 1 237 ? 66.404 0.996 63.104 1.00 19.42 237 ARG B CA 1
ATOM 4269 C C . ARG B 1 237 ? 65.259 1.818 62.531 1.00 19.98 237 ARG B C 1
ATOM 4270 O O . ARG B 1 237 ? 65.462 2.619 61.621 1.00 22.17 237 ARG B O 1
ATOM 4278 N N . GLY B 1 238 ? 64.063 1.631 63.083 1.00 20.23 238 GLY B N 1
ATOM 4279 C CA . GLY B 1 238 ? 62.903 2.371 62.618 1.00 18.62 238 GLY B CA 1
ATOM 4280 C C . GLY B 1 238 ? 63.002 3.856 62.916 1.00 18.68 238 GLY B C 1
ATOM 4281 O O . GLY B 1 238 ? 62.488 4.682 62.162 1.00 17.25 238 GLY B O 1
ATOM 4282 N N . LEU B 1 239 ? 63.657 4.194 64.024 1.00 17.80 239 LEU B N 1
ATOM 4283 C CA . LEU B 1 239 ? 63.838 5.587 64.419 1.00 17.14 239 LEU B CA 1
ATOM 4284 C C . LEU B 1 239 ? 64.768 6.311 63.455 1.00 17.17 239 LEU B C 1
ATOM 4285 O O . LEU B 1 239 ? 64.474 7.416 62.997 1.00 17.89 239 LEU B O 1
ATOM 4290 N N . LEU B 1 240 ? 65.894 5.679 63.153 1.00 18.80 240 LEU B N 1
ATOM 4291 C CA . LEU B 1 240 ? 66.877 6.265 62.257 1.00 19.68 240 LEU B CA 1
ATOM 4292 C C . LEU B 1 240 ? 66.339 6.339 60.825 1.00 20.65 240 LEU B C 1
ATOM 4293 O O . LEU B 1 240 ? 66.560 7.330 60.128 1.00 19.73 240 LEU B O 1
ATOM 4298 N N . SER B 1 241 ? 65.625 5.293 60.407 1.00 22.51 241 SER B N 1
ATOM 4299 C CA . SER B 1 241 ? 65.034 5.199 59.063 1.00 26.52 241 SER B CA 1
ATOM 4300 C C . SER B 1 241 ? 63.954 6.248 58.840 1.00 27.91 241 SER B C 1
ATOM 4301 O O . SER B 1 241 ? 63.970 6.974 57.847 1.00 27.85 241 SER B O 1
ATOM 4304 N N . ASN B 1 242 ? 62.996 6.297 59.759 1.00 30.05 242 ASN B N 1
ATOM 4305 C CA . ASN B 1 242 ? 61.912 7.261 59.675 1.00 32.20 242 ASN B CA 1
ATOM 4306 C C . ASN B 1 242 ? 61.497 7.706 61.068 1.00 31.62 242 ASN B C 1
ATOM 4307 O O . ASN B 1 242 ? 60.589 7.144 61.683 1.00 31.34 242 ASN B O 1
ATOM 4312 N N . PRO B 1 243 ? 62.174 8.739 61.582 1.00 31.13 243 PRO B N 1
ATOM 4313 C CA . PRO B 1 243 ? 61.912 9.298 62.907 1.00 32.18 243 PRO B CA 1
ATOM 4314 C C . PRO B 1 243 ? 60.525 9.930 63.041 1.00 31.49 243 PRO B C 1
ATOM 4315 O O . PRO B 1 243 ? 60.030 10.110 64.151 1.00 32.01 243 PRO B O 1
ATOM 4319 N N . GLN B 1 244 ? 59.900 10.262 61.913 1.00 32.14 244 GLN B N 1
ATOM 4320 C CA . GLN B 1 244 ? 58.570 10.870 61.937 1.00 33.28 244 GLN B CA 1
ATOM 4321 C C . GLN B 1 244 ? 57.434 9.847 62.021 1.00 32.91 244 GLN B C 1
ATOM 4322 O O . GLN B 1 244 ? 56.260 10.221 62.014 1.00 32.73 244 GLN B O 1
ATOM 4328 N N . ALA B 1 245 ? 57.776 8.564 62.099 1.00 32.53 245 ALA B N 1
ATOM 4329 C CA . ALA B 1 245 ? 56.760 7.515 62.201 1.00 35.00 245 ALA B CA 1
ATOM 4330 C C . ALA B 1 245 ? 55.950 7.733 63.478 1.00 35.77 245 ALA B C 1
ATOM 4331 O O . ALA B 1 245 ? 56.512 8.059 64.519 1.00 35.72 245 ALA B O 1
ATOM 4333 N N . ASN B 1 246 ? 54.635 7.554 63.409 1.00 38.10 246 ASN B N 1
ATOM 4334 C CA . ASN B 1 246 ? 53.811 7.763 64.596 1.00 40.71 246 ASN B CA 1
ATOM 4335 C C . ASN B 1 246 ? 54.044 6.654 65.622 1.00 40.34 246 ASN B C 1
ATOM 4336 O O . ASN B 1 246 ? 54.520 5.569 65.285 1.00 39.59 246 ASN B O 1
ATOM 4341 N N . VAL B 1 247 ? 53.719 6.940 66.877 1.00 42.04 247 VAL B N 1
ATOM 4342 C CA . VAL B 1 247 ? 53.880 5.966 67.952 1.00 44.67 247 VAL B CA 1
ATOM 4343 C C . VAL B 1 247 ? 52.492 5.565 68.454 1.00 44.51 247 VAL B C 1
ATOM 4344 O O . VAL B 1 247 ? 51.722 6.412 68.897 1.00 45.11 247 VAL B O 1
ATOM 4348 N N . PRO B 1 248 ? 52.160 4.265 68.394 1.00 45.91 248 PRO B N 1
ATOM 4349 C CA . PRO B 1 248 ? 50.856 3.758 68.841 1.00 46.85 248 PRO B CA 1
ATOM 4350 C C . PRO B 1 248 ? 50.582 3.920 70.334 1.00 47.29 248 PRO B C 1
ATOM 4351 O O . PRO B 1 248 ? 50.435 2.935 71.057 1.00 49.84 248 PRO B O 1
ATOM 4355 N N . ASP B 1 249 ? 50.490 5.170 70.778 1.00 47.29 249 ASP B N 1
ATOM 4356 C CA . ASP B 1 249 ? 50.247 5.498 72.178 1.00 47.24 249 ASP B CA 1
ATOM 4357 C C . ASP B 1 249 ? 50.935 4.532 73.139 1.00 46.72 249 ASP B C 1
ATOM 4358 O O . ASP B 1 249 ? 51.845 3.797 72.752 1.00 48.77 249 ASP B O 1
ATOM 4363 N N . LEU B 1 250 ? 50.497 4.536 74.392 1.00 45.34 250 LEU B N 1
ATOM 4364 C CA . LEU B 1 250 ? 51.093 3.678 75.407 1.00 44.66 250 LEU B CA 1
ATOM 4365 C C . LEU B 1 250 ? 50.072 3.140 76.398 1.00 44.65 250 LEU B C 1
ATOM 4366 O O . LEU B 1 250 ? 49.501 3.896 77.187 1.00 45.25 250 LEU B O 1
ATOM 4371 N N . ASP B 1 251 ? 49.836 1.833 76.361 1.00 43.85 251 ASP B N 1
ATOM 4372 C CA . ASP B 1 251 ? 48.891 1.239 77.295 1.00 43.81 251 ASP B CA 1
ATOM 4373 C C . ASP B 1 251 ? 49.597 1.126 78.639 1.00 43.28 251 ASP B C 1
ATOM 4374 O O . ASP B 1 251 ? 50.181 0.094 78.980 1.00 43.08 251 ASP B O 1
ATOM 4379 N N . GLU B 1 252 ? 49.551 2.223 79.384 1.00 43.58 252 GLU B N 1
ATOM 4380 C CA . GLU B 1 252 ? 50.169 2.319 80.697 1.00 44.76 252 GLU B CA 1
ATOM 4381 C C . GLU B 1 252 ? 49.913 1.108 81.580 1.00 45.62 252 GLU B C 1
ATOM 4382 O O . GLU B 1 252 ? 50.712 0.795 82.466 1.00 46.55 252 GLU B O 1
ATOM 4388 N N . ASP B 1 253 ? 48.807 0.417 81.325 1.00 46.05 253 ASP B N 1
ATOM 4389 C CA . ASP B 1 253 ? 48.451 -0.763 82.102 1.00 45.80 253 ASP B CA 1
ATOM 4390 C C . ASP B 1 253 ? 49.571 -1.803 82.090 1.00 43.85 253 ASP B C 1
ATOM 4391 O O . ASP B 1 253 ? 49.672 -2.618 83.004 1.00 44.59 253 ASP B O 1
ATOM 4396 N N . LYS B 1 254 ? 50.413 -1.777 81.059 1.00 41.31 254 LYS B N 1
ATOM 4397 C CA . LYS B 1 254 ? 51.502 -2.747 80.973 1.00 39.08 254 LYS B CA 1
ATOM 4398 C C . LYS B 1 254 ? 52.887 -2.103 81.005 1.00 39.02 254 LYS B C 1
ATOM 4399 O O . LYS B 1 254 ? 53.849 -2.656 80.470 1.00 40.82 254 LYS B O 1
ATOM 4405 N N . LEU B 1 255 ? 52.993 -0.938 81.634 1.00 36.23 255 LEU B N 1
ATOM 4406 C CA . LEU B 1 255 ? 54.278 -0.256 81.721 1.00 33.46 255 LEU B CA 1
ATOM 4407 C C . LEU B 1 255 ? 54.434 0.339 83.119 1.00 29.58 255 LEU B C 1
ATOM 4408 O O . LEU B 1 255 ? 54.319 1.549 83.311 1.00 30.46 255 LEU B O 1
ATOM 4413 N N . PRO B 1 256 ? 54.689 -0.519 84.119 1.00 26.28 256 PRO B N 1
ATOM 4414 C CA . PRO B 1 256 ? 54.863 -0.096 85.515 1.00 24.61 256 PRO B CA 1
ATOM 4415 C C . PRO B 1 256 ? 55.995 0.905 85.744 1.00 23.27 256 PRO B C 1
ATOM 4416 O O . PRO B 1 256 ? 57.119 0.714 85.278 1.00 22.05 256 PRO B O 1
ATOM 4420 N N . LEU B 1 257 ? 55.678 1.967 86.475 1.00 21.38 257 LEU B N 1
ATOM 4421 C CA . LEU B 1 257 ? 56.640 3.012 86.783 1.00 21.93 257 LEU B CA 1
ATOM 4422 C C . LEU B 1 257 ? 57.031 2.935 88.248 1.00 22.07 257 LEU B C 1
ATOM 4423 O O . LEU B 1 257 ? 56.185 2.703 89.119 1.00 23.83 257 LEU B O 1
ATOM 4428 N N . PHE B 1 258 ? 58.317 3.112 88.520 1.00 20.74 258 PHE B N 1
ATOM 4429 C CA . PHE B 1 258 ? 58.811 3.081 89.891 1.00 22.11 258 PHE B CA 1
ATOM 4430 C C . PHE B 1 258 ? 59.658 4.318 90.185 1.00 22.59 258 PHE B C 1
ATOM 4431 O O . PHE B 1 258 ? 60.081 5.032 89.271 1.00 22.66 258 PHE B O 1
ATOM 4439 N N . ARG B 1 259 ? 59.872 4.570 91.474 1.00 24.02 259 ARG B N 1
ATOM 4440 C CA . ARG B 1 259 ? 60.675 5.692 91.953 1.00 27.29 259 ARG B CA 1
ATOM 4441 C C . ARG B 1 259 ? 61.390 5.253 93.225 1.00 28.01 259 ARG B C 1
ATOM 4442 O O . ARG B 1 259 ? 60.914 4.368 93.942 1.00 25.52 259 ARG B O 1
ATOM 4450 N N . ALA B 1 260 ? 62.531 5.871 93.505 1.00 30.69 260 ALA B N 1
ATOM 4451 C CA . ALA B 1 260 ? 63.294 5.537 94.705 1.00 35.15 260 ALA B CA 1
ATOM 4452 C C . ALA B 1 260 ? 62.780 6.348 95.891 1.00 37.97 260 ALA B C 1
ATOM 4453 O O . ALA B 1 260 ? 62.570 7.551 95.774 1.00 39.03 260 ALA B O 1
ATOM 4455 N N . LYS B 1 261 ? 62.568 5.690 97.029 1.00 41.74 261 LYS B N 1
ATOM 4456 C CA . LYS B 1 261 ? 62.090 6.386 98.221 1.00 44.58 261 LYS B CA 1
ATOM 4457 C C . LYS B 1 261 ? 63.228 6.658 99.199 1.00 45.84 261 LYS B C 1
ATOM 4458 O O . LYS B 1 261 ? 63.209 7.653 99.922 1.00 47.57 261 LYS B O 1
ATOM 4464 N N . TYR B 1 262 ? 64.220 5.772 99.216 1.00 46.33 262 TYR B N 1
ATOM 4465 C CA . TYR B 1 262 ? 65.391 5.943 100.071 1.00 46.25 262 TYR B CA 1
ATOM 4466 C C . TYR B 1 262 ? 66.505 4.986 99.667 1.00 47.52 262 TYR B C 1
ATOM 4467 O O . TYR B 1 262 ? 66.258 3.813 99.377 1.00 47.87 262 TYR B O 1
ATOM 4476 N N . ASP B 1 263 ? 67.731 5.501 99.644 1.00 48.42 263 ASP B N 1
ATOM 4477 C CA . ASP B 1 263 ? 68.898 4.716 99.259 1.00 50.27 263 ASP B CA 1
ATOM 4478 C C . ASP B 1 263 ? 69.595 4.076 100.456 1.00 51.07 263 ASP B C 1
ATOM 4479 O O . ASP B 1 263 ? 68.985 3.849 101.501 1.00 50.27 263 ASP B O 1
ATOM 4484 N N . LEU B 1 264 ? 70.881 3.786 100.281 1.00 52.93 264 LEU B N 1
ATOM 4485 C CA . LEU B 1 264 ? 71.706 3.180 101.321 1.00 53.80 264 LEU B CA 1
ATOM 4486 C C . LEU B 1 264 ? 71.103 1.868 101.801 1.00 54.58 264 LEU B C 1
ATOM 4487 O O . LEU B 1 264 ? 70.962 1.644 103.001 1.00 55.51 264 LEU B O 1
ATOM 4492 N N . VAL B 1 265 ? 70.749 1.002 100.857 1.00 55.28 265 VAL B N 1
ATOM 4493 C CA . VAL B 1 265 ? 70.163 -0.289 101.195 1.00 55.50 265 VAL B CA 1
ATOM 4494 C C . VAL B 1 265 ? 70.757 -1.410 100.349 1.00 56.01 265 VAL B C 1
ATOM 4495 O O . VAL B 1 265 ? 70.853 -2.554 100.797 1.00 56.46 265 VAL B O 1
ATOM 4499 N N . LEU B 1 273 ? 72.337 -6.252 101.599 1.00 45.15 273 LEU B N 1
ATOM 4500 C CA . LEU B 1 273 ? 72.854 -6.634 102.910 1.00 45.31 273 LEU B CA 1
ATOM 4501 C C . LEU B 1 273 ? 72.245 -7.970 103.332 1.00 43.93 273 LEU B C 1
ATOM 4502 O O . LEU B 1 273 ? 72.914 -9.003 103.292 1.00 44.54 273 LEU B O 1
ATOM 4507 N N . ASN B 1 274 ? 70.976 -7.948 103.733 1.00 42.50 274 ASN B N 1
ATOM 4508 C CA . ASN B 1 274 ? 70.288 -9.170 104.142 1.00 41.16 274 ASN B CA 1
ATOM 4509 C C . ASN B 1 274 ? 69.645 -9.878 102.954 1.00 40.16 274 ASN B C 1
ATOM 4510 O O . ASN B 1 274 ? 68.583 -10.491 103.076 1.00 39.15 274 ASN B O 1
ATOM 4515 N N . LEU B 1 275 ? 70.302 -9.786 101.802 1.00 39.15 275 LEU B N 1
ATOM 4516 C CA . LEU B 1 275 ? 69.825 -10.421 100.584 1.00 37.96 275 LEU B CA 1
ATOM 4517 C C . LEU B 1 275 ? 70.957 -11.222 99.959 1.00 37.87 275 LEU B C 1
ATOM 4518 O O . LEU B 1 275 ? 72.124 -10.834 100.051 1.00 38.85 275 LEU B O 1
ATOM 4523 N N . ALA B 1 276 ? 70.608 -12.341 99.330 1.00 35.74 276 ALA B N 1
ATOM 4524 C CA . ALA B 1 276 ? 71.591 -13.198 98.678 1.00 35.14 276 ALA B CA 1
ATOM 4525 C C . ALA B 1 276 ? 72.409 -12.393 97.673 1.00 35.08 276 ALA B C 1
ATOM 4526 O O . ALA B 1 276 ? 71.939 -11.394 97.130 1.00 34.76 276 ALA B O 1
ATOM 4528 N N . ASP B 1 277 ? 73.640 -12.831 97.437 1.00 36.42 277 ASP B N 1
ATOM 4529 C CA . ASP B 1 277 ? 74.533 -12.147 96.510 1.00 37.05 277 ASP B CA 1
ATOM 4530 C C . ASP B 1 277 ? 73.940 -12.061 95.106 1.00 36.10 277 ASP B C 1
ATOM 4531 O O . ASP B 1 277 ? 74.126 -11.066 94.404 1.00 35.49 277 ASP B O 1
ATOM 4536 N N . SER B 1 278 ? 73.213 -13.099 94.704 1.00 34.61 278 SER B N 1
ATOM 4537 C CA . SER B 1 278 ? 72.606 -13.131 93.379 1.00 32.99 278 SER B CA 1
ATOM 4538 C C . SER B 1 278 ? 71.154 -12.637 93.346 1.00 30.92 278 SER B C 1
ATOM 4539 O O . SER B 1 278 ? 70.421 -12.937 92.401 1.00 30.81 278 SER B O 1
ATOM 4542 N N . VAL B 1 279 ? 70.735 -11.890 94.363 1.00 27.53 279 VAL B N 1
ATOM 4543 C CA . VAL B 1 279 ? 69.364 -11.387 94.406 1.00 24.66 279 VAL B CA 1
ATOM 4544 C C . VAL B 1 279 ? 69.083 -10.559 93.148 1.00 24.22 279 VAL B C 1
ATOM 4545 O O . VAL B 1 279 ? 69.914 -9.759 92.724 1.00 22.13 279 VAL B O 1
ATOM 4549 N N . GLU B 1 280 ? 67.914 -10.756 92.548 1.00 22.88 280 GLU B N 1
ATOM 4550 C CA . GLU B 1 280 ? 67.564 -10.033 91.328 1.00 20.71 280 GLU B CA 1
ATOM 4551 C C . GLU B 1 280 ? 67.047 -8.616 91.522 1.00 19.43 280 GLU B C 1
ATOM 4552 O O . GLU B 1 280 ? 66.399 -8.304 92.523 1.00 17.48 280 GLU B O 1
ATOM 4558 N N . ASN B 1 281 ? 67.352 -7.753 90.556 1.00 18.08 281 ASN B N 1
ATOM 4559 C CA . ASN B 1 281 ? 66.882 -6.373 90.592 1.00 18.09 281 ASN B CA 1
ATOM 4560 C C . ASN B 1 281 ? 65.359 -6.377 90.592 1.00 18.80 281 ASN B C 1
ATOM 4561 O O . ASN B 1 281 ? 64.739 -7.209 89.934 1.00 18.65 281 ASN B O 1
ATOM 4566 N N . PHE B 1 282 ? 64.773 -5.426 91.313 1.00 17.85 282 PHE B N 1
ATOM 4567 C CA . PHE B 1 282 ? 63.320 -5.273 91.440 1.00 19.03 282 PHE B CA 1
ATOM 4568 C C . PHE B 1 282 ? 62.649 -6.355 92.285 1.00 19.25 282 PHE B C 1
ATOM 4569 O O . PHE B 1 282 ? 61.431 -6.519 92.231 1.00 19.95 282 PHE B O 1
ATOM 4577 N N . THR B 1 283 ? 63.437 -7.079 93.070 1.00 19.52 283 THR B N 1
ATOM 4578 C CA . THR B 1 283 ? 62.887 -8.117 93.934 1.00 20.87 283 THR B CA 1
ATOM 4579 C C . THR B 1 283 ? 61.984 -7.447 94.964 1.00 21.70 283 THR B C 1
ATOM 4580 O O . THR B 1 283 ? 62.409 -6.538 95.678 1.00 20.51 283 THR B O 1
ATOM 4584 N N . LEU B 1 284 ? 60.737 -7.895 95.028 1.00 22.72 284 LEU B N 1
ATOM 4585 C CA . LEU B 1 284 ? 59.767 -7.338 95.962 1.00 25.05 284 LEU B CA 1
ATOM 4586 C C . LEU B 1 284 ? 60.150 -7.678 97.407 1.00 26.11 284 LEU B C 1
ATOM 4587 O O . LEU B 1 284 ? 60.541 -8.806 97.697 1.00 23.83 284 LEU B O 1
ATOM 4592 N N . LEU B 1 285 ? 60.047 -6.699 98.304 1.00 27.12 285 LEU B N 1
ATOM 4593 C CA . LEU B 1 285 ? 60.375 -6.910 99.710 1.00 30.77 285 LEU B CA 1
ATOM 4594 C C . LEU B 1 285 ? 59.093 -7.075 100.525 1.00 32.20 285 LEU B C 1
ATOM 4595 O O . LEU B 1 285 ? 58.246 -6.183 100.563 1.00 30.13 285 LEU B O 1
ATOM 4600 N N . PRO B 1 286 ? 58.942 -8.222 101.199 1.00 34.75 286 PRO B N 1
ATOM 4601 C CA . PRO B 1 286 ? 57.754 -8.497 102.010 1.00 36.17 286 PRO B CA 1
ATOM 4602 C C . PRO B 1 286 ? 57.617 -7.556 103.196 1.00 36.81 286 PRO B C 1
ATOM 4603 O O . PRO B 1 286 ? 58.608 -7.075 103.742 1.00 35.80 286 PRO B O 1
ATOM 4607 N N . ASP B 1 287 ? 56.375 -7.299 103.588 1.00 39.05 287 ASP B N 1
ATOM 4608 C CA . ASP B 1 287 ? 56.090 -6.416 104.708 1.00 40.57 287 ASP B CA 1
ATOM 4609 C C . ASP B 1 287 ? 56.724 -6.941 105.996 1.00 42.01 287 ASP B C 1
ATOM 4610 O O . ASP B 1 287 ? 56.505 -8.089 106.390 1.00 41.92 287 ASP B O 1
ATOM 4615 N N . GLY B 1 288 ? 57.520 -6.095 106.640 1.00 42.74 288 GLY B N 1
ATOM 4616 C CA . GLY B 1 288 ? 58.175 -6.484 107.873 1.00 46.54 288 GLY B CA 1
ATOM 4617 C C . GLY B 1 288 ? 59.489 -7.220 107.676 1.00 48.16 288 GLY B C 1
ATOM 4618 O O . GLY B 1 288 ? 59.759 -8.198 108.373 1.00 48.12 288 GLY B O 1
ATOM 4627 N N . LEU B 1 290 ? 63.664 -7.032 107.697 1.00 51.44 290 LEU B N 1
ATOM 4628 C CA . LEU B 1 290 ? 64.797 -6.263 108.197 1.00 51.48 290 LEU B CA 1
ATOM 4629 C C . LEU B 1 290 ? 65.739 -5.954 107.037 1.00 51.52 290 LEU B C 1
ATOM 4630 O O . LEU B 1 290 ? 66.079 -6.842 106.254 1.00 51.14 290 LEU B O 1
ATOM 4635 N N . ILE B 1 291 ? 66.158 -4.695 106.937 1.00 51.34 291 ILE B N 1
ATOM 4636 C CA . ILE B 1 291 ? 67.049 -4.248 105.868 1.00 51.10 291 ILE B CA 1
ATOM 4637 C C . ILE B 1 291 ? 66.452 -4.626 104.519 1.00 51.44 291 ILE B C 1
ATOM 4638 O O . ILE B 1 291 ? 66.863 -5.608 103.900 1.00 51.98 291 ILE B O 1
ATOM 4643 N N . ALA B 1 292 ? 65.476 -3.837 104.077 1.00 51.52 292 ALA B N 1
ATOM 4644 C CA . ALA B 1 292 ? 64.799 -4.068 102.809 1.00 51.58 292 ALA B CA 1
ATOM 4645 C C . ALA B 1 292 ? 65.732 -3.809 101.630 1.00 52.30 292 ALA B C 1
ATOM 4646 O O . ALA B 1 292 ? 66.627 -4.608 101.345 1.00 52.01 292 ALA B O 1
ATOM 4648 N N . ARG B 1 298 ? 67.517 0.981 111.485 1.00 50.00 298 ARG B N 1
ATOM 4649 C CA . ARG B 1 298 ? 67.570 -0.066 110.472 1.00 50.04 298 ARG B CA 1
ATOM 4650 C C . ARG B 1 298 ? 66.382 0.013 109.514 1.00 49.36 298 ARG B C 1
ATOM 4651 O O . ARG B 1 298 ? 65.226 0.034 109.944 1.00 49.39 298 ARG B O 1
ATOM 4659 N N . TYR B 1 299 ? 66.675 0.049 108.216 1.00 48.35 299 TYR B N 1
ATOM 4660 C CA . TYR B 1 299 ? 65.637 0.124 107.190 1.00 46.75 299 TYR B CA 1
ATOM 4661 C C . TYR B 1 299 ? 64.774 -1.132 107.238 1.00 45.26 299 TYR B C 1
ATOM 4662 O O . TYR B 1 299 ? 65.293 -2.244 107.298 1.00 44.81 299 TYR B O 1
ATOM 4671 N N . GLN B 1 300 ? 63.457 -0.954 107.203 1.00 43.75 300 GLN B N 1
ATOM 4672 C CA . GLN B 1 300 ? 62.537 -2.083 107.268 1.00 43.02 300 GLN B CA 1
ATOM 4673 C C . GLN B 1 300 ? 61.443 -1.994 106.203 1.00 42.70 300 GLN B C 1
ATOM 4674 O O . GLN B 1 300 ? 60.898 -0.921 105.937 1.00 42.72 300 GLN B O 1
ATOM 4680 N N . ALA B 1 301 ? 61.136 -3.133 105.592 1.00 42.25 301 ALA B N 1
ATOM 4681 C CA . ALA B 1 301 ? 60.120 -3.201 104.551 1.00 41.88 301 ALA B CA 1
ATOM 4682 C C . ALA B 1 301 ? 58.721 -2.998 105.115 1.00 42.40 301 ALA B C 1
ATOM 4683 O O . ALA B 1 301 ? 58.389 -3.497 106.193 1.00 42.35 301 ALA B O 1
ATOM 4685 N N . THR B 1 302 ? 57.899 -2.271 104.367 1.00 41.90 302 THR B N 1
ATOM 4686 C CA . THR B 1 302 ? 56.535 -1.993 104.779 1.00 41.67 302 THR B CA 1
ATOM 4687 C C . THR B 1 302 ? 55.611 -1.834 103.583 1.00 41.21 302 THR B C 1
ATOM 4688 O O . THR B 1 302 ? 55.956 -1.178 102.599 1.00 41.75 302 THR B O 1
ATOM 4692 N N . GLY B 1 303 ? 54.436 -2.446 103.676 1.00 40.32 303 GLY B N 1
ATOM 4693 C CA . GLY B 1 303 ? 53.470 -2.352 102.602 1.00 39.80 303 GLY B CA 1
ATOM 4694 C C . GLY B 1 303 ? 53.447 -3.580 101.721 1.00 38.94 303 GLY B C 1
ATOM 4695 O O . GLY B 1 303 ? 52.380 -4.098 101.396 1.00 38.79 303 GLY B O 1
ATOM 4696 N N . GLY B 1 304 ? 54.626 -4.048 101.333 1.00 37.93 304 GLY B N 1
ATOM 4697 C CA . GLY B 1 304 ? 54.703 -5.217 100.481 1.00 37.71 304 GLY B CA 1
ATOM 4698 C C . GLY B 1 304 ? 54.738 -4.866 99.007 1.00 36.32 304 GLY B C 1
ATOM 4699 O O . GLY B 1 304 ? 54.439 -5.709 98.161 1.00 37.35 304 GLY B O 1
ATOM 4700 N N . GLU B 1 305 ? 55.087 -3.622 98.691 1.00 36.50 305 GLU B N 1
ATOM 4701 C CA . GLU B 1 305 ? 55.173 -3.190 97.296 1.00 35.52 305 GLU B CA 1
ATOM 4702 C C . GLU B 1 305 ? 56.525 -2.564 96.977 1.00 32.52 305 GLU B C 1
ATOM 4703 O O . GLU B 1 305 ? 56.771 -2.146 95.848 1.00 32.28 305 GLU B O 1
ATOM 4709 N N . GLU B 1 306 ? 57.403 -2.502 97.972 1.00 30.71 306 GLU B N 1
ATOM 4710 C CA . GLU B 1 306 ? 58.727 -1.934 97.765 1.00 29.00 306 GLU B CA 1
ATOM 4711 C C . GLU B 1 306 ? 59.639 -2.972 97.123 1.00 27.01 306 GLU B C 1
ATOM 4712 O O . GLU B 1 306 ? 59.491 -4.171 97.359 1.00 26.69 306 GLU B O 1
ATOM 4718 N N . ARG B 1 307 ? 60.582 -2.506 96.313 1.00 24.81 307 ARG B N 1
ATOM 4719 C CA . ARG B 1 307 ? 61.507 -3.397 95.624 1.00 22.16 307 ARG B CA 1
ATOM 4720 C C . ARG B 1 307 ? 62.950 -2.930 95.768 1.00 21.44 307 ARG B C 1
ATOM 4721 O O . ARG B 1 307 ? 63.228 -1.729 95.808 1.00 21.15 307 ARG B O 1
ATOM 4729 N N . ILE B 1 308 ? 63.865 -3.890 95.841 1.00 22.05 308 ILE B N 1
ATOM 4730 C CA . ILE B 1 308 ? 65.284 -3.591 95.965 1.00 22.13 308 ILE B CA 1
ATOM 4731 C C . ILE B 1 308 ? 65.872 -3.434 94.564 1.00 23.00 308 ILE B C 1
ATOM 4732 O O . ILE B 1 308 ? 65.506 -4.174 93.650 1.00 20.15 308 ILE B O 1
ATOM 4737 N N . LEU B 1 309 ? 66.776 -2.471 94.394 1.00 22.90 309 LEU B N 1
ATOM 4738 C CA . LEU B 1 309 ? 67.404 -2.250 93.094 1.00 24.09 309 LEU B CA 1
ATOM 4739 C C . LEU B 1 309 ? 68.902 -1.963 93.214 1.00 25.08 309 LEU B C 1
ATOM 4740 O O . LEU B 1 309 ? 69.340 -1.234 94.105 1.00 23.74 309 LEU B O 1
ATOM 4745 N N . PHE B 1 310 ? 69.679 -2.549 92.310 1.00 26.28 310 PHE B N 1
ATOM 4746 C CA . PHE B 1 310 ? 71.125 -2.365 92.297 1.00 29.40 310 PHE B CA 1
ATOM 4747 C C . PHE B 1 310 ? 71.737 -2.669 93.665 1.00 31.89 310 PHE B C 1
ATOM 4748 O O . PHE B 1 310 ? 72.395 -1.820 94.265 1.00 32.40 310 PHE B O 1
ATOM 4756 N N . PRO B 1 311 ? 71.528 -3.894 94.173 1.00 33.89 311 PRO B N 1
ATOM 4757 C CA . PRO B 1 311 ? 72.060 -4.308 95.473 1.00 35.88 311 PRO B CA 1
ATOM 4758 C C . PRO B 1 311 ? 73.559 -4.576 95.422 1.00 38.40 311 PRO B C 1
ATOM 4759 O O . PRO B 1 311 ? 74.077 -5.092 94.430 1.00 38.37 311 PRO B O 1
ATOM 4763 N N . ASN B 1 312 ? 74.244 -4.225 96.503 1.00 40.56 312 ASN B N 1
ATOM 4764 C CA . ASN B 1 312 ? 75.681 -4.427 96.601 1.00 43.33 312 ASN B CA 1
ATOM 4765 C C . ASN B 1 312 ? 76.182 -4.002 97.976 1.00 43.70 312 ASN B C 1
ATOM 4766 O O . ASN B 1 312 ? 76.358 -2.811 98.242 1.00 42.64 312 ASN B O 1
ATOM 4771 N N . PRO B 1 313 ? 76.408 -4.979 98.873 1.00 44.79 313 PRO B N 1
ATOM 4772 C CA . PRO B 1 313 ? 76.892 -4.726 100.235 1.00 45.34 313 PRO B CA 1
ATOM 4773 C C . PRO B 1 313 ? 78.360 -4.297 100.285 1.00 45.64 313 PRO B C 1
ATOM 4774 O O . PRO B 1 313 ? 79.035 -4.214 99.259 1.00 46.59 313 PRO B O 1
ATOM 4778 N N . ALA B 1 321 ? 74.870 1.442 98.121 1.00 45.27 321 ALA B N 1
ATOM 4779 C CA . ALA B 1 321 ? 74.821 0.001 98.350 1.00 45.10 321 ALA B CA 1
ATOM 4780 C C . ALA B 1 321 ? 73.455 -0.586 98.004 1.00 44.64 321 ALA B C 1
ATOM 4781 O O . ALA B 1 321 ? 73.115 -1.684 98.445 1.00 45.66 321 ALA B O 1
ATOM 4783 N N . GLY B 1 322 ? 72.678 0.148 97.213 1.00 44.17 322 GLY B N 1
ATOM 4784 C CA . GLY B 1 322 ? 71.360 -0.324 96.822 1.00 42.68 322 GLY B CA 1
ATOM 4785 C C . GLY B 1 322 ? 70.270 0.699 97.079 1.00 41.01 322 GLY B C 1
ATOM 4786 O O . GLY B 1 322 ? 70.442 1.603 97.893 1.00 41.76 322 GLY B O 1
ATOM 4787 N N . ILE B 1 323 ? 69.144 0.566 96.386 1.00 39.60 323 ILE B N 1
ATOM 4788 C CA . ILE B 1 323 ? 68.038 1.497 96.568 1.00 36.53 323 ILE B CA 1
ATOM 4789 C C . ILE B 1 323 ? 66.701 0.767 96.662 1.00 34.39 323 ILE B C 1
ATOM 4790 O O . ILE B 1 323 ? 66.490 -0.263 96.016 1.00 31.72 323 ILE B O 1
ATOM 4795 N N . VAL B 1 324 ? 65.810 1.302 97.489 1.00 31.09 324 VAL B N 1
ATOM 4796 C CA . VAL B 1 324 ? 64.482 0.734 97.673 1.00 27.86 324 VAL B CA 1
ATOM 4797 C C . VAL B 1 324 ? 63.527 1.582 96.837 1.00 26.95 324 VAL B C 1
ATOM 4798 O O . VAL B 1 324 ? 63.447 2.799 97.014 1.00 26.03 324 VAL B O 1
ATOM 4802 N N . VAL B 1 325 ? 62.821 0.946 95.908 1.00 24.92 325 VAL B N 1
ATOM 4803 C CA . VAL B 1 325 ? 61.893 1.667 95.052 1.00 22.31 325 VAL B CA 1
ATOM 4804 C C . VAL B 1 325 ? 60.442 1.307 95.331 1.00 21.11 325 VAL B C 1
ATOM 4805 O O . VAL B 1 325 ? 60.151 0.274 95.936 1.00 20.94 325 VAL B O 1
ATOM 4809 N N . GLU B 1 326 ? 59.541 2.175 94.880 1.00 21.01 326 GLU B N 1
ATOM 4810 C CA . GLU B 1 326 ? 58.101 1.996 95.063 1.00 22.24 326 GLU B CA 1
ATOM 4811 C C . GLU B 1 326 ? 57.369 2.346 93.778 1.00 23.90 326 GLU B C 1
ATOM 4812 O O . GLU B 1 326 ? 57.933 2.991 92.886 1.00 25.29 326 GLU B O 1
ATOM 4818 N N . PRO B 1 327 ? 56.103 1.914 93.654 1.00 26.20 327 PRO B N 1
ATOM 4819 C CA . PRO B 1 327 ? 55.346 2.228 92.444 1.00 26.20 327 PRO B CA 1
ATOM 4820 C C . PRO B 1 327 ? 55.183 3.735 92.339 1.00 28.20 327 PRO B C 1
ATOM 4821 O O . PRO B 1 327 ? 54.967 4.418 93.346 1.00 29.05 327 PRO B O 1
ATOM 4825 N N . ALA B 1 328 ? 55.302 4.250 91.121 1.00 27.23 328 ALA B N 1
ATOM 4826 C CA . ALA B 1 328 ? 55.189 5.682 90.887 1.00 29.17 328 ALA B CA 1
ATOM 4827 C C . ALA B 1 328 ? 54.090 6.013 89.897 1.00 29.25 328 ALA B C 1
ATOM 4828 O O . ALA B 1 328 ? 53.581 5.143 89.197 1.00 28.48 328 ALA B O 1
ATOM 4830 N N . ARG B 1 329 ? 53.726 7.289 89.857 1.00 32.96 329 ARG B N 1
ATOM 4831 C CA . ARG B 1 329 ? 52.712 7.776 88.939 1.00 35.44 329 ARG B CA 1
ATOM 4832 C C . ARG B 1 329 ? 53.161 9.126 88.402 1.00 36.40 329 ARG B C 1
ATOM 4833 O O . ARG B 1 329 ? 53.835 9.891 89.101 1.00 36.23 329 ARG B O 1
ATOM 4841 N N . LEU B 1 330 ? 52.790 9.411 87.158 1.00 36.82 330 LEU B N 1
ATOM 4842 C CA . LEU B 1 330 ? 53.147 10.675 86.527 1.00 38.30 330 LEU B CA 1
ATOM 4843 C C . LEU B 1 330 ? 52.335 11.813 87.144 1.00 38.87 330 LEU B C 1
ATOM 4844 O O . LEU B 1 330 ? 51.185 11.623 87.539 1.00 38.77 330 LEU B O 1
ATOM 4849 N N . PRO B 1 331 ? 52.948 12.988 87.238 1.00 40.33 331 PRO B N 1
ATOM 4850 C CA . PRO B 1 331 ? 52.289 14.159 87.804 1.00 41.97 331 PRO B CA 1
ATOM 4851 C C . PRO B 1 331 ? 52.879 15.422 87.196 1.00 43.47 331 PRO B C 1
ATOM 4852 O O . PRO B 1 331 ? 53.825 15.288 86.390 1.00 45.04 331 PRO B O 1
#

Radius of gyration: 31.83 Å; Cα contacts (8 Å, |Δi|>4): 1338; chains: 2; bounding box: 83×47×89 Å

Nearest PDB structures (foldseek):
  1yw4-assembly1_A  TM=1.003E+00  e=4.386E-73  Chromobacterium violaceum ATCC 12472
  1yw4-assembly1_B  TM=9.562E-01  e=1.671E-60  Chromobacterium violaceum ATCC 12472
  2bco-assembly1_A  TM=9.032E-01  e=4.558E-31  Vibrio parahaemolyticus
  1yw6-assembly1_A  TM=8.459E-01  e=6.059E-29  Escherichia coli
  2bco-assembly2_B  TM=8.539E-01  e=1.460E-24  Vibrio parahaemolyticus

B-factor: mean 27.12, std 12.23, range [6.3, 60.86]

Organism: Chromobacterium violaceum (strain ATCC 12472 / DSM 30191 / JCM 1249 / CCUG 213 / NBRC 12614 / NCIMB 9131 / NCTC 9757 / MK) (NCBI:txid243365)

Secondary structure (DSSP, 8-state):
---S-HHHHHHTT--SS-EEEETTTEEEEEEETTEEEESTT-TTS-EEEEEE-SSTT--HHHHHHH--HHHHHTSS---SEEE----HHHHHHTSS-SS----STTTGGGG-TT-HHHHHHHHHHHHHHHHHHT-SS-EEEEEEEEESS-BSSSSEEEE------S-HHHHHHHHTTT--EEEEPSS--SSHHHHHHHHS--EEEEEEEEE---TT---GGGGHHHHHHHHHHHH-TTPPP----TTTS-EEEEEEEEE-------S-TTPPBTEE---------SS--EEES--TT--SSSEEEEEEEEE----/---HHHHHTTTSSSS-EEE-GGG-EEEEEETTEEEESTT-TTS-EEEEEE-SSTT--HHHHHHH--HHHHHTSS---SEEE----HHHHHHTSS-SS----STTTGGGG-TTSHHHHHHHHHHHHHHHHHHT-SS-EEEEEEEEESS-BSSSSEEEEE--GGGTT--HHHHHHHHHHT---EEEE-S--SSHHHHHHHHS--EEEEEEEEE---TT---GGGGHHHHHHHHHHHH-TT-------GGG--EEEEEE-----S-TTPPBTEEPPP---------SS--EEES-----EEEEE----

Solvent-accessible surface area: 28061 Å² total